Protein AF-0000000082730411 (afdb_homodimer)

Solvent-accessible surface area (backbone atoms only — not comparable to full-atom values): 26583 Å² total; per-residue (Å²): 136,54,72,64,59,53,44,51,54,48,58,67,38,53,43,60,70,42,50,52,23,36,54,37,30,53,50,8,44,47,33,22,41,54,29,39,48,52,23,54,54,41,49,53,51,51,40,49,72,65,30,35,82,52,62,76,52,44,41,65,51,52,50,52,51,53,51,49,46,54,50,36,55,51,49,49,55,50,51,56,53,49,40,50,52,54,38,50,51,34,41,50,52,44,46,46,66,68,44,70,82,63,53,69,66,58,39,53,53,49,39,53,52,35,50,51,49,42,52,52,45,48,54,52,34,55,54,38,50,50,51,27,30,58,35,36,48,62,34,48,55,41,46,30,50,51,50,50,46,49,43,61,71,32,75,63,26,72,76,35,64,52,68,72,48,51,50,53,46,34,55,70,64,64,30,57,81,79,40,72,70,31,41,29,38,27,70,59,35,50,54,52,64,69,36,67,64,50,56,50,28,42,52,24,32,46,46,14,30,50,11,32,48,38,27,38,51,16,39,50,45,45,40,24,51,38,34,22,50,40,40,50,39,51,51,51,49,52,50,49,54,49,50,52,53,48,53,52,50,51,50,52,48,50,51,53,51,52,50,51,52,52,57,55,56,65,75,98,136,54,73,64,60,53,43,51,54,48,58,67,38,52,43,59,70,41,50,52,24,35,52,37,30,53,50,9,45,48,33,22,42,53,29,39,48,53,23,56,54,43,49,54,51,49,41,49,73,65,30,36,79,52,64,77,50,45,43,64,50,52,50,51,51,54,52,49,45,53,49,37,54,50,50,50,55,49,51,54,54,50,40,51,51,55,40,52,49,35,41,49,51,45,46,46,66,69,42,68,81,60,55,68,65,57,38,54,53,48,40,52,52,36,49,51,48,43,52,52,47,48,54,51,34,55,52,35,50,50,51,28,29,57,36,37,47,62,34,51,56,41,47,30,51,51,50,50,45,51,43,62,72,34,74,63,27,73,76,32,65,52,69,71,50,52,50,53,48,36,56,70,64,64,28,56,82,81,40,71,70,30,42,29,38,27,69,58,35,50,54,51,63,69,36,65,63,50,55,51,29,42,54,24,31,47,46,14,32,52,10,32,48,37,28,37,52,16,40,50,46,45,40,24,50,37,35,20,51,40,41,50,41,50,50,51,47,50,50,48,54,50,51,51,52,49,52,51,50,50,49,50,47,51,52,53,53,52,51,52,53,52,57,56,55,66,76,100

pLDDT: mean 83.75, std 12.59, range [43.25, 98.06]

Nearest PDB structures (foldseek):
  6r1j-assembly1_D-2  TM=5.517E-01  e=1.052E+00  Aeromonas hydrophila J-1
  3zx6-assembly1_A  TM=2.562E-01  e=8.117E-01  Archaeoglobus fulgidus DSM 4304
  3zx6-assembly1_A  TM=2.564E-01  e=1.005E+00  Archaeoglobus fulgidus DSM 4304

InterPro domains:
  IPR001614 Myelin proteolipid protein PLP [PF01275] (5-237)
  IPR001614 Myelin proteolipid protein PLP [PR00214] (6-35)
  IPR001614 Myelin proteolipid protein PLP [PR00214] (60-88)
  IPR001614 Myelin proteolipid protein PLP [PR00214] (90-119)
  IPR001614 Myelin proteolipid protein PLP [PTHR11683] (1-261)
  IPR001614 Myelin proteolipid protein PLP [SM00002] (144-203)
  IPR018237 Myelin proteolipid protein PLP, conserved site [PS00575] (28-37)
  IPR018237 Myelin proteolipid protein PLP, conserved site [PS01004] (193-212)

Radius of gyration: 32.43 Å; Cα contacts (8 Å, |Δi|>4): 581; chains: 2; bounding box: 58×120×78 Å

Foldseek 3Di:
DDPVVVVVVVVQLALPLLVVLLVLQLQLLCLQLVLVLLLLVLVVVLCCPQFFVDCVQQVVVVVVSVVVNVVSVVVNVVSNVLSVVLSVLSSVLSVVLVVLPDDLVVLVVNLVVLVVNLVVLVVVLVVLVVVLVVLVLVLVVLVVLLVLLVCCVDCVVVVPPQQPRKDQCCVVVSGPPPGPPSMATRVSSNVSNPDPSSVSSNVSSVSSSVSSVSNSVSSVSSSVSSVVSSVSSVVSSVVVVVVVVVVVVVVVVVVVVVVVVVVVVVVD/DDPVVVVVVVVQLALVLLVVLLVLQLQLLCLQLVLVLLLLVLVVVLCCPQFFVDCVQQVVVVVVSVVVNVVSVVSNVVSNVVSVVLSVLSSVLSVVLVVLPDDLVVLVVNLVVLVVNLVVLVVVLVVLVVVLVVLVLVLVVLVVLLVLLVCCVDCVVVVPPQQPRKDQCCVVVSGPPVGPPSMATRVSSNVSNPDPSSVSSNVSSVSSSVSSVSNSVSSVSSSVSSVVSSVSSVVSSVVVVVVVVVVVVVVVVVVVVVVVVVVVVVVD

Secondary structure (DSSP, 8-state):
--HHHHHHHHHTTS-HHHHHHHHHHHHHHHHHHHHHHHHHHHHHHHIIIII---GGGGHHHHHHHHHHHHHHHHHHHHHHHHHHHHHHHHHHHHHHHHSTT--HHHHHHHHHHHHHHHHHHHHHHHHHHHHHHHHHHHHHHHHHHHHHHHHHHSTHHHHS-GGG-EEEGGGGTSS-TT-SS-EEEHHHHHHHHT-HHHHHHHHHHHHHHHHHHHHHHHHHHHHHHHHHHHHHHHHHHHHHHHHHHHHHHHHHHHHHHHHHHHHHHH--/--HHHHHHHHHTTS-HHHHHHHHHHHHHHHHHHHHHHHHHHHHHHHIIIII---GGGGHHHHHHHHHHHHHHHHHHHHHHHHHHHHHHHHHHHHHHHHSTT--HHHHHHHHHHHHHHHHHHHHHHHHHHHHHHHHHHHHHHHHHHHHHHHHHHSTHHHHS-GGG-EEEGGGGTSS-TT-SS-EEEHHHHHHHHT-HHHHHHHHHHHHHHHHHHHHHHHHHHHHHHHHHHHHHHHHHHHHHHHHHHHHHHHHHHHHHHHHHHHHHHHT-

Sequence (536 aa):
MGCFECCIKCLGGVPYASLVATILCFSGVALFCGCGHVALTGTVTILETHFSKVTSDHAMLTDVIQLMQYVIYGIASFFFLYGIILLAEGFYTTSAVKELHSEFKTTICGRCISGMFVFLTYILGVAWLGVFGFSAVPVFLFYNMWSTCAAMKSPMANLTNIDSICVDVRQYGIIPWNATPGKACGSTLGDICNTSEFYLSYHLYIVACAGAGATVIALIHFLMILSANWAYLKDASQMHAYQDIKMKEERELQDITSRSKECLNSYTMGCFECCIKCLGGVPYASLVATILCFSGVALFCGCGHVALTGTVTILETHFSKVTSDHAMLTDVIQLMQYVIYGIASFFFLYGIILLAEGFYTTSAVKELHSEFKTTICGRCISGMFVFLTYILGVAWLGVFGFSAVPVFLFYNMWSTCAAMKSPMANLTNIDSICVDVRQYGIIPWNATPGKACGSTLGDICNTSEFYLSYHLYIVACAGAGATVIALIHFLMILSANWAYLKDASQMHAYQDIKMKEERELQDITSRSKECLNSYT

Structure (mmCIF, N/CA/C/O backbone):
data_AF-0000000082730411-model_v1
#
loop_
_entity.id
_entity.type
_entity.pdbx_description
1 polymer 'Neuronal membrane glycoprotein M6-b isoform X2'
#
loop_
_atom_site.group_PDB
_atom_site.id
_atom_site.type_symbol
_atom_site.label_atom_id
_atom_site.label_alt_id
_atom_site.label_comp_id
_atom_site.label_asym_id
_atom_site.label_entity_id
_atom_site.label_seq_id
_atom_site.pdbx_PDB_ins_code
_atom_site.Cartn_x
_atom_site.Cartn_y
_atom_site.Cartn_z
_atom_site.occupancy
_atom_site.B_iso_or_equiv
_atom_site.auth_seq_id
_atom_site.auth_comp_id
_atom_site.auth_asym_id
_atom_site.auth_atom_id
_atom_site.pdbx_PDB_model_num
ATOM 1 N N . MET A 1 1 ? 29.438 -34.938 -23.188 1 46 1 MET A N 1
ATOM 2 C CA . MET A 1 1 ? 28.406 -34 -22.766 1 46 1 MET A CA 1
ATOM 3 C C . MET A 1 1 ? 28.984 -32.906 -21.906 1 46 1 MET A C 1
ATOM 5 O O . MET A 1 1 ? 29.438 -33.156 -20.781 1 46 1 MET A O 1
ATOM 9 N N . GLY A 1 2 ? 29.609 -31.844 -22.453 1 49.06 2 GLY A N 1
ATOM 10 C CA . GLY A 1 2 ? 30.625 -30.969 -21.891 1 49.06 2 GLY A CA 1
ATOM 11 C C . GLY A 1 2 ? 30.078 -30 -20.875 1 49.06 2 GLY A C 1
ATOM 12 O O . GLY A 1 2 ? 28.891 -30 -20.578 1 49.06 2 GLY A O 1
ATOM 13 N N . CYS A 1 3 ? 31.047 -29.328 -20.203 1 56.72 3 CYS A N 1
ATOM 14 C CA . CYS A 1 3 ? 30.906 -28.312 -19.172 1 56.72 3 CYS A CA 1
ATOM 15 C C . CYS A 1 3 ? 29.875 -27.266 -19.562 1 56.72 3 CYS A C 1
ATOM 17 O O . CYS A 1 3 ? 29.094 -26.812 -18.734 1 56.72 3 CYS A O 1
ATOM 19 N N . PHE A 1 4 ? 29.875 -26.953 -20.781 1 61 4 PHE A N 1
ATOM 20 C CA . PHE A 1 4 ? 28.953 -25.922 -21.266 1 61 4 PHE A CA 1
ATOM 21 C C . PHE A 1 4 ? 27.516 -26.391 -21.188 1 61 4 PHE A C 1
ATOM 23 O O . PHE A 1 4 ? 26.625 -25.641 -20.766 1 61 4 PHE A O 1
ATOM 30 N N . GLU A 1 5 ? 27.266 -27.594 -21.641 1 57.88 5 GLU A N 1
ATOM 31 C CA . GLU A 1 5 ? 25.906 -28.125 -21.578 1 57.88 5 GLU A CA 1
ATOM 32 C C . GLU A 1 5 ? 25.406 -28.219 -20.141 1 57.88 5 GLU A C 1
ATOM 34 O O . GLU A 1 5 ? 24.234 -27.953 -19.859 1 57.88 5 GLU A O 1
ATOM 39 N N . CYS A 1 6 ? 26.328 -28.641 -19.234 1 56.16 6 CYS A N 1
ATOM 40 C CA . CYS A 1 6 ? 26 -28.688 -17.828 1 56.16 6 CYS A CA 1
ATOM 41 C C . CYS A 1 6 ? 25.672 -27.297 -17.297 1 56.16 6 CYS A C 1
ATOM 43 O O . CYS A 1 6 ? 24.75 -27.141 -16.484 1 56.16 6 CYS A O 1
ATOM 45 N N . CYS A 1 7 ? 26.406 -26.375 -17.828 1 54.69 7 CYS A N 1
ATOM 46 C CA . CYS A 1 7 ? 26.188 -25.016 -17.375 1 54.69 7 CYS A CA 1
ATOM 47 C C . CYS A 1 7 ? 24.828 -24.5 -17.828 1 54.69 7 CYS A C 1
ATOM 49 O O . CYS A 1 7 ? 24.125 -23.812 -17.078 1 54.69 7 CYS A O 1
ATOM 51 N N . ILE A 1 8 ? 24.562 -24.719 -19.016 1 55.41 8 ILE A N 1
ATOM 52 C CA . ILE A 1 8 ? 23.281 -24.281 -19.547 1 55.41 8 ILE A CA 1
ATOM 53 C C . ILE A 1 8 ? 22.141 -24.953 -18.797 1 55.41 8 ILE A C 1
ATOM 55 O O . ILE A 1 8 ? 21.109 -24.344 -18.516 1 55.41 8 ILE A O 1
ATOM 59 N N . LYS A 1 9 ? 22.391 -26.25 -18.562 1 58.09 9 LYS A N 1
ATOM 60 C CA . LYS A 1 9 ? 21.391 -26.969 -17.766 1 58.09 9 LYS A CA 1
ATOM 61 C C . LYS A 1 9 ? 21.266 -26.375 -16.375 1 58.09 9 LYS A C 1
ATOM 63 O O . LYS A 1 9 ? 20.156 -26.266 -15.844 1 58.09 9 LYS A O 1
ATOM 68 N N . CYS A 1 10 ? 22.453 -26 -15.883 1 55.72 10 CYS A N 1
ATOM 69 C CA . CYS A 1 10 ? 22.453 -25.391 -14.555 1 55.72 10 CYS A CA 1
ATOM 70 C C . CYS A 1 10 ? 21.766 -24.031 -14.578 1 55.72 10 CYS A C 1
ATOM 72 O O . CYS A 1 10 ? 21.047 -23.672 -13.641 1 55.72 10 CYS A O 1
ATOM 74 N N . LEU A 1 11 ? 22.125 -23.25 -15.609 1 58.31 11 LEU A N 1
ATOM 75 C CA . LEU A 1 11 ? 21.5 -21.938 -15.719 1 58.31 11 LEU A CA 1
ATOM 76 C C . LEU A 1 11 ? 20 -22.062 -15.922 1 58.31 11 LEU A C 1
ATOM 78 O O . LEU A 1 11 ? 19.234 -21.172 -15.531 1 58.31 11 LEU A O 1
ATOM 82 N N . GLY A 1 12 ? 19.672 -23.094 -16.594 1 60.09 12 GLY A N 1
ATOM 83 C CA . GLY A 1 12 ? 18.25 -23.391 -16.781 1 60.09 12 GLY A CA 1
ATOM 84 C C . GLY A 1 12 ? 17.547 -23.75 -15.484 1 60.09 12 GLY A C 1
ATOM 85 O O . GLY A 1 12 ? 16.312 -23.656 -15.398 1 60.09 12 GLY A O 1
ATOM 86 N N . GLY A 1 13 ? 18.391 -24.094 -14.484 1 64.06 13 GLY A N 1
ATOM 87 C CA . GLY A 1 13 ? 17.828 -24.484 -13.203 1 64.06 13 GLY A CA 1
ATOM 88 C C . GLY A 1 13 ? 17.766 -23.328 -12.219 1 64.06 13 GLY A C 1
ATOM 89 O O . GLY A 1 13 ? 17.312 -23.5 -11.078 1 64.06 13 GLY A O 1
ATOM 90 N N . VAL A 1 14 ? 18.25 -22.188 -12.727 1 70.5 14 VAL A N 1
ATOM 91 C CA . VAL A 1 14 ? 18.281 -21.031 -11.82 1 70.5 14 VAL A CA 1
ATOM 92 C C . VAL A 1 14 ? 16.906 -20.375 -11.766 1 70.5 14 VAL A C 1
ATOM 94 O O . VAL A 1 14 ? 16.281 -20.125 -12.805 1 70.5 14 VAL A O 1
ATOM 97 N N . PRO A 1 15 ? 16.328 -20.219 -10.508 1 83.62 15 PRO A N 1
ATOM 98 C CA . PRO A 1 15 ? 15.062 -19.5 -10.344 1 83.62 15 PRO A CA 1
ATOM 99 C C . PRO A 1 15 ? 15.203 -18 -10.508 1 83.62 15 PRO A C 1
ATOM 101 O O . PRO A 1 15 ? 15.211 -17.266 -9.516 1 83.62 15 PRO A O 1
ATOM 104 N N . TYR A 1 16 ? 15.266 -17.5 -11.734 1 82.62 16 TYR A N 1
ATOM 105 C CA . TYR A 1 16 ? 15.484 -16.094 -12.047 1 82.62 16 TYR A CA 1
ATOM 106 C C . TYR A 1 16 ? 14.398 -15.211 -11.438 1 82.62 16 TYR A C 1
ATOM 108 O O . TYR A 1 16 ? 14.68 -14.102 -10.977 1 82.62 16 TYR A O 1
ATOM 116 N N . ALA A 1 17 ? 13.227 -15.711 -11.461 1 85.5 17 ALA A N 1
ATOM 117 C CA . ALA A 1 17 ? 12.133 -14.922 -10.891 1 85.5 17 ALA A CA 1
ATOM 118 C C . ALA A 1 17 ? 12.344 -14.695 -9.398 1 85.5 17 ALA A C 1
ATOM 120 O O . ALA A 1 17 ? 12.141 -13.594 -8.898 1 85.5 17 ALA A O 1
ATOM 121 N N . SER A 1 18 ? 12.828 -15.711 -8.695 1 90.19 18 SER A N 1
ATOM 122 C CA . SER A 1 18 ? 13.07 -15.602 -7.262 1 90.19 18 SER A CA 1
ATOM 123 C C . SER A 1 18 ? 14.281 -14.719 -6.973 1 90.19 18 SER A C 1
ATOM 125 O O . SER A 1 18 ? 14.328 -14.023 -5.957 1 90.19 18 SER A O 1
ATOM 127 N N . LEU A 1 19 ? 15.273 -14.773 -7.879 1 91.12 19 LEU A N 1
ATOM 128 C CA . LEU A 1 19 ? 16.453 -13.938 -7.715 1 91.12 19 LEU A CA 1
ATOM 129 C C . LEU A 1 19 ? 16.094 -12.461 -7.836 1 91.12 19 LEU A C 1
ATOM 131 O O . LEU A 1 19 ? 16.516 -11.641 -7.016 1 91.12 19 LEU A O 1
ATOM 135 N N . VAL A 1 20 ? 15.281 -12.148 -8.789 1 91.75 20 VAL A N 1
ATOM 136 C CA . VAL A 1 20 ? 14.852 -10.766 -8.984 1 91.75 20 VAL A CA 1
ATOM 137 C C . VAL A 1 20 ? 14.031 -10.312 -7.781 1 91.75 20 VAL A C 1
ATOM 139 O O . VAL A 1 20 ? 14.203 -9.195 -7.285 1 91.75 20 VAL A O 1
ATOM 142 N N . ALA A 1 21 ? 13.172 -11.148 -7.332 1 94.75 21 ALA A N 1
ATOM 143 C CA . ALA A 1 21 ? 12.352 -10.82 -6.164 1 94.75 21 ALA A CA 1
ATOM 144 C C . ALA A 1 21 ? 13.227 -10.586 -4.934 1 94.75 21 ALA A C 1
ATOM 146 O O . ALA A 1 21 ? 12.953 -9.688 -4.133 1 94.75 21 ALA A O 1
ATOM 147 N N . THR A 1 22 ? 14.297 -11.344 -4.797 1 94.94 22 THR A N 1
ATOM 148 C CA . THR A 1 22 ? 15.188 -11.211 -3.65 1 94.94 22 THR A CA 1
ATOM 149 C C . THR A 1 22 ? 15.961 -9.898 -3.713 1 94.94 22 THR A C 1
ATOM 151 O O . THR A 1 22 ? 16.078 -9.195 -2.707 1 94.94 22 THR A O 1
ATOM 154 N N . ILE A 1 23 ? 16.453 -9.609 -4.875 1 95.19 23 ILE A N 1
ATOM 155 C CA . ILE A 1 23 ? 17.188 -8.359 -5.043 1 95.19 23 ILE A CA 1
ATOM 156 C C . ILE A 1 23 ? 16.266 -7.18 -4.758 1 95.19 23 ILE A C 1
ATOM 158 O O . ILE A 1 23 ? 16.656 -6.23 -4.074 1 95.19 23 ILE A O 1
ATOM 162 N N . LEU A 1 24 ? 15.102 -7.23 -5.254 1 96 24 LEU A N 1
ATOM 163 C CA . LEU A 1 24 ? 14.125 -6.172 -5.016 1 96 24 LEU A CA 1
ATOM 164 C C . LEU A 1 24 ? 13.773 -6.074 -3.537 1 96 24 LEU A C 1
ATOM 166 O O . LEU A 1 24 ? 13.641 -4.977 -2.996 1 96 24 LEU A O 1
ATOM 170 N N . CYS A 1 25 ? 13.648 -7.195 -2.898 1 96.56 25 CYS A N 1
ATOM 171 C CA . CYS A 1 25 ? 13.312 -7.223 -1.479 1 96.56 25 CYS A CA 1
ATOM 172 C C . CYS A 1 25 ? 14.453 -6.648 -0.643 1 96.56 25 CYS A C 1
ATOM 174 O O . CYS A 1 25 ? 14.227 -5.824 0.244 1 96.56 25 CYS A O 1
ATOM 176 N N . PHE A 1 26 ? 15.688 -7 -0.933 1 97 26 PHE A N 1
ATOM 177 C CA . PHE A 1 26 ? 16.844 -6.5 -0.199 1 97 26 PHE A CA 1
ATOM 178 C C . PHE A 1 26 ? 17.016 -5.004 -0.422 1 97 26 PHE A C 1
ATOM 180 O O . PHE A 1 26 ? 17.281 -4.258 0.524 1 97 26 PHE A O 1
ATOM 187 N N . SER A 1 27 ? 16.812 -4.598 -1.639 1 97.25 27 SER A N 1
ATOM 188 C CA . SER A 1 27 ? 16.938 -3.178 -1.941 1 97.25 27 SER A CA 1
ATOM 189 C C . SER A 1 27 ? 15.836 -2.369 -1.273 1 97.25 27 SER A C 1
ATOM 191 O O . SER A 1 27 ? 16.094 -1.315 -0.688 1 97.25 27 SER A O 1
ATOM 193 N N . GLY A 1 28 ? 14.648 -2.859 -1.352 1 98.06 28 GLY A N 1
ATOM 194 C CA . GLY A 1 28 ? 13.531 -2.156 -0.742 1 98.06 28 GLY A CA 1
ATOM 195 C C . GLY A 1 28 ? 13.664 -2.018 0.763 1 98.06 28 GLY A C 1
ATOM 196 O O . GLY A 1 28 ? 13.523 -0.918 1.305 1 98.06 28 GLY A O 1
ATOM 197 N N . VAL A 1 29 ? 14 -3.094 1.436 1 97.5 29 VAL A N 1
ATOM 198 C CA . VAL A 1 29 ? 14.133 -3.088 2.889 1 97.5 29 VAL A CA 1
ATOM 199 C C . VAL A 1 29 ? 15.32 -2.227 3.301 1 97.5 29 VAL A C 1
ATOM 201 O O . VAL A 1 29 ? 15.242 -1.472 4.273 1 97.5 29 VAL A O 1
ATOM 204 N N . ALA A 1 30 ? 16.391 -2.271 2.535 1 97.31 30 ALA A N 1
ATOM 205 C CA . ALA A 1 30 ? 17.578 -1.47 2.83 1 97.31 30 ALA A CA 1
ATOM 206 C C . ALA A 1 30 ? 17.281 0.021 2.707 1 97.31 30 ALA A C 1
ATOM 208 O O . ALA A 1 30 ? 17.703 0.817 3.551 1 97.31 30 ALA A O 1
ATOM 209 N N . LEU A 1 31 ? 16.562 0.398 1.677 1 97.44 31 LEU A N 1
ATOM 210 C CA . LEU A 1 31 ? 16.203 1.798 1.478 1 97.44 31 LEU A CA 1
ATOM 211 C C . LEU A 1 31 ? 15.25 2.275 2.566 1 97.44 31 LEU A C 1
ATOM 213 O O . LEU A 1 31 ? 15.414 3.375 3.104 1 97.44 31 LEU A O 1
ATOM 217 N N . PHE A 1 32 ? 14.258 1.471 2.92 1 98.06 32 PHE A N 1
ATOM 218 C CA . PHE A 1 32 ? 13.297 1.846 3.947 1 98.06 32 PHE A CA 1
ATOM 219 C C . PHE A 1 32 ? 13.969 1.969 5.309 1 98.06 32 PHE A C 1
ATOM 221 O O . PHE A 1 32 ? 13.805 2.975 6 1 98.06 32 PHE A O 1
ATOM 228 N N . CYS A 1 33 ? 14.719 0.973 5.672 1 96.25 33 CYS A N 1
ATOM 229 C CA . CYS A 1 33 ? 15.344 0.948 6.988 1 96.25 33 CYS A CA 1
ATOM 230 C C . CYS A 1 33 ? 16.5 1.94 7.066 1 96.25 33 CYS A C 1
ATOM 232 O O . CYS A 1 33 ? 16.641 2.66 8.055 1 96.25 33 CYS A O 1
ATOM 234 N N . GLY A 1 34 ? 17.344 1.974 6.055 1 96.19 34 GLY A N 1
ATOM 235 C CA . GLY A 1 34 ? 18.484 2.881 6.059 1 96.19 34 GLY A CA 1
ATOM 236 C C . GLY A 1 34 ? 18.078 4.344 6.023 1 96.19 34 GLY A C 1
ATOM 237 O O . GLY A 1 34 ? 18.469 5.121 6.898 1 96.19 34 GLY A O 1
ATOM 238 N N . CYS A 1 35 ? 17.25 4.73 5.031 1 96.5 35 CYS A N 1
ATOM 239 C CA . CYS A 1 35 ? 16.828 6.121 4.891 1 96.5 35 CYS A CA 1
ATOM 240 C C . CYS A 1 35 ? 15.844 6.504 5.988 1 96.5 35 CYS A C 1
ATOM 242 O O . CYS A 1 35 ? 15.852 7.641 6.465 1 96.5 35 CYS A O 1
ATOM 244 N N . GLY A 1 36 ? 15.031 5.516 6.395 1 95.56 36 GLY A N 1
ATOM 245 C CA . GLY A 1 36 ? 14.102 5.785 7.48 1 95.56 36 GLY A CA 1
ATOM 246 C C . GLY A 1 36 ? 14.789 6.109 8.789 1 95.56 36 GLY A C 1
ATOM 247 O O . GLY A 1 36 ? 14.375 7.016 9.516 1 95.56 36 GLY A O 1
ATOM 248 N N . HIS A 1 37 ? 15.898 5.398 9.031 1 95.31 37 HIS A N 1
ATOM 249 C CA . HIS A 1 37 ? 16.641 5.609 10.266 1 95.31 37 HIS A CA 1
ATOM 250 C C . HIS A 1 37 ? 17.25 7.004 10.312 1 95.31 37 HIS A C 1
ATOM 252 O O . HIS A 1 37 ? 17.109 7.719 11.305 1 95.31 37 HIS A O 1
ATOM 258 N N . VAL A 1 38 ? 17.828 7.461 9.266 1 95.38 38 VAL A N 1
ATOM 259 C CA . VAL A 1 38 ? 18.5 8.758 9.203 1 95.38 38 VAL A CA 1
ATOM 260 C C . VAL A 1 38 ? 17.453 9.875 9.203 1 95.38 38 VAL A C 1
ATOM 262 O O . VAL A 1 38 ? 17.641 10.906 9.852 1 95.38 38 VAL A O 1
ATOM 265 N N . ALA A 1 39 ? 16.359 9.672 8.5 1 96.06 39 ALA A N 1
ATOM 266 C CA . ALA A 1 39 ? 15.305 10.68 8.422 1 96.06 39 ALA A CA 1
ATOM 267 C C . ALA A 1 39 ? 14.672 10.922 9.789 1 96.06 39 ALA A C 1
ATOM 269 O O . ALA A 1 39 ? 14.383 12.062 10.148 1 96.06 39 ALA A O 1
ATOM 270 N N . LEU A 1 40 ? 14.477 9.828 10.594 1 94 40 LEU A N 1
ATOM 271 C CA . LEU A 1 40 ? 13.898 9.961 11.922 1 94 40 LEU A CA 1
ATOM 272 C C . LEU A 1 40 ? 14.82 10.75 12.844 1 94 40 LEU A C 1
ATOM 274 O O . LEU A 1 40 ? 14.367 11.625 13.586 1 94 40 LEU A O 1
ATOM 278 N N . THR A 1 41 ? 16.094 10.531 12.719 1 91.81 41 THR A N 1
ATOM 279 C CA . THR A 1 41 ? 17.078 11.266 13.516 1 91.81 41 THR A CA 1
ATOM 280 C C . THR A 1 41 ? 17.125 12.734 13.102 1 91.81 41 THR A C 1
ATOM 282 O O . THR A 1 41 ? 17.234 13.625 13.945 1 91.81 41 THR A O 1
ATOM 285 N N . GLY A 1 42 ? 17.078 12.93 11.82 1 92.19 42 GLY A N 1
ATOM 286 C CA . GLY A 1 42 ? 17.047 14.297 11.328 1 92.19 42 GLY A CA 1
ATOM 287 C C . GLY A 1 42 ? 15.82 15.07 11.789 1 92.19 42 GLY A C 1
ATOM 288 O O . GLY A 1 42 ? 15.906 16.266 12.086 1 92.19 42 GLY A O 1
ATOM 289 N N . THR A 1 43 ? 14.695 14.469 11.906 1 91.38 43 THR A N 1
ATOM 290 C CA . THR A 1 43 ? 13.461 15.102 12.344 1 91.38 43 THR A CA 1
ATOM 291 C C . THR A 1 43 ? 13.57 15.555 13.797 1 91.38 43 THR A C 1
ATOM 293 O O . THR A 1 43 ? 13.141 16.656 14.141 1 91.38 43 THR A O 1
ATOM 296 N N . VAL A 1 44 ? 14.148 14.703 14.633 1 89.81 44 VAL A N 1
ATOM 297 C CA . VAL A 1 44 ? 14.312 15.055 16.047 1 89.81 44 VAL A CA 1
ATOM 298 C C . VAL A 1 44 ? 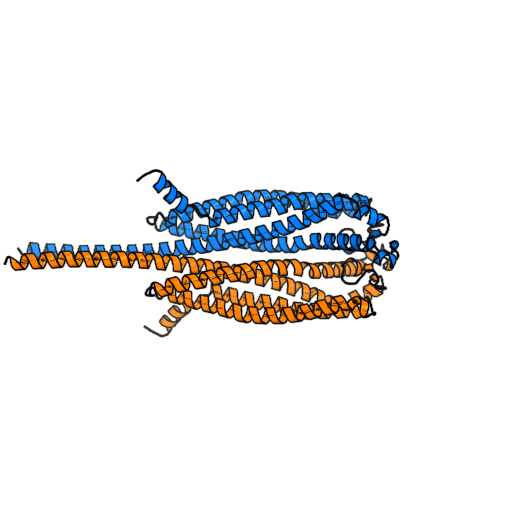15.25 16.25 16.172 1 89.81 44 VAL A C 1
ATOM 300 O O . VAL A 1 44 ? 15.008 17.156 16.969 1 89.81 44 VAL A O 1
ATOM 303 N N . THR A 1 45 ? 16.25 16.312 15.328 1 89.5 45 THR A N 1
ATOM 304 C CA . THR A 1 45 ? 17.203 17.406 15.367 1 89.5 45 THR A CA 1
ATOM 305 C C . THR A 1 45 ? 16.531 18.719 14.953 1 89.5 45 THR A C 1
ATOM 307 O O . THR A 1 45 ? 16.766 19.766 15.586 1 89.5 45 THR A O 1
ATOM 310 N N . ILE A 1 46 ? 15.719 18.656 13.969 1 88.94 46 ILE A N 1
ATOM 311 C CA . ILE A 1 46 ? 15.016 19.844 13.492 1 88.94 46 ILE A CA 1
ATOM 312 C C . ILE A 1 46 ? 14.039 20.328 14.562 1 88.94 46 ILE A C 1
ATOM 314 O O . ILE A 1 46 ? 13.93 21.531 14.812 1 88.94 46 ILE A O 1
ATOM 318 N N . LEU A 1 47 ? 13.414 19.422 15.211 1 87.88 47 LEU A N 1
ATOM 319 C CA . LEU A 1 47 ? 12.43 19.75 16.234 1 87.88 47 LEU A CA 1
ATOM 320 C C . LEU A 1 47 ? 13.102 20.375 17.453 1 87.88 47 LEU A C 1
ATOM 322 O O . LEU A 1 47 ? 12.633 21.391 17.984 1 87.88 47 LEU A O 1
ATOM 326 N N . GLU A 1 48 ? 14.211 19.859 17.875 1 86.19 48 GLU A N 1
ATOM 327 C CA . GLU A 1 48 ? 14.914 20.328 19.078 1 86.19 48 GLU A CA 1
ATOM 328 C C . GLU A 1 48 ? 15.625 21.656 18.828 1 86.19 48 GLU A C 1
ATOM 330 O O . GLU A 1 48 ? 15.797 22.453 19.75 1 86.19 48 GLU A O 1
ATOM 335 N N . THR A 1 49 ? 15.906 21.953 17.594 1 85.56 49 THR A N 1
ATOM 336 C CA . THR A 1 49 ? 16.688 23.141 17.281 1 85.56 49 THR A CA 1
ATOM 337 C C . THR A 1 49 ? 15.758 24.328 16.984 1 85.56 49 THR A C 1
ATOM 339 O O . THR A 1 49 ? 16.062 25.453 17.375 1 85.56 49 THR A O 1
ATOM 342 N N . HIS A 1 50 ? 14.578 23.984 16.359 1 85.19 50 HIS A N 1
ATOM 343 C CA . HIS A 1 50 ? 13.859 25.125 15.812 1 85.19 50 HIS A CA 1
ATOM 344 C C . HIS A 1 50 ? 12.469 25.25 16.406 1 85.19 50 HIS A C 1
ATOM 346 O O . HIS A 1 50 ? 11.836 26.297 16.344 1 85.19 50 HIS A O 1
ATOM 352 N N . PHE A 1 51 ? 11.906 24.328 17.031 1 84.06 51 PHE A N 1
ATOM 353 C CA . PHE A 1 51 ? 10.508 24.406 17.453 1 84.06 51 PHE A CA 1
ATOM 354 C C . PHE A 1 51 ? 10.398 24.422 18.984 1 84.06 51 PHE A C 1
ATOM 356 O O . PHE A 1 51 ? 9.594 25.172 19.531 1 84.06 51 PHE A O 1
ATOM 363 N N . SER A 1 52 ? 10.977 23.578 19.672 1 78.94 52 SER A N 1
ATOM 364 C CA . SER A 1 52 ? 10.945 23.594 21.125 1 78.94 52 SER A CA 1
ATOM 365 C C . SER A 1 52 ? 12.297 23.172 21.719 1 78.94 52 SER A C 1
ATOM 367 O O . SER A 1 52 ? 12.789 22.094 21.406 1 78.94 52 SER A O 1
ATOM 369 N N . LYS A 1 53 ? 12.789 24.109 22.578 1 79.12 53 LYS A N 1
ATOM 370 C CA . LYS A 1 53 ? 14.055 23.797 23.234 1 79.12 53 LYS A CA 1
ATOM 371 C C . LYS A 1 53 ? 13.828 23.125 24.578 1 79.12 53 LYS A C 1
ATOM 373 O O . LYS A 1 53 ? 14.789 22.766 25.281 1 79.12 53 LYS A O 1
ATOM 378 N N . VAL A 1 54 ? 12.539 22.906 24.891 1 81 54 VAL A N 1
ATOM 379 C CA . VAL A 1 54 ? 12.227 22.234 26.156 1 81 54 VAL A CA 1
ATOM 380 C C . VAL A 1 54 ? 12.188 20.719 25.938 1 81 54 VAL A C 1
ATOM 382 O O . VAL A 1 54 ? 11.359 20.219 25.156 1 81 54 VAL A O 1
ATOM 385 N N . THR A 1 55 ? 12.992 20.047 26.547 1 79.38 55 THR A N 1
ATOM 386 C CA . THR A 1 55 ? 13.188 18.625 26.344 1 79.38 55 THR A CA 1
ATOM 387 C C . THR A 1 55 ? 11.914 17.844 26.688 1 79.38 55 THR A C 1
ATOM 389 O O . THR A 1 55 ? 11.648 16.797 26.109 1 79.38 55 THR A O 1
ATOM 392 N N . SER A 1 56 ? 11.156 18.297 27.594 1 79.75 56 SER A N 1
ATOM 393 C CA . SER A 1 56 ? 9.953 17.578 28.016 1 79.75 56 SER A CA 1
ATOM 394 C C . SER A 1 56 ? 8.898 17.578 26.906 1 79.75 56 SER A C 1
ATOM 396 O O . SER A 1 56 ? 8.07 16.656 26.844 1 79.75 56 SER A O 1
ATOM 398 N N . ASP A 1 57 ? 8.945 18.578 26.047 1 79.81 57 ASP A N 1
ATOM 399 C CA . ASP A 1 57 ? 7.957 18.688 24.984 1 79.81 57 ASP A CA 1
ATOM 400 C C . ASP A 1 57 ? 8.172 17.625 23.906 1 79.81 57 ASP A C 1
ATOM 402 O O . ASP A 1 57 ? 7.219 17.172 23.281 1 79.81 57 ASP A O 1
ATOM 406 N N . HIS A 1 58 ? 9.422 17.219 23.781 1 79.62 58 HIS A N 1
ATOM 407 C CA . HIS A 1 58 ? 9.711 16.266 22.719 1 79.62 58 HIS A CA 1
ATOM 408 C C . HIS A 1 58 ? 10.125 14.914 23.266 1 79.62 58 HIS A C 1
ATOM 410 O O . HIS A 1 58 ? 10.664 14.078 22.547 1 79.62 58 HIS A O 1
ATOM 416 N N . ALA A 1 59 ? 9.945 14.727 24.531 1 80.25 59 ALA A N 1
ATOM 417 C CA . ALA A 1 59 ? 10.383 13.492 25.172 1 80.25 59 ALA A CA 1
ATOM 418 C C . ALA A 1 59 ? 9.641 12.281 24.609 1 80.25 59 ALA A C 1
ATOM 420 O O . ALA A 1 59 ? 10.258 11.266 24.281 1 80.25 59 ALA A O 1
ATOM 421 N N . MET A 1 60 ? 8.328 12.422 24.438 1 80.75 60 MET A N 1
ATOM 422 C CA . MET A 1 60 ? 7.539 11.312 23.922 1 80.75 60 MET A CA 1
ATOM 423 C C . MET A 1 60 ? 7.941 10.984 22.484 1 80.75 60 MET A C 1
ATOM 425 O O . MET A 1 60 ? 8.086 9.82 22.125 1 80.75 60 MET A O 1
ATOM 429 N N . LEU A 1 61 ? 8.102 11.945 21.734 1 83.62 61 LEU A N 1
ATOM 430 C CA . LEU A 1 61 ? 8.484 11.734 20.344 1 83.62 61 LEU A CA 1
ATOM 431 C C . LEU A 1 61 ? 9.867 11.094 20.25 1 83.62 61 LEU A C 1
ATOM 433 O O . LEU A 1 61 ? 10.078 10.188 19.438 1 83.62 61 LEU A O 1
ATOM 437 N N . THR A 1 62 ? 10.805 11.547 21.094 1 85.62 62 THR A N 1
ATOM 438 C CA . THR A 1 62 ? 12.156 10.992 21.094 1 85.62 62 THR A CA 1
ATOM 439 C C . THR A 1 62 ? 12.148 9.523 21.5 1 85.62 62 THR A C 1
ATOM 441 O O . THR A 1 62 ? 12.844 8.703 20.906 1 85.62 62 THR A O 1
ATOM 444 N N . ASP A 1 63 ? 11.328 9.195 22.391 1 89.12 63 ASP A N 1
ATOM 445 C CA . ASP A 1 63 ? 11.203 7.805 22.812 1 89.12 63 ASP A CA 1
ATOM 446 C C . ASP A 1 63 ? 10.609 6.941 21.688 1 89.12 63 ASP A C 1
ATOM 448 O O . ASP A 1 63 ? 11.062 5.82 21.453 1 89.12 63 ASP A O 1
ATOM 452 N N . VAL A 1 64 ? 9.617 7.48 21.109 1 87.69 64 VAL A N 1
ATOM 453 C CA . VAL A 1 64 ? 8.961 6.75 20.031 1 87.69 64 VAL A CA 1
ATOM 454 C C . VAL A 1 64 ? 9.938 6.539 18.891 1 87.69 64 VAL A C 1
ATOM 456 O O . VAL A 1 64 ? 9.984 5.461 18.281 1 87.69 64 VAL A O 1
ATOM 459 N N . ILE A 1 65 ? 10.711 7.484 18.609 1 89.62 65 ILE A N 1
ATOM 460 C CA . ILE A 1 65 ? 11.672 7.398 17.5 1 89.62 65 ILE A CA 1
ATOM 461 C C . ILE A 1 65 ? 12.766 6.387 17.844 1 89.62 65 ILE A C 1
ATOM 463 O O . ILE A 1 65 ? 13.188 5.609 16.984 1 89.62 65 ILE A O 1
ATOM 467 N N . GLN A 1 66 ? 13.242 6.391 19.109 1 90.06 66 GLN A N 1
ATOM 468 C CA . GLN A 1 66 ? 14.227 5.402 19.531 1 90.06 66 GLN A CA 1
ATOM 469 C C . GLN A 1 66 ? 13.68 3.984 19.391 1 90.06 66 GLN A C 1
ATOM 471 O O . GLN A 1 66 ? 14.391 3.084 18.938 1 90.06 66 GLN A O 1
ATOM 476 N N . LEU A 1 67 ? 12.492 3.803 19.797 1 91.12 67 LEU A N 1
ATOM 477 C CA . LEU A 1 67 ? 11.852 2.5 19.641 1 91.12 67 LEU A CA 1
ATOM 478 C C . LEU A 1 67 ? 11.758 2.115 18.172 1 91.12 67 LEU A C 1
ATOM 480 O O . LEU A 1 67 ? 12.023 0.97 17.797 1 91.12 67 LEU A O 1
ATOM 484 N N . MET A 1 68 ? 11.352 3.08 17.359 1 92.19 68 MET A N 1
ATOM 485 C CA . MET A 1 68 ? 11.234 2.82 15.93 1 92.19 68 MET A CA 1
ATOM 486 C C . MET A 1 68 ? 12.586 2.439 15.336 1 92.19 68 MET A C 1
ATOM 488 O O . MET A 1 68 ? 12.664 1.597 14.438 1 92.19 68 MET A O 1
ATOM 492 N N . GLN A 1 69 ? 13.648 2.969 15.82 1 91.69 69 GLN A N 1
ATOM 493 C CA . GLN A 1 69 ? 14.984 2.641 15.336 1 91.69 69 GLN A CA 1
ATOM 494 C C . GLN A 1 69 ? 15.359 1.203 15.688 1 91.69 69 GLN A C 1
ATOM 496 O O . GLN A 1 69 ? 15.945 0.491 14.867 1 91.69 69 GLN A O 1
ATOM 501 N N . TYR A 1 70 ? 15.023 0.792 16.828 1 91.88 70 TYR A N 1
ATOM 502 C CA . TYR A 1 70 ? 15.266 -0.597 17.203 1 91.88 70 TYR A CA 1
ATOM 503 C C . TYR A 1 70 ? 14.445 -1.545 16.344 1 91.88 70 TYR A C 1
ATOM 505 O O . TYR A 1 70 ? 14.938 -2.6 15.93 1 91.88 70 TYR A O 1
ATOM 513 N N . VAL A 1 71 ? 13.227 -1.172 16.109 1 92.5 71 VAL A N 1
ATOM 514 C CA . VAL A 1 71 ? 12.352 -1.983 15.266 1 92.5 71 VAL A CA 1
ATOM 515 C C . VAL A 1 71 ? 12.945 -2.076 13.859 1 92.5 71 VAL A C 1
ATOM 517 O O . VAL A 1 71 ? 12.914 -3.141 13.234 1 92.5 71 VAL A O 1
ATOM 520 N N . ILE A 1 72 ? 13.484 -0.987 13.414 1 92.19 72 ILE A N 1
ATOM 521 C CA . ILE A 1 72 ? 14.094 -0.938 12.086 1 92.19 72 ILE A CA 1
ATOM 522 C C . ILE A 1 72 ? 15.258 -1.921 12.016 1 92.19 72 ILE A C 1
ATOM 524 O O . ILE A 1 72 ? 15.406 -2.652 11.039 1 92.19 72 ILE A O 1
ATOM 528 N N . TYR A 1 73 ? 16.094 -2 13.031 1 91.94 73 TYR A N 1
ATOM 529 C CA . TYR A 1 73 ? 17.188 -2.953 13.07 1 91.94 73 TYR A CA 1
ATOM 530 C C . TYR A 1 73 ? 16.672 -4.387 13.031 1 91.94 73 TYR A C 1
ATOM 532 O O . TYR A 1 73 ? 17.25 -5.242 12.344 1 91.94 73 TYR A O 1
ATOM 540 N N . GLY A 1 74 ? 15.656 -4.656 13.734 1 93.62 74 GLY A N 1
ATOM 541 C CA . GLY A 1 74 ? 15.055 -5.98 13.734 1 93.62 74 GLY A CA 1
ATOM 542 C C . GLY A 1 74 ? 14.469 -6.375 12.391 1 93.62 74 GLY A C 1
ATOM 543 O O . GLY A 1 74 ? 14.695 -7.492 11.922 1 93.62 74 GLY A O 1
ATOM 544 N N . ILE A 1 75 ? 13.789 -5.469 11.82 1 94.88 75 ILE A N 1
ATOM 545 C CA . ILE A 1 75 ? 13.164 -5.719 10.531 1 94.88 75 ILE A CA 1
ATOM 546 C C . ILE A 1 75 ? 14.234 -5.984 9.477 1 94.88 75 ILE A C 1
ATOM 548 O O . ILE A 1 75 ? 14.109 -6.91 8.672 1 94.88 75 ILE A O 1
ATOM 552 N N . ALA A 1 76 ? 15.297 -5.156 9.5 1 94.5 76 ALA A N 1
ATOM 553 C CA . ALA A 1 76 ? 16.375 -5.316 8.531 1 94.5 76 ALA A CA 1
ATOM 554 C C . ALA A 1 76 ? 17.016 -6.703 8.641 1 94.5 76 ALA A C 1
ATOM 556 O O . ALA A 1 76 ? 17.203 -7.387 7.629 1 94.5 76 ALA A O 1
ATOM 557 N N . SER A 1 77 ? 17.266 -7.125 9.82 1 94.75 77 SER A N 1
ATOM 558 C CA . SER A 1 77 ? 17.891 -8.43 10.039 1 94.75 77 SER A CA 1
ATOM 559 C C . SER A 1 77 ? 16.938 -9.562 9.664 1 94.75 77 SER A C 1
ATOM 561 O O . SER A 1 77 ? 17.344 -10.539 9.023 1 94.75 77 SER A O 1
ATOM 563 N N . PHE A 1 78 ? 15.711 -9.484 10.008 1 96.06 78 PHE A N 1
ATOM 564 C CA . PHE A 1 78 ? 14.703 -10.508 9.719 1 96.06 78 PHE A CA 1
ATOM 565 C C . PHE A 1 78 ? 14.531 -10.672 8.211 1 96.06 78 PHE A C 1
ATOM 567 O O . PHE A 1 78 ? 14.523 -11.797 7.703 1 96.06 78 PHE A O 1
ATOM 574 N N . PHE A 1 79 ? 14.422 -9.625 7.508 1 95.94 79 PHE A N 1
ATOM 575 C CA . PHE A 1 79 ? 14.133 -9.703 6.082 1 95.94 79 PHE A CA 1
ATOM 576 C C . PHE A 1 79 ? 15.375 -10.133 5.305 1 95.94 79 PHE A C 1
ATOM 578 O O . PHE A 1 79 ? 15.266 -10.719 4.227 1 95.94 79 PHE A O 1
ATOM 585 N N . PHE A 1 80 ? 16.578 -9.836 5.871 1 93.62 80 PHE A N 1
ATOM 586 C CA . PHE A 1 80 ? 17.781 -10.352 5.246 1 93.62 80 PHE A CA 1
ATOM 587 C C . PHE A 1 80 ? 17.781 -11.883 5.262 1 93.62 80 PHE A C 1
ATOM 589 O O . PHE A 1 80 ? 18 -12.516 4.227 1 93.62 80 PHE A O 1
ATOM 596 N N . LEU A 1 81 ? 17.453 -12.438 6.395 1 94.94 81 LEU A N 1
ATOM 597 C CA . LEU A 1 81 ? 17.406 -13.883 6.531 1 94.94 81 LEU A CA 1
ATOM 598 C C . LEU A 1 81 ? 16.234 -14.469 5.758 1 94.94 81 LEU A C 1
ATOM 600 O O . LEU A 1 81 ? 16.391 -15.477 5.059 1 94.94 81 LEU A O 1
ATOM 604 N N . TYR A 1 82 ? 15.125 -13.859 5.82 1 95.5 82 TYR A N 1
ATOM 605 C CA . TYR A 1 82 ? 13.914 -14.352 5.164 1 95.5 82 TYR A CA 1
ATOM 606 C C . TYR A 1 82 ? 14.086 -14.367 3.648 1 95.5 82 TYR A C 1
ATOM 608 O O . TYR A 1 82 ? 13.664 -15.312 2.979 1 95.5 82 TYR A O 1
ATOM 616 N N . GLY A 1 83 ? 14.734 -13.297 3.143 1 93.38 83 GLY A N 1
ATOM 617 C CA . GLY A 1 83 ? 15.008 -13.266 1.714 1 93.38 83 GLY A CA 1
ATOM 618 C C . GLY A 1 83 ? 15.883 -14.414 1.253 1 93.38 83 GLY A C 1
ATOM 619 O O . GLY A 1 83 ? 15.648 -15 0.195 1 93.38 83 GLY A O 1
ATOM 620 N N . ILE A 1 84 ? 16.812 -14.789 2 1 93 84 ILE A N 1
ATOM 621 C CA . ILE A 1 84 ? 17.719 -15.883 1.669 1 93 84 ILE A CA 1
ATOM 622 C C . ILE A 1 84 ? 16.953 -17.203 1.709 1 93 84 ILE A C 1
ATOM 624 O O . ILE A 1 84 ? 17.141 -18.062 0.836 1 93 84 ILE A O 1
ATOM 628 N N . ILE A 1 85 ? 16.125 -17.344 2.676 1 91.81 85 ILE A N 1
ATOM 629 C CA . ILE A 1 85 ? 15.352 -18.578 2.818 1 91.81 85 ILE A CA 1
ATOM 630 C C . ILE A 1 85 ? 14.414 -18.734 1.626 1 91.81 85 ILE A C 1
ATOM 632 O O . ILE A 1 85 ? 14.289 -19.828 1.068 1 91.81 85 ILE A O 1
ATOM 636 N N . LEU A 1 86 ? 13.773 -17.688 1.189 1 91.69 86 LEU A N 1
ATOM 637 C CA . LEU A 1 86 ? 12.859 -17.75 0.055 1 91.69 86 LEU A CA 1
ATOM 638 C C . LEU A 1 86 ? 13.609 -18.062 -1.234 1 91.69 86 LEU A C 1
ATOM 640 O O . LEU A 1 86 ? 13.102 -18.766 -2.102 1 91.69 86 LEU A O 1
ATOM 644 N N . LEU A 1 87 ? 14.805 -17.484 -1.312 1 90.06 87 LEU A N 1
ATOM 645 C CA . LEU A 1 87 ? 15.625 -17.781 -2.48 1 90.06 87 LEU A CA 1
ATOM 646 C C . LEU A 1 87 ? 16.047 -19.25 -2.494 1 90.06 87 LEU A C 1
ATOM 648 O O . LEU A 1 87 ? 16.016 -19.906 -3.545 1 90.06 87 LEU A O 1
ATOM 652 N N . ALA A 1 88 ? 16.375 -19.812 -1.341 1 87 88 ALA A N 1
ATOM 653 C CA . ALA A 1 88 ? 16.75 -21.219 -1.22 1 87 88 ALA A CA 1
ATOM 654 C C . ALA A 1 88 ? 15.578 -22.125 -1.594 1 87 88 ALA A C 1
ATOM 656 O O . ALA A 1 88 ? 15.773 -23.172 -2.236 1 87 88 ALA A O 1
ATOM 657 N N . GLU A 1 89 ? 14.422 -21.766 -1.166 1 83.25 89 GLU A N 1
ATOM 658 C CA . GLU A 1 89 ? 13.234 -22.531 -1.532 1 83.25 89 GLU A CA 1
ATOM 659 C C . GLU A 1 89 ? 13.016 -22.516 -3.043 1 83.25 89 GLU A C 1
ATOM 661 O O . GLU A 1 89 ? 12.594 -23.516 -3.619 1 83.25 89 GLU A O 1
ATOM 666 N N . GLY A 1 90 ? 13.25 -21.359 -3.652 1 81.94 90 GLY A N 1
ATOM 667 C CA . GLY A 1 90 ? 13.156 -21.297 -5.102 1 81.94 90 GLY A CA 1
ATOM 668 C C . GLY A 1 90 ? 14.125 -22.234 -5.805 1 81.94 90 GLY A C 1
ATOM 669 O O . GLY A 1 90 ? 13.758 -22.891 -6.781 1 81.94 90 GLY A O 1
ATOM 670 N N . PHE A 1 91 ? 15.32 -22.359 -5.348 1 80.88 91 PHE A N 1
ATOM 671 C CA . PHE A 1 91 ? 16.312 -23.266 -5.914 1 80.88 91 PHE A CA 1
ATOM 672 C C . PHE A 1 91 ? 15.898 -24.719 -5.711 1 80.88 91 PHE A C 1
ATOM 674 O O . PHE A 1 91 ? 16.078 -25.547 -6.605 1 80.88 91 PHE A O 1
ATOM 681 N N . TYR A 1 92 ? 15.352 -24.969 -4.57 1 76.19 92 TYR A N 1
ATOM 682 C CA . TYR A 1 92 ? 14.945 -26.344 -4.246 1 76.19 92 TYR A CA 1
ATOM 683 C C . TYR A 1 92 ? 13.812 -26.797 -5.156 1 76.19 92 TYR A C 1
ATOM 685 O O . TYR A 1 92 ? 13.859 -27.906 -5.695 1 76.19 92 TYR A O 1
ATOM 693 N N . THR A 1 93 ? 12.805 -26 -5.352 1 75.69 93 THR A N 1
ATOM 694 C CA . THR A 1 93 ? 11.648 -26.406 -6.145 1 75.69 93 THR A CA 1
ATOM 695 C C . THR A 1 93 ? 12.016 -26.5 -7.625 1 75.69 93 THR A C 1
ATOM 697 O O . THR A 1 93 ? 11.539 -27.391 -8.328 1 75.69 93 THR A O 1
ATOM 700 N N . THR A 1 94 ? 12.82 -25.578 -8.125 1 73.62 94 THR A N 1
ATOM 701 C CA . THR A 1 94 ? 13.227 -25.641 -9.531 1 73.62 94 THR A CA 1
ATOM 702 C C . THR A 1 94 ? 14.031 -26.906 -9.812 1 73.62 94 THR A C 1
ATOM 704 O O . THR A 1 94 ? 13.891 -27.516 -10.867 1 73.62 94 THR A O 1
ATOM 707 N N . SER A 1 95 ? 14.852 -27.328 -8.844 1 68.94 95 SER A N 1
ATOM 708 C CA . SER A 1 95 ? 15.641 -28.547 -9 1 68.94 95 SER A CA 1
ATOM 709 C C . SER A 1 95 ? 14.766 -29.781 -8.875 1 68.94 95 SER A C 1
ATOM 711 O O . SER A 1 95 ? 14.977 -30.766 -9.586 1 68.94 95 SER A O 1
ATOM 713 N N . ALA A 1 96 ? 13.828 -29.766 -8.008 1 64.56 96 ALA A N 1
ATOM 714 C CA . ALA A 1 96 ? 12.945 -30.906 -7.781 1 64.56 96 ALA A CA 1
ATOM 715 C C . ALA A 1 96 ? 12.047 -31.156 -8.984 1 64.56 96 ALA A C 1
ATOM 717 O O . ALA A 1 96 ? 11.742 -32.312 -9.32 1 64.56 96 ALA A O 1
ATOM 718 N N . VAL A 1 97 ? 11.547 -30.031 -9.555 1 62 97 VAL A N 1
ATOM 719 C CA . VAL A 1 97 ? 10.703 -30.172 -10.734 1 62 97 VAL A CA 1
ATOM 720 C C . VAL A 1 97 ? 11.5 -30.797 -11.875 1 62 97 VAL A C 1
ATOM 722 O O . VAL A 1 97 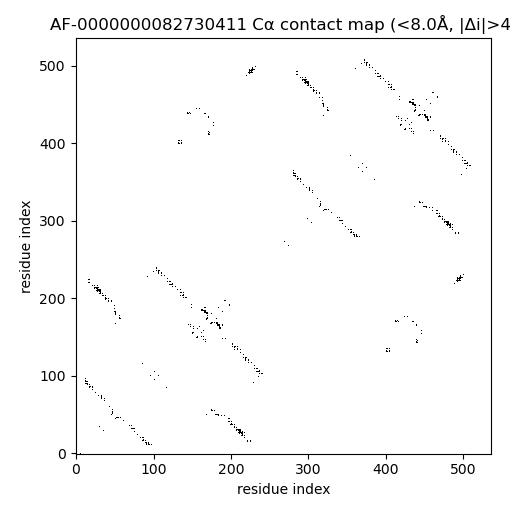? 10.953 -31.547 -12.688 1 62 97 VAL A O 1
ATOM 725 N N . LYS A 1 98 ? 12.75 -30.547 -11.875 1 59.09 98 LYS A N 1
ATOM 726 C CA . LYS A 1 98 ? 13.578 -31.109 -12.945 1 59.09 98 LYS A CA 1
ATOM 727 C C . LYS A 1 98 ? 13.93 -32.562 -12.68 1 59.09 98 LYS A C 1
ATOM 729 O O . LYS A 1 98 ? 14.062 -33.344 -13.609 1 59.09 98 LYS A O 1
ATOM 734 N N . GLU A 1 99 ? 14.078 -32.719 -11.336 1 55.53 99 GLU A N 1
ATOM 735 C CA . GLU A 1 99 ? 14.445 -34.094 -11.039 1 55.53 99 GLU A CA 1
ATOM 736 C C . GLU A 1 99 ? 13.211 -34.969 -10.82 1 55.53 99 GLU A C 1
ATOM 738 O O . GLU A 1 99 ? 12.617 -34.938 -9.742 1 55.53 99 GLU A O 1
ATOM 743 N N . LEU A 1 100 ? 12.211 -34.969 -11.781 1 50.22 100 LEU A N 1
ATOM 744 C CA . LEU A 1 100 ? 10.961 -35.719 -11.93 1 50.22 100 LEU A CA 1
ATOM 745 C C . LEU A 1 100 ? 10.93 -36.906 -10.992 1 50.22 100 LEU A C 1
ATOM 747 O O . LEU A 1 100 ? 9.867 -37.469 -10.734 1 50.22 100 LEU A O 1
ATOM 751 N N . HIS A 1 101 ? 12.055 -37.5 -10.773 1 43.25 101 HIS A N 1
ATOM 752 C CA . HIS A 1 101 ? 12.016 -38.812 -10.109 1 43.25 101 HIS A CA 1
ATOM 753 C C . HIS A 1 101 ? 11.875 -38.656 -8.594 1 43.25 101 HIS A C 1
ATOM 755 O O . HIS A 1 101 ? 12.195 -39.562 -7.84 1 43.25 101 HIS A O 1
ATOM 761 N N . SER A 1 102 ? 11.43 -37.469 -8.172 1 53.69 102 SER A N 1
ATOM 762 C CA . SER A 1 102 ? 11.438 -37.406 -6.719 1 53.69 102 SER A CA 1
ATOM 763 C C . SER A 1 102 ? 10.211 -38.062 -6.117 1 53.69 102 SER A C 1
ATOM 765 O O . SER A 1 102 ? 9.148 -38.125 -6.742 1 53.69 102 SER A O 1
ATOM 767 N N . GLU A 1 103 ? 10.484 -38.906 -5.008 1 59 103 GLU A N 1
ATOM 768 C CA . GLU A 1 103 ? 9.562 -39.688 -4.207 1 59 103 GLU A CA 1
ATOM 769 C C . GLU A 1 103 ? 8.383 -38.844 -3.727 1 59 103 GLU A C 1
ATOM 771 O O . GLU A 1 103 ? 8.516 -37.656 -3.531 1 59 103 GLU A O 1
ATOM 776 N N . PHE A 1 104 ? 7.227 -39.438 -3.912 1 59.94 104 PHE A N 1
ATOM 777 C CA . PHE A 1 104 ? 5.945 -38.906 -3.471 1 59.94 104 PHE A CA 1
ATOM 778 C C . PHE A 1 104 ? 6.094 -38.156 -2.154 1 59.94 104 PHE A C 1
ATOM 780 O O . PHE A 1 104 ? 5.531 -37.062 -1.985 1 59.94 104 PHE A O 1
ATOM 787 N N . LYS A 1 105 ? 6.93 -38.688 -1.277 1 61.5 105 LYS A N 1
ATOM 788 C CA . LYS A 1 105 ? 7.062 -38.094 0.051 1 61.5 105 LYS A CA 1
ATOM 789 C C . LYS A 1 105 ? 7.762 -36.75 -0.02 1 61.5 105 LYS A C 1
ATOM 791 O O . LYS A 1 105 ? 7.387 -35.812 0.692 1 61.5 105 LYS A O 1
ATOM 796 N N . THR A 1 106 ? 8.609 -36.562 -0.911 1 64.31 106 THR A N 1
ATOM 797 C CA . THR A 1 106 ? 9.344 -35.312 -1.038 1 64.31 106 THR A CA 1
ATOM 798 C C . THR A 1 106 ? 8.477 -34.219 -1.683 1 64.31 106 THR A C 1
ATOM 800 O O . THR A 1 106 ? 8.555 -33.062 -1.317 1 64.31 106 THR A O 1
ATOM 803 N N . THR A 1 107 ? 7.551 -34.781 -2.377 1 70.31 107 THR A N 1
ATOM 804 C CA . THR A 1 107 ? 6.691 -33.812 -3.061 1 70.31 107 THR A CA 1
ATOM 805 C C . THR A 1 107 ? 5.629 -33.281 -2.109 1 70.31 107 THR A C 1
ATOM 807 O O . THR A 1 107 ? 5.309 -32.094 -2.143 1 70.31 107 THR A O 1
ATOM 810 N N . ILE A 1 108 ? 5.188 -34.219 -1.178 1 73.44 108 ILE A N 1
ATOM 811 C CA . ILE A 1 108 ? 4.16 -33.781 -0.237 1 73.44 108 ILE A CA 1
ATOM 812 C C . ILE A 1 108 ? 4.77 -32.812 0.784 1 73.44 108 ILE A C 1
ATOM 814 O O . ILE A 1 108 ? 4.145 -31.812 1.161 1 73.44 108 ILE A O 1
ATOM 818 N N . CYS A 1 109 ? 5.98 -33.219 1.202 1 74.56 109 CYS A N 1
ATOM 819 C CA . CYS A 1 109 ? 6.664 -32.344 2.137 1 74.56 109 CYS A CA 1
ATOM 820 C C . CYS A 1 109 ? 6.988 -30.984 1.483 1 74.56 109 CYS A C 1
ATOM 822 O O . CYS A 1 109 ? 6.859 -29.938 2.115 1 74.56 109 CYS A O 1
ATOM 824 N N . GLY A 1 110 ? 7.379 -30.984 0.282 1 74.56 110 GLY A N 1
ATOM 825 C CA . GLY A 1 110 ? 7.648 -29.766 -0.457 1 74.56 110 GLY A CA 1
ATOM 826 C C . GLY A 1 110 ? 6.422 -28.891 -0.621 1 74.56 110 GLY A C 1
ATOM 827 O O . GLY A 1 110 ? 6.512 -27.656 -0.498 1 74.56 110 GLY A O 1
ATOM 828 N N . ARG A 1 111 ? 5.305 -29.5 -0.743 1 80.5 111 ARG A N 1
ATOM 829 C CA . ARG A 1 111 ? 4.051 -28.781 -0.879 1 80.5 111 ARG A CA 1
ATOM 830 C C . ARG A 1 111 ? 3.686 -28.062 0.423 1 80.5 111 ARG A C 1
ATOM 832 O O . ARG A 1 111 ? 3.232 -26.922 0.407 1 80.5 111 ARG A O 1
ATOM 839 N N . CYS A 1 112 ? 3.877 -28.797 1.44 1 81.44 112 CYS A N 1
ATOM 840 C CA . CYS A 1 112 ? 3.557 -28.219 2.742 1 81.44 112 CYS A CA 1
ATOM 841 C C . CYS A 1 112 ? 4.48 -27.062 3.059 1 81.44 112 CYS A C 1
ATOM 843 O O . CYS A 1 112 ? 4.035 -26.031 3.598 1 81.44 112 CYS A O 1
ATOM 845 N N . ILE A 1 113 ? 5.719 -27.141 2.725 1 81 113 ILE A N 1
ATOM 846 C CA . ILE A 1 113 ? 6.688 -26.078 2.961 1 81 113 ILE A CA 1
ATOM 847 C C . ILE A 1 113 ? 6.352 -24.875 2.088 1 81 113 ILE A C 1
ATOM 849 O O . ILE A 1 113 ? 6.371 -23.734 2.559 1 81 113 ILE A O 1
ATOM 853 N N . SER A 1 114 ? 6.016 -25.094 0.896 1 83.06 114 SER A N 1
ATOM 854 C CA . SER A 1 114 ? 5.656 -23.984 0.004 1 83.06 114 SER A CA 1
ATOM 855 C C . SER A 1 114 ? 4.379 -23.297 0.468 1 83.06 114 SER A C 1
ATOM 857 O O . SER A 1 114 ? 4.277 -22.062 0.412 1 83.06 114 SER A O 1
ATOM 859 N N . GLY A 1 115 ? 3.473 -24.125 0.985 1 86.5 115 GLY A N 1
ATOM 860 C CA . GLY A 1 115 ? 2.25 -23.547 1.525 1 86.5 115 GLY A CA 1
ATOM 861 C C . GLY A 1 115 ? 2.492 -22.656 2.732 1 86.5 115 GLY A C 1
ATOM 862 O O . GLY A 1 115 ? 1.874 -21.609 2.863 1 86.5 115 GLY A O 1
ATOM 863 N N . MET A 1 116 ? 3.35 -23.078 3.557 1 90.69 116 MET A N 1
ATOM 864 C CA . MET A 1 116 ? 3.686 -22.297 4.742 1 90.69 116 MET A CA 1
ATOM 865 C C . MET A 1 116 ? 4.363 -20.984 4.352 1 90.69 116 MET A C 1
ATOM 867 O O . MET A 1 116 ? 4.082 -19.938 4.938 1 90.69 116 MET A O 1
ATOM 871 N N . PHE A 1 117 ? 5.16 -21.047 3.348 1 91.75 117 PHE A N 1
ATOM 872 C CA . PHE A 1 117 ? 5.855 -19.844 2.916 1 91.75 117 PHE A CA 1
ATOM 873 C C . PHE A 1 117 ? 4.891 -18.875 2.234 1 91.75 117 PHE A C 1
ATOM 875 O O . PHE A 1 117 ? 5.043 -17.656 2.344 1 91.75 117 PHE A O 1
ATOM 882 N N . VAL A 1 118 ? 3.932 -19.453 1.507 1 91.94 118 VAL A N 1
ATOM 883 C CA . VAL A 1 118 ? 2.912 -18.594 0.915 1 91.94 118 VAL A CA 1
ATOM 884 C C . VAL A 1 118 ? 2.154 -17.859 2.016 1 91.94 118 VAL A C 1
ATOM 886 O O . VAL A 1 118 ? 1.944 -16.641 1.932 1 91.94 118 VAL A O 1
ATOM 889 N N . PHE A 1 119 ? 1.847 -18.609 3.059 1 93 119 PHE A N 1
ATOM 890 C CA . PHE A 1 119 ? 1.097 -18.047 4.172 1 93 119 PHE A CA 1
ATOM 891 C C . PHE A 1 119 ? 1.918 -16.984 4.887 1 93 119 PHE A C 1
ATOM 893 O O . PHE A 1 119 ? 1.433 -15.875 5.133 1 93 119 PHE A O 1
ATOM 900 N N . LEU A 1 120 ? 3.113 -17.234 5.199 1 94.56 120 LEU A N 1
ATOM 901 C CA . LEU A 1 120 ? 3.984 -16.312 5.91 1 94.56 120 LEU A CA 1
ATOM 902 C C . LEU A 1 120 ? 4.254 -15.07 5.062 1 94.56 120 LEU A C 1
ATOM 904 O O . LEU A 1 120 ? 4.188 -13.945 5.566 1 94.56 120 LEU A O 1
ATOM 908 N N . THR A 1 121 ? 4.527 -15.242 3.824 1 96 121 THR A N 1
ATOM 909 C CA . THR A 1 121 ? 4.805 -14.125 2.932 1 96 121 THR A CA 1
ATOM 910 C C . THR A 1 121 ? 3.564 -13.25 2.758 1 96 121 THR A C 1
ATOM 912 O O . THR A 1 121 ? 3.672 -12.031 2.643 1 96 121 THR A O 1
ATOM 915 N N . TYR A 1 122 ? 2.41 -13.898 2.775 1 95.69 122 TYR A N 1
ATOM 916 C CA . TYR A 1 122 ? 1.155 -13.164 2.668 1 95.69 122 TYR A CA 1
ATOM 917 C C . TYR A 1 122 ? 0.958 -12.242 3.867 1 95.69 122 TYR A C 1
ATOM 919 O O . TYR A 1 122 ? 0.637 -11.062 3.707 1 95.69 122 TYR A O 1
ATOM 927 N N . ILE A 1 123 ? 1.179 -12.773 5.023 1 96.12 123 ILE A N 1
ATOM 928 C CA . ILE A 1 123 ? 1.031 -12 6.25 1 96.12 123 ILE A CA 1
ATOM 929 C C . ILE A 1 123 ? 2.035 -10.852 6.258 1 96.12 123 ILE A C 1
ATOM 931 O O . ILE A 1 123 ? 1.687 -9.711 6.598 1 96.12 123 ILE A O 1
ATOM 935 N N . LEU A 1 124 ? 3.221 -11.117 5.91 1 96.56 124 LEU A N 1
ATOM 936 C CA . LEU A 1 124 ? 4.246 -10.086 5.84 1 96.56 124 LEU A CA 1
ATOM 937 C C . LEU A 1 124 ? 3.889 -9.039 4.789 1 96.56 124 LEU A C 1
ATOM 939 O O . LEU A 1 124 ? 4.148 -7.848 4.984 1 96.56 124 LEU A O 1
ATOM 943 N N . GLY A 1 125 ? 3.289 -9.547 3.674 1 95.94 125 GLY A N 1
ATOM 944 C CA . GLY A 1 125 ? 2.852 -8.617 2.643 1 95.94 125 GLY A CA 1
ATOM 945 C C . GLY A 1 125 ? 1.8 -7.637 3.125 1 95.94 125 GLY A C 1
ATOM 946 O O . GLY A 1 125 ? 1.888 -6.438 2.852 1 95.94 125 GLY A O 1
ATOM 947 N N . VAL A 1 126 ? 0.864 -8.094 3.902 1 95.75 126 VAL A N 1
ATOM 948 C CA . VAL A 1 126 ? -0.195 -7.25 4.438 1 95.75 126 VAL A CA 1
ATOM 949 C C . VAL A 1 126 ? 0.389 -6.277 5.461 1 95.75 126 VAL A C 1
ATOM 951 O O . VAL A 1 126 ? 0.033 -5.094 5.477 1 95.75 126 VAL A O 1
ATOM 954 N N . ALA A 1 127 ? 1.283 -6.723 6.273 1 95.94 127 ALA A N 1
ATOM 955 C CA . ALA A 1 127 ? 1.947 -5.863 7.25 1 95.94 127 ALA A CA 1
ATOM 956 C C . ALA A 1 127 ? 2.727 -4.75 6.559 1 95.94 127 ALA A C 1
ATOM 958 O O . ALA A 1 127 ? 2.674 -3.592 6.98 1 95.94 127 ALA A O 1
ATOM 959 N N . TRP A 1 128 ? 3.404 -5.09 5.496 1 97.19 128 TRP A N 1
ATOM 960 C CA . TRP A 1 128 ? 4.199 -4.098 4.781 1 97.19 128 TRP A CA 1
ATOM 961 C C . TRP A 1 128 ? 3.303 -3.121 4.027 1 97.19 128 TRP A C 1
ATOM 963 O O . TRP A 1 128 ? 3.691 -1.978 3.781 1 97.19 128 TRP A O 1
ATOM 973 N N . LEU A 1 129 ? 2.08 -3.588 3.672 1 96.75 129 LEU A N 1
ATOM 974 C CA . LEU A 1 129 ? 1.107 -2.658 3.109 1 96.75 129 LEU A CA 1
ATOM 975 C C . LEU A 1 129 ? 0.759 -1.562 4.113 1 96.75 129 LEU A C 1
ATOM 977 O O . LEU A 1 129 ? 0.669 -0.388 3.75 1 96.75 129 LEU A O 1
ATOM 981 N N . GLY A 1 130 ? 0.62 -1.962 5.355 1 95.62 130 GLY A N 1
ATOM 982 C CA . GLY A 1 130 ? 0.407 -0.989 6.414 1 95.62 130 GLY A CA 1
ATOM 983 C C . GLY A 1 130 ? 1.577 -0.041 6.598 1 95.62 130 GLY A C 1
ATOM 984 O O . GLY A 1 130 ? 1.389 1.172 6.711 1 95.62 130 GLY A O 1
ATOM 985 N N . VAL A 1 131 ? 2.744 -0.574 6.59 1 95.56 131 VAL A N 1
ATOM 986 C CA . VAL A 1 131 ? 3.955 0.23 6.734 1 95.56 131 VAL A CA 1
ATOM 987 C C . VAL A 1 131 ? 4.043 1.238 5.594 1 95.56 131 VAL A C 1
ATOM 989 O O . VAL A 1 131 ? 4.395 2.4 5.809 1 95.56 131 VAL A O 1
ATOM 992 N N . PHE A 1 132 ? 3.732 0.812 4.395 1 97.19 132 PHE A N 1
ATOM 993 C CA . PHE A 1 132 ? 3.748 1.687 3.229 1 97.19 132 PHE A CA 1
ATOM 994 C C . PHE A 1 132 ? 2.748 2.826 3.393 1 97.19 132 PHE A C 1
ATOM 996 O O . PHE A 1 132 ? 3.078 3.986 3.145 1 97.19 132 PHE A O 1
ATOM 1003 N N . GLY A 1 133 ? 1.576 2.504 3.85 1 95 133 GLY A N 1
ATOM 1004 C CA . GLY A 1 133 ? 0.578 3.531 4.102 1 95 133 GLY A CA 1
ATOM 1005 C C . GLY A 1 133 ? 1.01 4.543 5.145 1 95 133 GLY A C 1
ATOM 1006 O O . GLY A 1 133 ? 0.844 5.75 4.953 1 95 133 GLY A O 1
ATOM 1007 N N . PHE A 1 134 ? 1.615 4.098 6.172 1 93.88 134 PHE A N 1
ATOM 1008 C CA . PHE A 1 134 ? 2.043 4.965 7.262 1 93.88 134 PHE A CA 1
ATOM 1009 C C . PHE A 1 134 ? 3.242 5.809 6.844 1 93.88 134 PHE A C 1
ATOM 1011 O O . PHE A 1 134 ? 3.42 6.926 7.328 1 93.88 134 PHE A O 1
ATOM 1018 N N . SER A 1 135 ? 4.035 5.27 5.902 1 95.44 135 SER A N 1
ATOM 1019 C CA . SER A 1 135 ? 5.23 5.988 5.469 1 95.44 135 SER A CA 1
ATOM 1020 C C . SER A 1 135 ? 4.871 7.188 4.598 1 95.44 135 SER A C 1
ATOM 1022 O O . SER A 1 135 ? 5.699 8.07 4.383 1 95.44 135 SER A O 1
ATOM 1024 N N . ALA A 1 136 ? 3.641 7.254 4.141 1 95.81 136 ALA A N 1
ATOM 1025 C CA . ALA A 1 136 ? 3.201 8.375 3.312 1 95.81 136 ALA A CA 1
ATOM 1026 C C . ALA A 1 136 ? 2.953 9.617 4.16 1 95.81 136 ALA A C 1
ATOM 1028 O O . ALA A 1 136 ? 2.996 10.742 3.648 1 95.81 136 ALA A O 1
ATOM 1029 N N . VAL A 1 137 ? 2.789 9.445 5.445 1 93.81 137 VAL A N 1
ATOM 1030 C CA . VAL A 1 137 ? 2.406 10.531 6.336 1 93.81 137 VAL A CA 1
ATOM 1031 C C . VAL A 1 137 ? 3.582 11.492 6.52 1 93.81 137 VAL A C 1
ATOM 1033 O O . VAL A 1 137 ? 3.455 12.695 6.281 1 93.81 137 VAL A O 1
ATOM 1036 N N . PRO A 1 138 ? 4.77 10.984 6.855 1 94.38 138 PRO A N 1
ATOM 1037 C CA . PRO A 1 138 ? 5.883 11.922 6.984 1 94.38 138 PRO A CA 1
ATOM 1038 C C . PRO A 1 138 ? 6.266 12.57 5.656 1 94.38 138 PRO A C 1
ATOM 1040 O O . PRO A 1 138 ? 6.715 13.719 5.633 1 94.38 138 PRO A O 1
ATOM 1043 N N . VAL A 1 139 ? 6.102 11.883 4.535 1 96.12 139 VAL A N 1
ATOM 1044 C CA . VAL A 1 139 ? 6.375 12.461 3.227 1 96.12 139 VAL A CA 1
ATOM 1045 C C . VAL A 1 139 ? 5.438 13.648 2.982 1 96.12 139 VAL A C 1
ATOM 1047 O O . VAL A 1 139 ? 5.871 14.703 2.514 1 96.12 139 VAL A O 1
ATOM 1050 N N . PHE A 1 140 ? 4.234 13.477 3.363 1 95.19 140 PHE A N 1
ATOM 1051 C CA . PHE A 1 140 ? 3.252 14.539 3.172 1 95.19 140 PHE A CA 1
ATOM 1052 C C . PHE A 1 140 ? 3.564 15.734 4.062 1 95.19 140 PHE A C 1
ATOM 1054 O O . PHE A 1 140 ? 3.439 16.875 3.633 1 95.19 140 PHE A O 1
ATOM 1061 N N . LEU A 1 141 ? 3.955 15.508 5.305 1 93.56 141 LEU A N 1
ATOM 1062 C CA . LEU A 1 141 ? 4.281 16.578 6.242 1 93.56 141 LEU A CA 1
ATOM 1063 C C . LEU A 1 141 ? 5.441 17.422 5.723 1 93.56 141 LEU A C 1
ATOM 1065 O O . LEU A 1 141 ? 5.371 18.641 5.73 1 93.56 141 LEU A O 1
ATOM 1069 N N . PHE A 1 142 ? 6.422 16.719 5.203 1 94.69 142 PHE A N 1
ATOM 1070 C CA . PHE A 1 142 ? 7.598 17.438 4.727 1 94.69 142 PHE A CA 1
ATOM 1071 C C . PHE A 1 142 ? 7.32 18.094 3.371 1 94.69 142 PHE A C 1
ATOM 1073 O O . PHE A 1 142 ? 7.883 19.141 3.053 1 94.69 142 PHE A O 1
ATOM 1080 N N . TYR A 1 143 ? 6.465 17.469 2.631 1 93.88 143 TYR A N 1
ATOM 1081 C CA . TYR A 1 143 ? 6.047 18.094 1.383 1 93.88 143 TYR A CA 1
ATOM 1082 C C . TYR A 1 143 ? 5.359 19.438 1.647 1 93.88 143 TYR A C 1
ATOM 1084 O O . TYR A 1 143 ? 5.602 20.422 0.941 1 93.88 143 TYR A O 1
ATOM 1092 N N . ASN A 1 144 ? 4.484 19.469 2.674 1 92.19 144 ASN A N 1
ATOM 1093 C CA . ASN A 1 144 ? 3.783 20.688 3.031 1 92.19 144 ASN A CA 1
ATOM 1094 C C . ASN A 1 144 ? 4.754 21.781 3.49 1 92.19 144 ASN A C 1
ATOM 1096 O O . ASN A 1 144 ? 4.578 22.953 3.166 1 92.19 144 ASN A O 1
ATOM 1100 N N . MET A 1 145 ? 5.691 21.359 4.285 1 91.31 145 MET A N 1
ATOM 1101 C CA . MET A 1 145 ? 6.695 22.312 4.727 1 91.31 145 MET A CA 1
ATOM 1102 C C . MET A 1 145 ? 7.496 22.859 3.543 1 91.31 145 MET A C 1
ATOM 1104 O O . MET A 1 145 ? 7.773 24.047 3.469 1 91.31 145 MET A O 1
ATOM 1108 N N . TRP A 1 146 ? 7.852 21.891 2.682 1 91.69 146 TRP A N 1
ATOM 1109 C CA . TRP A 1 146 ? 8.562 22.312 1.477 1 91.69 146 TRP A CA 1
ATOM 1110 C C . TRP A 1 146 ? 7.719 23.266 0.641 1 91.69 146 TRP A C 1
ATOM 1112 O O . TRP A 1 146 ? 8.227 24.234 0.094 1 91.69 146 TRP A O 1
ATOM 1122 N N . SER A 1 147 ? 6.445 23.031 0.515 1 90.06 147 SER A N 1
ATOM 1123 C CA . SER A 1 147 ? 5.527 23.875 -0.24 1 90.06 147 SER A CA 1
ATOM 1124 C C . SER A 1 147 ? 5.387 25.25 0.408 1 90.06 147 SER A C 1
ATOM 1126 O O . SER A 1 147 ? 5.285 26.266 -0.288 1 90.06 147 SER A O 1
ATOM 1128 N N . THR A 1 148 ? 5.336 25.281 1.728 1 90.19 148 THR A N 1
ATOM 1129 C CA . THR A 1 148 ? 5.273 26.547 2.459 1 90.19 148 THR A CA 1
ATOM 1130 C C . THR A 1 148 ? 6.547 27.359 2.244 1 90.19 148 THR A C 1
ATOM 1132 O O . THR A 1 148 ? 6.488 28.578 2.072 1 90.19 148 THR A O 1
ATOM 1135 N N . CYS A 1 149 ? 7.641 26.641 2.26 1 89.06 149 CYS A N 1
ATOM 1136 C CA . CYS A 1 149 ? 8.914 27.312 2 1 89.06 149 CYS A CA 1
ATOM 1137 C C . CYS A 1 149 ? 8.938 27.906 0.599 1 89.06 149 CYS A C 1
ATOM 1139 O O . CYS A 1 149 ? 9.445 29.016 0.398 1 89.06 149 CYS A O 1
ATOM 1141 N N . ALA A 1 150 ? 8.398 27.188 -0.329 1 87.56 150 ALA A N 1
ATOM 1142 C CA . ALA A 1 150 ? 8.32 27.672 -1.705 1 87.56 150 ALA A CA 1
ATOM 1143 C C . ALA A 1 150 ? 7.387 28.875 -1.814 1 87.56 150 ALA A C 1
ATOM 1145 O O . ALA A 1 150 ? 7.633 29.797 -2.598 1 87.56 150 ALA A O 1
ATOM 1146 N N . ALA A 1 151 ? 6.324 28.875 -1.035 1 84.25 151 ALA A N 1
ATOM 1147 C CA . ALA A 1 151 ? 5.375 29.984 -1.029 1 84.25 151 ALA A CA 1
ATOM 1148 C C . ALA A 1 151 ? 6.004 31.234 -0.433 1 84.25 151 ALA A C 1
ATOM 1150 O O . ALA A 1 151 ? 5.695 32.344 -0.858 1 84.25 151 ALA A O 1
ATOM 1151 N N . MET A 1 152 ? 6.852 31.094 0.522 1 86 152 MET A N 1
ATOM 1152 C CA . MET A 1 152 ? 7.531 32.219 1.152 1 86 152 MET A CA 1
ATOM 1153 C C . MET A 1 152 ? 8.508 32.875 0.182 1 86 152 MET A C 1
ATOM 1155 O O . MET A 1 152 ? 8.75 34.094 0.265 1 86 152 MET A O 1
ATOM 1159 N N . LYS A 1 153 ? 9.039 32.062 -0.688 1 83.44 153 LYS A N 1
ATOM 1160 C CA . LYS A 1 153 ? 10.016 32.562 -1.649 1 83.44 153 LYS A CA 1
ATOM 1161 C C . LYS A 1 153 ? 9.32 33.125 -2.896 1 83.44 153 LYS A C 1
ATOM 1163 O O . LYS A 1 153 ? 9.93 33.844 -3.684 1 83.44 153 LYS A O 1
ATOM 1168 N N . SER A 1 154 ? 8.062 32.75 -3.059 1 78.88 154 SER A N 1
ATOM 1169 C CA . SER A 1 154 ? 7.332 33.188 -4.238 1 78.88 154 SER A CA 1
ATOM 1170 C C . SER A 1 154 ? 6.812 34.625 -4.07 1 78.88 154 SER A C 1
ATOM 1172 O O . SER A 1 154 ? 6.695 35.125 -2.945 1 78.88 154 SER A O 1
ATOM 1174 N N . PRO A 1 155 ? 6.652 35.281 -5.168 1 70 155 PRO A N 1
ATOM 1175 C CA . PRO A 1 155 ? 6.141 36.656 -5.113 1 70 155 PRO A CA 1
ATOM 1176 C C . PRO A 1 155 ? 4.797 36.75 -4.395 1 70 155 PRO A C 1
ATOM 1178 O O . PRO A 1 155 ? 4.395 37.844 -3.979 1 70 155 PRO A O 1
ATOM 1181 N N . MET A 1 156 ? 4.121 35.75 -4.227 1 61.44 156 MET A N 1
ATOM 1182 C CA . MET A 1 156 ? 2.873 35.75 -3.469 1 61.44 156 MET A CA 1
ATOM 1183 C C . MET A 1 156 ? 3.115 36.156 -2.021 1 61.44 156 MET A C 1
ATOM 1185 O O . MET A 1 156 ? 2.234 36.75 -1.384 1 61.44 156 MET A O 1
ATOM 1189 N N . ALA A 1 157 ? 4.34 35.812 -1.562 1 59.38 157 ALA A N 1
ATOM 1190 C CA . ALA A 1 157 ? 4.77 36.219 -0.227 1 59.38 157 ALA A CA 1
ATOM 1191 C C . ALA A 1 157 ? 4.742 37.719 -0.082 1 59.38 157 ALA A C 1
ATOM 1193 O O . ALA A 1 157 ? 4.559 38.25 1.02 1 59.38 157 ALA A O 1
ATOM 1194 N N . ASN A 1 158 ? 4.844 38.25 -1.277 1 59.53 158 ASN A N 1
ATOM 1195 C CA . ASN A 1 158 ? 4.82 39.688 -1.24 1 59.53 158 ASN A CA 1
ATOM 1196 C C . ASN A 1 158 ? 3.42 40.219 -0.938 1 59.53 158 ASN A C 1
ATOM 1198 O O . ASN A 1 158 ? 3.271 41.312 -0.382 1 59.53 158 ASN A O 1
ATOM 1202 N N . LEU A 1 159 ? 2.498 39.406 -1.261 1 64.5 159 LEU A N 1
ATOM 1203 C CA . LEU A 1 159 ? 1.129 39.844 -1.049 1 64.5 159 LEU A CA 1
ATOM 1204 C C . LEU A 1 159 ? 0.657 39.531 0.363 1 64.5 159 LEU A C 1
ATOM 1206 O O . LEU A 1 159 ? -0.266 40.156 0.878 1 64.5 159 LEU A O 1
ATOM 1210 N N . THR A 1 160 ? 1.343 38.562 0.911 1 67.38 160 THR A N 1
ATOM 1211 C CA . THR A 1 160 ? 0.98 38.125 2.254 1 67.38 160 THR A CA 1
ATOM 1212 C C . THR A 1 160 ? 2.09 38.469 3.248 1 67.38 160 THR A C 1
ATOM 1214 O O . THR A 1 160 ? 3.266 38.5 2.885 1 67.38 160 THR A O 1
ATOM 1217 N N . ASN A 1 161 ? 1.682 39 4.395 1 77.31 161 ASN A N 1
ATOM 1218 C CA . ASN A 1 161 ? 2.666 39.25 5.445 1 77.31 161 ASN A CA 1
ATOM 1219 C C . ASN A 1 161 ? 3.441 37.9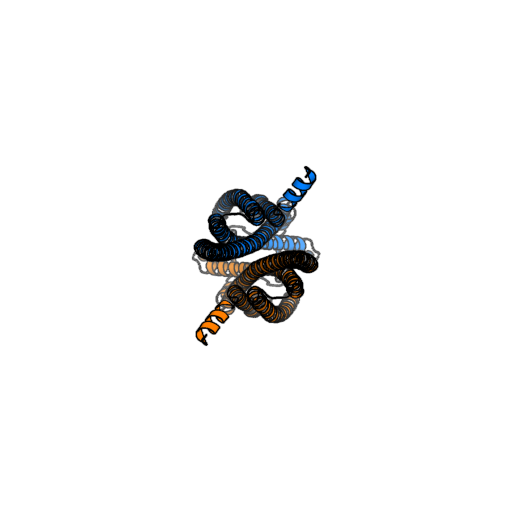69 5.777 1 77.31 161 ASN A C 1
ATOM 1221 O O . ASN A 1 161 ? 2.852 36.969 6.168 1 77.31 161 ASN A O 1
ATOM 1225 N N . ILE A 1 162 ? 4.672 37.938 5.465 1 78.62 162 ILE A N 1
ATOM 1226 C CA . ILE A 1 162 ? 5.578 36.812 5.645 1 78.62 162 ILE A CA 1
ATOM 1227 C C . ILE A 1 162 ? 5.43 36.25 7.059 1 78.62 162 ILE A C 1
ATOM 1229 O O . ILE A 1 162 ? 5.559 35.031 7.27 1 78.62 162 ILE A O 1
ATOM 1233 N N . ASP A 1 163 ? 5.043 37.125 7.988 1 81.94 163 ASP A N 1
ATOM 1234 C CA . ASP A 1 163 ? 4.914 36.688 9.375 1 81.94 163 ASP A CA 1
ATOM 1235 C C . ASP A 1 163 ? 3.627 35.906 9.586 1 81.94 163 ASP A C 1
ATOM 1237 O O . ASP A 1 163 ? 3.473 35.219 10.602 1 81.94 163 ASP A O 1
ATOM 1241 N N . SER A 1 164 ? 2.801 35.938 8.562 1 82.25 164 SER A N 1
ATOM 1242 C CA . SER A 1 164 ? 1.539 35.188 8.68 1 82.25 164 SER A CA 1
ATOM 1243 C C . SER A 1 164 ? 1.687 33.75 8.211 1 82.25 164 SER A C 1
ATOM 1245 O O . SER A 1 164 ? 0.819 32.906 8.477 1 82.25 164 SER A O 1
ATOM 1247 N N . ILE A 1 165 ? 2.775 33.562 7.551 1 86 165 ILE A N 1
ATOM 1248 C CA . ILE A 1 165 ? 3.049 32.188 7.109 1 86 165 ILE A CA 1
ATOM 1249 C C . ILE A 1 165 ? 3.77 31.438 8.211 1 86 165 ILE A C 1
ATOM 1251 O O . ILE A 1 165 ? 4.906 31.766 8.562 1 86 165 ILE A O 1
ATOM 1255 N N . CYS A 1 166 ? 3.078 30.5 8.867 1 87.81 166 CYS A N 1
ATOM 1256 C CA . CYS A 1 166 ? 3.621 29.75 10 1 87.81 166 CYS A CA 1
ATOM 1257 C C . CYS A 1 166 ? 3.406 28.25 9.828 1 87.81 166 CYS A C 1
ATOM 1259 O O . CYS A 1 166 ? 2.426 27.828 9.219 1 87.81 166 CYS A O 1
ATOM 1261 N N . VAL A 1 167 ? 4.328 27.562 10.266 1 89.19 167 VAL A N 1
ATOM 1262 C CA . VAL A 1 167 ? 4.18 26.109 10.367 1 89.19 167 VAL A CA 1
ATOM 1263 C C . VAL A 1 167 ? 4.086 25.703 11.836 1 89.19 167 VAL A C 1
ATOM 1265 O O . VAL A 1 167 ? 5.039 25.875 12.594 1 89.19 167 VAL A O 1
ATOM 1268 N N . ASP A 1 168 ? 2.895 25.281 12.188 1 89.88 168 ASP A N 1
ATOM 1269 C CA . ASP A 1 168 ? 2.666 24.797 13.547 1 89.88 168 ASP A CA 1
ATOM 1270 C C . ASP A 1 168 ? 2.766 23.281 13.625 1 89.88 168 ASP A C 1
ATOM 1272 O O . ASP A 1 168 ? 1.873 22.578 13.148 1 89.88 168 ASP A O 1
ATOM 1276 N N . VAL A 1 169 ? 3.793 22.766 14.234 1 88.69 169 VAL A N 1
ATOM 1277 C CA . VAL A 1 169 ? 4.02 21.328 14.281 1 88.69 169 VAL A CA 1
ATOM 1278 C C . VAL A 1 169 ? 3.072 20.688 15.297 1 88.69 169 VAL A C 1
ATOM 1280 O O . VAL A 1 169 ? 2.875 19.469 15.289 1 88.69 169 VAL A O 1
ATOM 1283 N N . ARG A 1 170 ? 2.512 21.516 16.281 1 85.69 170 ARG A N 1
ATOM 1284 C CA . ARG A 1 170 ? 1.533 21.031 17.25 1 85.69 170 ARG A CA 1
ATOM 1285 C C . ARG A 1 170 ? 0.283 20.5 16.547 1 85.69 170 ARG A C 1
ATOM 1287 O O . ARG A 1 170 ? -0.355 19.562 17.016 1 85.69 170 ARG A O 1
ATOM 1294 N N . GLN A 1 171 ? 0.009 21.141 15.398 1 86.38 171 GLN A N 1
ATOM 1295 C CA . GLN A 1 171 ? -1.166 20.766 14.633 1 86.38 171 GLN A CA 1
ATOM 1296 C C . GLN A 1 171 ? -1.001 19.359 14.039 1 86.38 171 GLN A C 1
ATOM 1298 O O . GLN A 1 171 ? -1.987 18.656 13.797 1 86.38 171 GLN A O 1
ATOM 1303 N N . TYR A 1 172 ? 0.253 18.922 13.836 1 85.12 172 TYR A N 1
ATOM 1304 C CA . TYR A 1 172 ? 0.519 17.609 13.281 1 85.12 172 TYR A CA 1
ATOM 1305 C C . TYR A 1 172 ? 0.546 16.547 14.391 1 85.12 172 TYR A C 1
ATOM 1307 O O . TYR A 1 172 ? 0.708 15.359 14.109 1 85.12 172 TYR A O 1
ATOM 1315 N N . GLY A 1 173 ? 0.439 16.953 15.609 1 80.38 173 GLY A N 1
ATOM 1316 C CA . GLY A 1 173 ? 0.451 16.031 16.734 1 80.38 173 GLY A CA 1
ATOM 1317 C C . GLY A 1 173 ? 1.845 15.562 17.109 1 80.38 173 GLY A C 1
ATOM 1318 O O . GLY A 1 173 ? 2.002 14.555 17.812 1 80.38 173 GLY A O 1
ATOM 1319 N N . ILE A 1 174 ? 2.832 16.234 16.656 1 79.81 174 ILE A N 1
ATOM 1320 C CA . ILE A 1 174 ? 4.223 15.867 16.906 1 79.81 174 ILE A CA 1
ATOM 1321 C C . ILE A 1 174 ? 4.621 16.297 18.328 1 79.81 174 ILE A C 1
ATOM 1323 O O . ILE A 1 174 ? 5.297 15.555 19.031 1 79.81 174 ILE A O 1
ATOM 1327 N N . ILE A 1 175 ? 4.164 17.5 18.719 1 80.38 175 ILE A N 1
ATOM 1328 C CA . ILE A 1 175 ? 4.371 18.016 20.062 1 80.38 175 ILE A CA 1
ATOM 1329 C C . ILE A 1 175 ? 3.031 18.453 20.656 1 80.38 175 ILE A C 1
ATOM 1331 O O . ILE A 1 175 ? 2.096 18.781 19.922 1 80.38 175 ILE A O 1
ATOM 1335 N N . PRO A 1 176 ? 2.979 18.328 21.938 1 81.88 176 PRO A N 1
ATOM 1336 C CA . PRO A 1 176 ? 1.712 18.703 22.562 1 81.88 176 PRO A CA 1
ATOM 1337 C C . PRO A 1 176 ? 1.382 20.188 22.391 1 81.88 176 PRO A C 1
ATOM 1339 O O . PRO A 1 176 ? 2.273 21 22.109 1 81.88 176 PRO A O 1
ATOM 1342 N N . TRP A 1 177 ? 0.172 20.562 22.531 1 85.12 177 TRP A N 1
ATOM 1343 C CA . TRP A 1 177 ? -0.314 21.922 22.297 1 85.12 177 TRP A CA 1
ATOM 1344 C C . TRP A 1 177 ? 0.186 22.859 23.391 1 85.12 177 TRP A C 1
ATOM 1346 O O . TRP A 1 177 ? 0.136 24.078 23.219 1 85.12 177 TRP A O 1
ATOM 1356 N N . ASN A 1 178 ? 0.705 22.328 24.484 1 79.88 178 ASN A N 1
ATOM 1357 C CA . ASN A 1 178 ? 1.225 23.172 25.562 1 79.88 178 ASN A CA 1
ATOM 1358 C C . ASN A 1 178 ? 2.67 23.594 25.297 1 79.88 178 ASN A C 1
ATOM 1360 O O . ASN A 1 178 ? 3.232 24.391 26.047 1 79.88 178 ASN A O 1
ATOM 1364 N N . ALA A 1 179 ? 3.246 23.125 24.188 1 81.06 179 ALA A N 1
ATOM 1365 C CA . ALA A 1 179 ? 4.633 23.453 23.844 1 81.06 179 ALA A CA 1
ATOM 1366 C C . ALA A 1 179 ? 4.754 24.875 23.312 1 81.06 179 ALA A C 1
ATOM 1368 O O . ALA A 1 179 ? 3.943 25.297 22.484 1 81.06 179 ALA A O 1
ATOM 1369 N N . THR A 1 180 ? 5.629 25.703 23.828 1 79.56 180 THR A N 1
ATOM 1370 C CA . THR A 1 180 ? 5.902 27.078 23.391 1 79.56 180 THR A CA 1
ATOM 1371 C C . THR A 1 180 ? 7.332 27.203 22.875 1 79.56 180 THR A C 1
ATOM 1373 O O . THR A 1 180 ? 8.281 26.766 23.531 1 79.56 180 THR A O 1
ATOM 1376 N N . PRO A 1 181 ? 7.508 27.688 21.594 1 79.44 181 PRO A N 1
ATOM 1377 C CA . PRO A 1 181 ? 6.48 28.266 20.719 1 79.44 181 PRO A CA 1
ATOM 1378 C C . PRO A 1 181 ? 5.742 27.219 19.906 1 79.44 181 PRO A C 1
ATOM 1380 O O . PRO A 1 181 ? 4.555 27.375 19.609 1 79.44 181 PRO A O 1
ATOM 1383 N N . GLY A 1 182 ? 6.383 26.078 19.625 1 84.75 182 GLY A N 1
ATOM 1384 C CA . GLY A 1 182 ? 5.785 24.953 18.922 1 84.75 182 GLY A CA 1
ATOM 1385 C C . GLY A 1 182 ? 5.504 25.266 17.453 1 84.75 182 GLY A C 1
ATOM 1386 O O . GLY A 1 182 ? 5.012 24.406 16.719 1 84.75 182 GLY A O 1
ATOM 1387 N N . LYS A 1 183 ? 5.582 26.562 17.078 1 88.88 183 LYS A N 1
ATOM 1388 C CA . LYS A 1 183 ? 5.363 26.969 15.688 1 88.88 183 LYS A CA 1
ATOM 1389 C C . LYS A 1 183 ? 6.508 27.844 15.188 1 88.88 183 LYS A C 1
ATOM 1391 O O . LYS A 1 183 ? 7.203 28.484 15.984 1 88.88 183 LYS A O 1
ATOM 1396 N N . ALA A 1 184 ? 6.832 27.734 13.992 1 88.88 184 ALA A N 1
ATOM 1397 C CA . ALA A 1 184 ? 7.832 28.562 13.336 1 88.88 184 ALA A CA 1
ATOM 1398 C C . ALA A 1 184 ? 7.191 29.438 12.258 1 88.88 184 ALA A C 1
ATOM 1400 O O . ALA A 1 184 ? 6.52 28.938 11.359 1 88.88 184 ALA A O 1
ATOM 1401 N N . CYS A 1 185 ? 7.418 30.812 12.445 1 88.31 185 CYS A N 1
ATOM 1402 C CA . CYS A 1 185 ? 6.793 31.75 11.516 1 88.31 185 CYS A CA 1
ATOM 1403 C C . CYS A 1 185 ? 7.828 32.688 10.914 1 88.31 185 CYS A C 1
ATOM 1405 O O . CYS A 1 185 ? 8.875 32.938 11.508 1 88.31 185 CYS A O 1
ATOM 1407 N N . GLY A 1 186 ? 7.551 33.188 9.758 1 87.19 186 GLY A N 1
ATOM 1408 C CA . GLY A 1 186 ? 8.297 34.281 9.133 1 87.19 186 GLY A CA 1
ATOM 1409 C C . GLY A 1 186 ? 9.773 33.969 8.977 1 87.19 186 GLY A C 1
ATOM 1410 O O . GLY A 1 186 ? 10.141 33 8.289 1 87.19 186 GLY A O 1
ATOM 1411 N N . SER A 1 187 ? 10.602 34.688 9.789 1 85 187 SER A N 1
ATOM 1412 C CA . SER A 1 187 ? 12.047 34.594 9.648 1 85 187 SER A CA 1
ATOM 1413 C C . SER A 1 187 ? 12.562 33.25 10.195 1 85 187 SER A C 1
ATOM 1415 O O . SER A 1 187 ? 13.477 32.656 9.633 1 85 187 SER A O 1
ATOM 1417 N N . THR A 1 188 ? 11.945 32.812 11.266 1 87 188 THR A N 1
ATOM 1418 C CA . THR A 1 188 ? 12.344 31.516 11.844 1 87 188 THR A CA 1
ATOM 1419 C C . THR A 1 188 ? 12.078 30.375 10.875 1 87 188 THR A C 1
ATOM 1421 O O . THR A 1 188 ? 12.906 29.484 10.727 1 87 188 THR A O 1
ATOM 1424 N N . LEU A 1 189 ? 10.898 30.453 10.227 1 90.25 189 LEU A N 1
ATOM 1425 C CA . LEU A 1 189 ? 10.57 29.453 9.227 1 90.25 189 LEU A CA 1
ATOM 1426 C C . LEU A 1 189 ? 11.516 29.547 8.031 1 90.25 189 LEU A C 1
ATOM 1428 O O . LEU A 1 189 ? 11.914 28.516 7.473 1 90.25 189 LEU A O 1
ATOM 1432 N N . GLY A 1 190 ? 11.82 30.766 7.676 1 88.25 190 GLY A N 1
ATOM 1433 C CA . GLY A 1 190 ? 12.789 30.953 6.605 1 88.25 190 GLY A CA 1
ATOM 1434 C C . GLY A 1 190 ? 14.141 30.328 6.898 1 88.25 190 GLY A C 1
ATOM 1435 O O . GLY A 1 190 ? 14.789 29.781 6.004 1 88.25 190 GLY A O 1
ATOM 1436 N N . ASP A 1 191 ? 14.602 30.344 8.141 1 90.38 191 ASP A N 1
ATOM 1437 C CA . ASP A 1 191 ? 15.867 29.734 8.539 1 90.38 191 ASP A CA 1
ATOM 1438 C C . ASP A 1 191 ? 15.805 28.203 8.391 1 90.38 191 ASP A C 1
ATOM 1440 O O . ASP A 1 191 ? 16.766 27.594 7.938 1 90.3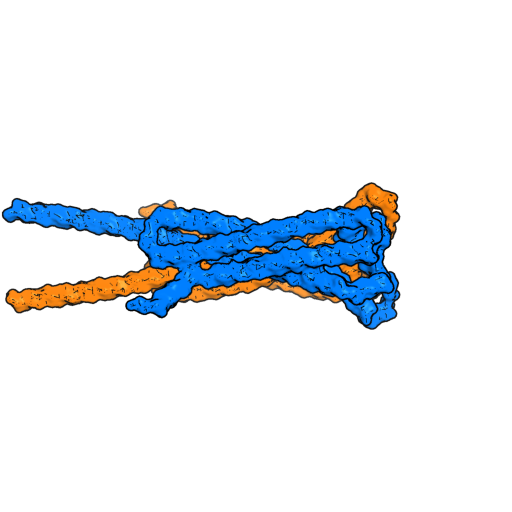8 191 ASP A O 1
ATOM 1444 N N . ILE A 1 192 ? 14.695 27.656 8.789 1 90.5 192 ILE A N 1
ATOM 1445 C CA . ILE A 1 192 ? 14.516 26.219 8.68 1 90.5 192 ILE A CA 1
ATOM 1446 C C . ILE A 1 192 ? 14.539 25.797 7.207 1 90.5 192 ILE A C 1
ATOM 1448 O O . ILE A 1 192 ? 15.141 24.781 6.852 1 90.5 192 ILE A O 1
ATOM 1452 N N . CYS A 1 193 ? 13.875 26.625 6.332 1 90.31 193 CYS A N 1
ATOM 1453 C CA . CYS A 1 193 ? 13.766 26.359 4.902 1 90.31 193 CYS A CA 1
ATOM 1454 C C . CYS A 1 193 ? 15.133 26.406 4.23 1 90.31 193 CYS A C 1
ATOM 1456 O O . CYS A 1 193 ? 15.328 25.812 3.166 1 90.31 193 CYS A O 1
ATOM 1458 N N . ASN A 1 194 ? 16.094 27.047 4.852 1 90.88 194 ASN A N 1
ATOM 1459 C CA . ASN A 1 194 ? 17.406 27.219 4.234 1 90.88 194 ASN A CA 1
ATOM 1460 C C . ASN A 1 194 ? 18.406 26.203 4.777 1 90.88 194 ASN A C 1
ATOM 1462 O O . ASN A 1 194 ? 19.547 26.156 4.324 1 90.88 194 ASN A O 1
ATOM 1466 N N . THR A 1 195 ? 18 25.375 5.676 1 90.75 195 THR A N 1
ATOM 1467 C CA . THR A 1 195 ? 18.906 24.375 6.219 1 90.75 195 THR A CA 1
ATOM 1468 C C . THR A 1 195 ? 18.984 23.156 5.293 1 90.75 195 THR A C 1
ATOM 1470 O O . THR A 1 195 ? 18 22.766 4.688 1 90.75 195 THR A O 1
ATOM 1473 N N . SER A 1 196 ? 20.172 22.594 5.195 1 91 196 SER A N 1
ATOM 1474 C CA . SER A 1 196 ? 20.375 21.391 4.406 1 91 196 SER A CA 1
ATOM 1475 C C . SER A 1 196 ? 19.734 20.172 5.082 1 91 196 SER A C 1
ATOM 1477 O O . SER A 1 196 ? 19.344 19.234 4.41 1 91 196 SER A O 1
ATOM 1479 N N . GLU A 1 197 ? 19.672 20.234 6.371 1 91.12 197 GLU A N 1
ATOM 1480 C CA . GLU A 1 197 ? 19.109 19.141 7.137 1 91.12 197 GLU A CA 1
ATOM 1481 C C . GLU A 1 197 ? 17.641 18.906 6.766 1 91.12 197 GLU A C 1
ATOM 1483 O O . GLU A 1 197 ? 17.188 17.766 6.688 1 91.12 197 GLU A O 1
ATOM 1488 N N . PHE A 1 198 ? 16.938 20 6.52 1 92.88 198 PHE A N 1
ATOM 1489 C CA . PHE A 1 198 ? 15.523 19.891 6.16 1 92.88 198 PHE A CA 1
ATOM 1490 C C . PHE A 1 198 ? 15.352 19.219 4.809 1 92.88 198 PHE A C 1
ATOM 1492 O O . PHE A 1 198 ? 14.594 18.25 4.688 1 92.88 198 PHE A O 1
ATOM 1499 N N . TYR A 1 199 ? 16.078 19.641 3.834 1 93.75 199 TYR A N 1
ATOM 1500 C CA . TYR A 1 199 ? 15.938 19.094 2.49 1 93.75 199 TYR A CA 1
ATOM 1501 C C . TYR A 1 199 ? 16.406 17.641 2.449 1 93.75 199 TYR A C 1
ATOM 1503 O O . TYR A 1 199 ? 15.797 16.812 1.781 1 93.75 199 TYR A O 1
ATOM 1511 N N . LEU A 1 200 ? 17.469 17.406 3.193 1 95.12 200 LEU A N 1
ATOM 1512 C CA . LEU A 1 200 ? 17.953 16.031 3.256 1 95.12 200 LEU A CA 1
ATOM 1513 C C . LEU A 1 200 ? 16.922 15.117 3.887 1 95.12 200 LEU A C 1
ATOM 1515 O O . LEU A 1 200 ? 16.641 14.031 3.367 1 95.12 200 LEU A O 1
ATOM 1519 N N . SER A 1 201 ? 16.344 15.5 4.973 1 95.56 201 SER A N 1
ATOM 1520 C CA . SER A 1 201 ? 15.336 14.68 5.637 1 95.56 201 SER A CA 1
ATOM 1521 C C . SER A 1 201 ? 14.117 14.469 4.746 1 95.56 201 SER A C 1
ATOM 1523 O O . SER A 1 201 ? 13.562 13.367 4.695 1 95.56 201 SER A O 1
ATOM 1525 N N . TYR A 1 202 ? 13.719 15.516 4 1 96 202 TYR A N 1
ATOM 1526 C CA . TYR A 1 202 ? 12.586 15.414 3.086 1 96 202 TYR A CA 1
ATOM 1527 C C . TYR A 1 202 ? 12.836 14.352 2.02 1 96 202 TYR A C 1
ATOM 1529 O O . TYR A 1 202 ? 12.008 13.469 1.802 1 96 202 TYR A O 1
ATOM 1537 N N . HIS A 1 203 ? 14.008 14.383 1.38 1 97.25 203 HIS A N 1
ATOM 1538 C CA . HIS A 1 203 ? 14.344 13.422 0.341 1 97.25 203 HIS A CA 1
ATOM 1539 C C . HIS A 1 203 ? 14.492 12.016 0.921 1 97.25 203 HIS A C 1
ATOM 1541 O O . HIS A 1 203 ? 14.148 11.031 0.269 1 97.25 203 HIS A O 1
ATOM 1547 N N . LEU A 1 204 ? 15.047 11.953 2.135 1 97.81 204 LEU A N 1
ATOM 1548 C CA . LEU A 1 204 ? 15.211 10.648 2.773 1 97.81 204 LEU A CA 1
ATOM 1549 C C . LEU A 1 204 ? 13.859 10.008 3.059 1 97.81 204 LEU A C 1
ATOM 1551 O O . LEU A 1 204 ? 13.695 8.789 2.92 1 97.81 204 LEU A O 1
ATOM 1555 N N . TYR A 1 205 ? 12.852 10.797 3.424 1 97.75 205 TYR A N 1
ATOM 1556 C CA . TYR A 1 205 ? 11.523 10.242 3.656 1 97.75 205 TYR A CA 1
ATOM 1557 C C . TYR A 1 205 ? 10.898 9.758 2.354 1 97.75 205 TYR A C 1
ATOM 1559 O O . TYR A 1 205 ? 10.188 8.75 2.336 1 97.75 205 TYR A O 1
ATOM 1567 N N . ILE A 1 206 ? 11.133 10.453 1.264 1 97.75 206 ILE A N 1
ATOM 1568 C CA . ILE A 1 206 ? 10.617 10.031 -0.037 1 97.75 206 ILE A CA 1
ATOM 1569 C C . ILE A 1 206 ? 11.227 8.688 -0.421 1 97.75 206 ILE A C 1
ATOM 1571 O O . ILE A 1 206 ? 10.516 7.777 -0.845 1 97.75 206 ILE A O 1
ATOM 1575 N N . VAL A 1 207 ? 12.531 8.586 -0.238 1 97.94 207 VAL A N 1
ATOM 1576 C CA . VAL A 1 207 ? 13.234 7.355 -0.591 1 97.94 207 VAL A CA 1
ATOM 1577 C C . VAL A 1 207 ? 12.789 6.223 0.331 1 97.94 207 VAL A C 1
ATOM 1579 O O . VAL A 1 207 ? 12.633 5.082 -0.107 1 97.94 207 VAL A O 1
ATOM 1582 N N . ALA A 1 208 ? 12.594 6.531 1.591 1 97.75 208 ALA A N 1
ATOM 1583 C CA . ALA A 1 208 ? 12.117 5.516 2.525 1 97.75 208 ALA A CA 1
ATOM 1584 C C . ALA A 1 208 ? 10.727 5.02 2.129 1 97.75 208 ALA A C 1
ATOM 1586 O O . ALA A 1 208 ? 10.453 3.818 2.191 1 97.75 208 ALA A O 1
ATOM 1587 N N . CYS A 1 209 ? 9.82 5.902 1.733 1 97.69 209 CYS A N 1
ATOM 1588 C CA . CYS A 1 209 ? 8.484 5.527 1.288 1 97.69 209 CYS A CA 1
ATOM 1589 C C . CYS A 1 209 ? 8.547 4.676 0.025 1 97.69 209 CYS A C 1
ATOM 1591 O O . CYS A 1 209 ? 7.848 3.668 -0.086 1 97.69 209 CYS A O 1
ATOM 1593 N N . ALA A 1 210 ? 9.414 5.109 -0.913 1 97.56 210 ALA A N 1
ATOM 1594 C CA . ALA A 1 210 ? 9.617 4.328 -2.131 1 97.56 210 ALA A CA 1
ATOM 1595 C C . ALA A 1 210 ? 10.164 2.941 -1.806 1 97.56 210 ALA A C 1
ATOM 1597 O O . ALA A 1 210 ? 9.797 1.956 -2.453 1 97.56 210 ALA A O 1
ATOM 1598 N N . GLY A 1 211 ? 11.07 2.91 -0.835 1 97.94 211 GLY A N 1
ATOM 1599 C CA . GLY A 1 211 ? 11.594 1.625 -0.404 1 97.94 211 GLY A CA 1
ATOM 1600 C C . GLY A 1 211 ? 10.531 0.704 0.165 1 97.94 211 GLY A C 1
ATOM 1601 O O . GLY A 1 211 ? 10.539 -0.499 -0.103 1 97.94 211 GLY A O 1
ATOM 1602 N N . ALA A 1 212 ? 9.664 1.226 0.992 1 97.62 212 ALA A N 1
ATOM 1603 C CA . ALA A 1 212 ? 8.555 0.43 1.52 1 97.62 212 ALA A CA 1
ATOM 1604 C C . ALA A 1 212 ? 7.684 -0.112 0.392 1 97.62 212 ALA A C 1
ATOM 1606 O O . ALA A 1 212 ? 7.285 -1.278 0.413 1 97.62 212 ALA A O 1
ATOM 1607 N N . GLY A 1 213 ? 7.387 0.744 -0.608 1 97.19 213 GLY A N 1
ATOM 1608 C CA . GLY A 1 213 ? 6.633 0.294 -1.767 1 97.19 213 GLY A CA 1
ATOM 1609 C C . GLY A 1 213 ? 7.332 -0.801 -2.549 1 97.19 213 GLY A C 1
ATOM 1610 O O . GLY A 1 213 ? 6.703 -1.771 -2.971 1 97.19 213 GLY A O 1
ATOM 1611 N N . ALA A 1 214 ? 8.609 -0.644 -2.736 1 97.38 214 ALA A N 1
ATOM 1612 C CA . ALA A 1 214 ? 9.398 -1.651 -3.443 1 97.38 214 ALA A CA 1
ATOM 1613 C C . ALA A 1 214 ? 9.375 -2.984 -2.699 1 97.38 214 ALA A C 1
ATOM 1615 O O . ALA A 1 214 ? 9.367 -4.047 -3.32 1 97.38 214 ALA A O 1
ATOM 1616 N N . THR A 1 215 ? 9.43 -2.934 -1.39 1 97.69 215 THR A N 1
ATOM 1617 C CA . THR A 1 215 ? 9.367 -4.152 -0.591 1 97.69 215 THR A CA 1
ATOM 1618 C C . THR A 1 215 ? 8.031 -4.867 -0.789 1 97.69 215 THR A C 1
ATOM 1620 O O . THR A 1 215 ? 7.992 -6.09 -0.938 1 97.69 215 THR A O 1
ATOM 1623 N N . VAL A 1 216 ? 6.914 -4.113 -0.828 1 97.12 216 VAL A N 1
ATOM 1624 C CA . VAL A 1 216 ? 5.605 -4.707 -1.068 1 97.12 216 VAL A CA 1
ATOM 1625 C C . VAL A 1 216 ? 5.586 -5.387 -2.436 1 97.12 216 VAL A C 1
ATOM 1627 O O . VAL A 1 216 ? 5.125 -6.523 -2.564 1 97.12 216 VAL A O 1
ATOM 1630 N N . ILE A 1 217 ? 6.152 -4.766 -3.379 1 97.19 217 ILE A N 1
ATOM 1631 C CA . ILE A 1 217 ? 6.199 -5.312 -4.73 1 97.19 217 ILE A CA 1
ATOM 1632 C C . ILE A 1 217 ? 7.023 -6.598 -4.738 1 97.19 217 ILE A C 1
ATOM 1634 O O . ILE A 1 217 ? 6.652 -7.574 -5.395 1 97.19 217 ILE A O 1
ATOM 1638 N N . ALA A 1 218 ? 8.133 -6.555 -4.031 1 97.19 218 ALA A N 1
ATOM 1639 C CA . ALA A 1 218 ? 8.969 -7.75 -3.939 1 97.19 218 ALA A CA 1
ATOM 1640 C C . ALA A 1 218 ? 8.188 -8.914 -3.326 1 97.19 218 ALA A C 1
ATOM 1642 O O . ALA A 1 218 ? 8.281 -10.047 -3.797 1 97.19 218 ALA A O 1
ATOM 1643 N N . LEU A 1 219 ? 7.43 -8.648 -2.311 1 96.62 219 LEU A N 1
ATOM 1644 C CA . LEU A 1 219 ? 6.66 -9.695 -1.645 1 96.62 219 LEU A CA 1
ATOM 1645 C C . LEU A 1 219 ? 5.555 -10.219 -2.557 1 96.62 219 LEU A C 1
ATOM 1647 O O . LEU A 1 219 ? 5.223 -11.406 -2.52 1 96.62 219 LEU A O 1
ATOM 1651 N N . ILE A 1 220 ? 5.004 -9.352 -3.387 1 95.62 220 ILE A N 1
ATOM 1652 C CA . ILE A 1 220 ? 4.02 -9.781 -4.379 1 95.62 220 ILE A CA 1
ATOM 1653 C C . ILE A 1 220 ? 4.672 -10.742 -5.367 1 95.62 220 ILE A C 1
ATOM 1655 O O . ILE A 1 220 ? 4.094 -11.781 -5.703 1 95.62 220 ILE A O 1
ATOM 1659 N N . HIS A 1 221 ? 5.898 -10.391 -5.746 1 94.62 221 HIS A N 1
ATOM 1660 C CA . HIS A 1 221 ? 6.629 -11.273 -6.645 1 94.62 221 HIS A CA 1
ATOM 1661 C C . HIS A 1 221 ? 6.855 -12.641 -6.008 1 94.62 221 HIS A C 1
ATOM 1663 O O . HIS A 1 221 ? 6.645 -13.672 -6.648 1 94.62 221 HIS A O 1
ATOM 1669 N N . PHE A 1 222 ? 7.203 -12.625 -4.82 1 94.5 222 PHE A N 1
ATOM 1670 C CA . PHE A 1 222 ? 7.426 -13.891 -4.129 1 94.5 222 PHE A CA 1
ATOM 1671 C C . PHE A 1 222 ? 6.133 -14.695 -4.039 1 94.5 222 PHE A C 1
ATOM 1673 O O . PHE A 1 222 ? 6.145 -15.914 -4.207 1 94.5 222 PHE A O 1
ATOM 1680 N N . LEU A 1 223 ? 5.082 -14.031 -3.75 1 93.75 223 LEU A N 1
ATOM 1681 C CA . LEU A 1 223 ? 3.805 -14.727 -3.639 1 93.75 223 LEU A CA 1
ATOM 1682 C C . LEU A 1 223 ? 3.414 -15.359 -4.969 1 93.75 223 LEU A C 1
ATOM 1684 O O . LEU A 1 223 ? 2.898 -16.484 -5 1 93.75 223 LEU A O 1
ATOM 1688 N N . MET A 1 224 ? 3.641 -14.617 -6.02 1 92.5 224 MET A N 1
ATOM 1689 C CA . MET A 1 224 ? 3.352 -15.156 -7.348 1 92.5 224 MET A CA 1
ATOM 1690 C C . MET A 1 224 ? 4.188 -16.391 -7.625 1 92.5 224 MET A C 1
ATOM 1692 O O . MET A 1 224 ? 3.666 -17.406 -8.109 1 92.5 224 MET A O 1
ATOM 1696 N N . ILE A 1 225 ? 5.445 -16.344 -7.285 1 89.06 225 ILE A N 1
ATOM 1697 C CA . ILE A 1 225 ? 6.383 -17.438 -7.551 1 89.06 225 ILE A CA 1
ATOM 1698 C C . ILE A 1 225 ? 6.027 -18.641 -6.684 1 89.06 225 ILE A C 1
ATOM 1700 O O . ILE A 1 225 ? 6 -19.781 -7.168 1 89.06 225 ILE A O 1
ATOM 1704 N N . LEU A 1 226 ? 5.801 -18.375 -5.402 1 88.62 226 LEU A N 1
ATOM 1705 C CA . LEU A 1 226 ? 5.477 -19.453 -4.473 1 88.62 226 LEU A CA 1
ATOM 1706 C C . LEU A 1 226 ? 4.176 -20.141 -4.867 1 88.62 226 LEU A C 1
ATOM 1708 O O . LEU A 1 226 ? 4.039 -21.359 -4.719 1 88.62 226 LEU A O 1
ATOM 1712 N N . SER A 1 227 ? 3.24 -19.391 -5.371 1 88 227 SER A N 1
ATOM 1713 C CA . SER A 1 227 ? 1.982 -19.969 -5.832 1 88 227 SER A CA 1
ATOM 1714 C C . SER A 1 227 ? 2.193 -20.828 -7.066 1 88 227 SER A C 1
ATOM 1716 O O . SER A 1 227 ? 1.591 -21.906 -7.191 1 88 227 SER A O 1
ATOM 1718 N N . ALA A 1 228 ? 2.969 -20.344 -7.977 1 85.75 228 ALA A N 1
ATOM 1719 C CA . ALA A 1 228 ? 3.301 -21.141 -9.148 1 85.75 228 ALA A CA 1
ATOM 1720 C C . ALA A 1 228 ? 4.023 -22.422 -8.758 1 85.75 228 ALA A C 1
ATOM 1722 O O . ALA A 1 228 ? 3.752 -23.5 -9.305 1 85.75 228 ALA A O 1
ATOM 1723 N N . ASN A 1 229 ? 4.98 -22.328 -7.832 1 83.06 229 ASN A N 1
ATOM 1724 C CA . ASN A 1 229 ? 5.707 -23.5 -7.352 1 83.06 229 ASN A CA 1
ATOM 1725 C C . ASN A 1 229 ? 4.777 -24.5 -6.684 1 83.06 229 ASN A C 1
ATOM 1727 O O . ASN A 1 229 ? 4.93 -25.719 -6.859 1 83.06 229 ASN A O 1
ATOM 1731 N N . TRP A 1 230 ? 3.895 -23.969 -5.93 1 83.19 230 TRP A N 1
ATOM 1732 C CA . TRP A 1 230 ? 2.92 -24.844 -5.277 1 83.19 230 TRP A CA 1
ATOM 1733 C C . TRP A 1 230 ? 2.08 -25.594 -6.305 1 83.19 230 TRP A C 1
ATOM 1735 O O . TRP A 1 230 ? 1.768 -26.766 -6.121 1 83.19 230 TRP A O 1
ATOM 1745 N N . ALA A 1 231 ? 1.694 -24.984 -7.383 1 79.44 231 ALA A N 1
ATOM 1746 C CA . ALA A 1 231 ? 0.895 -25.609 -8.438 1 79.44 231 ALA A CA 1
ATOM 1747 C C . ALA A 1 231 ? 1.695 -26.672 -9.188 1 79.44 231 ALA A C 1
ATOM 1749 O O . ALA A 1 231 ? 1.168 -27.734 -9.516 1 79.44 231 ALA A O 1
ATOM 1750 N N . TYR A 1 232 ? 2.912 -26.391 -9.422 1 77.38 232 TYR A N 1
ATOM 1751 C CA . TYR A 1 232 ? 3.77 -27.359 -10.086 1 77.38 232 TYR A CA 1
ATOM 1752 C C . TYR A 1 232 ? 3.916 -28.625 -9.25 1 77.38 232 TYR A C 1
ATOM 1754 O O . TYR A 1 232 ? 3.859 -29.734 -9.781 1 77.38 232 TYR A O 1
ATOM 1762 N N . LEU A 1 233 ? 4.137 -28.422 -7.992 1 75.19 233 LEU A N 1
ATOM 1763 C CA . LEU A 1 233 ? 4.336 -29.562 -7.105 1 75.19 233 LEU A CA 1
ATOM 1764 C C . LEU A 1 233 ? 3.051 -30.375 -6.961 1 75.19 233 LEU A C 1
ATOM 1766 O O . LEU A 1 233 ? 3.096 -31.594 -6.809 1 75.19 233 LEU A O 1
ATOM 1770 N N . LYS A 1 234 ? 1.945 -29.703 -6.996 1 75.38 234 LYS A N 1
ATOM 1771 C CA . LYS A 1 234 ? 0.662 -30.391 -6.938 1 75.38 234 LYS A CA 1
ATOM 1772 C C . LYS A 1 234 ? 0.443 -31.25 -8.18 1 75.38 234 LYS A C 1
ATOM 1774 O O . LYS A 1 234 ? 0.009 -32.406 -8.078 1 75.38 234 LYS A O 1
ATOM 1779 N N . ASP A 1 235 ? 0.757 -30.766 -9.312 1 73.44 235 ASP A N 1
ATOM 1780 C CA . ASP A 1 235 ? 0.601 -31.5 -10.562 1 73.44 235 ASP A CA 1
ATOM 1781 C C . ASP A 1 235 ? 1.57 -32.688 -10.633 1 73.44 235 ASP A C 1
ATOM 1783 O O . ASP A 1 235 ? 1.206 -33.781 -11.094 1 73.44 235 ASP A O 1
ATOM 1787 N N . ALA A 1 236 ? 2.717 -32.438 -10.164 1 69.44 236 ALA A N 1
ATOM 1788 C CA . ALA A 1 236 ? 3.711 -33.5 -10.164 1 69.44 236 ALA A CA 1
ATOM 1789 C C . ALA A 1 236 ? 3.285 -34.656 -9.242 1 69.44 236 ALA A C 1
ATOM 1791 O O . ALA A 1 236 ? 3.479 -35.812 -9.57 1 69.44 236 ALA A O 1
ATOM 1792 N N . SER A 1 237 ? 2.74 -34.25 -8.125 1 69.62 237 SER A N 1
ATOM 1793 C CA . SER A 1 237 ? 2.264 -35.25 -7.191 1 69.62 237 SER A CA 1
ATOM 1794 C C . SER A 1 237 ? 1.116 -36.062 -7.785 1 69.62 237 SER A C 1
ATOM 1796 O O . SER A 1 237 ? 1.029 -37.281 -7.582 1 69.62 237 SER A O 1
ATOM 1798 N N . GLN A 1 238 ? 0.26 -35.469 -8.562 1 69 238 GLN A N 1
ATOM 1799 C CA . GLN A 1 238 ? -0.861 -36.125 -9.203 1 69 238 GLN A CA 1
ATOM 1800 C C . GLN A 1 238 ? -0.381 -37.062 -10.328 1 69 238 GLN A C 1
ATOM 1802 O O . GLN A 1 238 ? -0.908 -38.156 -10.508 1 69 238 GLN A O 1
ATOM 1807 N N . MET A 1 239 ? 0.587 -36.562 -11.016 1 68.56 239 MET A N 1
ATOM 1808 C CA . MET A 1 239 ? 1.146 -37.375 -12.102 1 68.56 239 MET A CA 1
ATOM 1809 C C . MET A 1 239 ? 1.824 -38.625 -11.555 1 68.56 239 MET A C 1
ATOM 1811 O O . MET A 1 239 ? 1.712 -39.719 -12.141 1 68.56 239 MET A O 1
ATOM 1815 N N . HIS A 1 240 ? 2.482 -38.469 -10.461 1 65.5 240 HIS A N 1
ATOM 1816 C CA . HIS A 1 240 ? 3.125 -39.625 -9.828 1 65.5 240 HIS A CA 1
ATOM 1817 C C . HIS A 1 240 ? 2.09 -40.625 -9.344 1 65.5 240 HIS A C 1
ATOM 1819 O O . HIS A 1 240 ? 2.287 -41.844 -9.484 1 65.5 240 HIS A O 1
ATOM 1825 N N . ALA A 1 241 ? 1.067 -40.094 -8.773 1 66.38 241 ALA A N 1
ATOM 1826 C CA . ALA A 1 241 ? -0.001 -40.969 -8.312 1 66.38 241 ALA A CA 1
ATOM 1827 C C . ALA A 1 241 ? -0.615 -41.75 -9.477 1 66.38 241 ALA A C 1
ATOM 1829 O O . ALA A 1 241 ? -0.915 -42.938 -9.352 1 66.38 241 ALA A O 1
ATOM 1830 N N . TYR A 1 242 ? -0.714 -41.094 -10.617 1 64.62 242 TYR A N 1
ATOM 1831 C CA . TYR A 1 242 ? -1.263 -41.75 -11.812 1 64.62 242 TYR A CA 1
ATOM 1832 C C . TYR A 1 242 ? -0.293 -42.781 -12.367 1 64.62 242 TYR A C 1
ATOM 1834 O O . TYR A 1 242 ? -0.704 -43.844 -12.773 1 64.62 242 TYR A O 1
ATOM 1842 N N . GLN A 1 243 ? 0.986 -42.438 -12.406 1 66 243 GLN A N 1
ATOM 1843 C CA . GLN A 1 243 ? 2 -43.375 -12.898 1 66 243 GLN A CA 1
ATOM 1844 C C . GLN A 1 243 ? 2.092 -44.625 -12.016 1 66 243 GLN A C 1
ATOM 1846 O O . GLN A 1 243 ? 2.283 -45.719 -12.516 1 66 243 GLN A O 1
ATOM 1851 N N . ASP A 1 244 ? 1.89 -44.375 -10.719 1 68.81 244 ASP A N 1
ATOM 1852 C CA . ASP A 1 244 ? 1.901 -45.5 -9.789 1 68.81 244 ASP A CA 1
ATOM 1853 C C . ASP A 1 244 ? 0.718 -46.438 -10.039 1 68.81 244 ASP A C 1
ATOM 1855 O O . ASP A 1 244 ? 0.864 -47.656 -9.992 1 68.81 244 ASP A O 1
ATOM 1859 N N . ILE A 1 245 ? -0.406 -45.875 -10.336 1 66.62 245 ILE A N 1
ATOM 1860 C CA . ILE A 1 245 ? -1.602 -46.656 -10.609 1 66.62 245 ILE A CA 1
ATOM 1861 C C . ILE A 1 245 ? -1.431 -47.406 -11.93 1 66.62 245 ILE A C 1
ATOM 1863 O O . ILE A 1 245 ? -1.786 -48.594 -12.031 1 66.62 245 ILE A O 1
ATOM 1867 N N . LYS A 1 246 ? -0.784 -46.812 -12.914 1 67.44 246 LYS A N 1
ATOM 1868 C CA . LYS A 1 246 ? -0.552 -47.406 -14.219 1 67.44 246 LYS A CA 1
ATOM 1869 C C . LYS A 1 246 ? 0.461 -48.562 -14.109 1 67.44 246 LYS A C 1
ATOM 1871 O O . LYS A 1 246 ? 0.283 -49.625 -14.719 1 67.44 246 LYS A O 1
ATOM 1876 N N . MET A 1 247 ? 1.506 -48.25 -13.398 1 71.56 247 MET A N 1
ATOM 1877 C CA . MET A 1 247 ? 2.518 -49.281 -13.211 1 71.56 247 MET A CA 1
ATOM 1878 C C . MET A 1 247 ? 1.934 -50.5 -12.477 1 71.56 247 MET A C 1
ATOM 1880 O O . MET A 1 247 ? 2.279 -51.656 -12.781 1 71.56 247 MET A O 1
ATOM 1884 N N . LYS A 1 248 ? 1.037 -50.312 -11.547 1 74.06 248 LYS A N 1
ATOM 1885 C CA . LYS A 1 248 ? 0.363 -51.406 -10.836 1 74.06 248 LYS A CA 1
ATOM 1886 C C . LYS A 1 248 ? -0.529 -52.188 -11.781 1 74.06 248 LYS A C 1
ATOM 1888 O O . LYS A 1 248 ? -0.565 -53.438 -11.719 1 74.06 248 LYS A O 1
ATOM 1893 N N . GLU A 1 249 ? -1.165 -51.375 -12.641 1 69.12 249 GLU A N 1
ATOM 1894 C CA . GLU A 1 249 ? -2.035 -52.062 -13.609 1 69.12 249 GLU A CA 1
ATOM 1895 C C . GLU A 1 249 ? -1.226 -52.875 -14.602 1 69.12 249 GLU A C 1
ATOM 1897 O O . GLU A 1 249 ? -1.623 -53.969 -14.969 1 69.12 249 GLU A O 1
ATOM 1902 N N . GLU A 1 250 ? -0.11 -52.375 -15.047 1 74.19 250 GLU A N 1
ATOM 1903 C CA . GLU A 1 250 ? 0.773 -53.094 -15.961 1 74.19 250 GLU A CA 1
ATOM 1904 C C . GLU A 1 250 ? 1.366 -54.312 -15.297 1 74.19 250 GLU A C 1
ATOM 1906 O O . GLU A 1 250 ? 1.511 -55.375 -15.938 1 74.19 250 GLU A O 1
ATOM 1911 N N . ARG A 1 251 ? 1.702 -54.281 -14.094 1 78.44 251 ARG A N 1
ATOM 1912 C CA . ARG A 1 251 ? 2.221 -55.438 -13.352 1 78.44 251 ARG A CA 1
ATOM 1913 C C . ARG A 1 251 ? 1.156 -56.5 -13.195 1 78.44 251 ARG A C 1
ATOM 1915 O O . ARG A 1 251 ? 1.452 -57.688 -13.312 1 78.44 251 ARG A O 1
ATOM 1922 N N . GLU A 1 252 ? -0.022 -56 -12.938 1 76.69 252 GLU A N 1
ATOM 1923 C CA . GLU A 1 252 ? -1.13 -56.938 -12.82 1 76.69 252 GLU A CA 1
ATOM 1924 C C . GLU A 1 252 ? -1.403 -57.625 -14.156 1 76.69 252 GLU A C 1
ATOM 1926 O O . GLU A 1 252 ? -1.681 -58.844 -14.188 1 76.69 252 GLU A O 1
ATOM 1931 N N . LEU A 1 253 ? -1.266 -56.906 -15.164 1 76.31 253 LEU A N 1
ATOM 1932 C CA . LEU A 1 253 ? -1.463 -57.469 -16.5 1 76.31 253 LEU A CA 1
ATOM 1933 C C . LEU A 1 253 ? -0.347 -58.438 -16.844 1 76.31 253 LEU A C 1
ATOM 1935 O O . LEU A 1 253 ? -0.604 -59.5 -17.422 1 76.31 253 LEU A O 1
ATOM 1939 N N . GLN A 1 254 ? 0.841 -58.094 -16.562 1 79.56 254 GLN A N 1
ATOM 1940 C CA . GLN A 1 254 ? 1.974 -58.969 -16.797 1 79.56 254 GLN A CA 1
ATOM 1941 C C . GLN A 1 254 ? 1.839 -60.25 -15.969 1 79.56 254 GLN A C 1
ATOM 1943 O O . GLN A 1 254 ? 2.189 -61.344 -16.438 1 79.56 254 GLN A O 1
ATOM 1948 N N . ASP A 1 255 ? 1.305 -60.156 -14.797 1 81.38 255 ASP A N 1
ATOM 1949 C CA . ASP A 1 255 ? 1.071 -61.312 -13.945 1 81.38 255 ASP A CA 1
ATOM 1950 C C . ASP A 1 255 ? 0.005 -62.25 -14.539 1 81.38 255 ASP A C 1
ATOM 1952 O O . ASP A 1 255 ? 0.146 -63.469 -14.516 1 81.38 255 ASP A O 1
ATOM 1956 N N . ILE A 1 256 ? -1 -61.719 -15.141 1 73.38 256 ILE A N 1
ATOM 1957 C CA . ILE A 1 256 ? -2.068 -62.5 -15.766 1 73.38 256 ILE A CA 1
ATOM 1958 C C . ILE A 1 256 ? -1.537 -63.188 -17.016 1 73.38 256 ILE A C 1
ATOM 1960 O O . ILE A 1 256 ? -1.832 -64.375 -17.25 1 73.38 256 ILE A O 1
ATOM 1964 N N . THR A 1 257 ? -0.696 -62.406 -17.75 1 75.56 257 THR A N 1
ATOM 1965 C CA . THR A 1 257 ? -0.127 -62.969 -18.969 1 75.56 257 THR A CA 1
ATOM 1966 C C . THR A 1 257 ? 0.864 -64.062 -18.656 1 75.56 257 THR A C 1
ATOM 1968 O O . THR A 1 257 ? 0.902 -65.125 -19.328 1 75.56 257 THR A O 1
ATOM 1971 N N . SER A 1 258 ? 1.625 -63.844 -17.625 1 80.25 258 SER A N 1
ATOM 1972 C CA . SER A 1 258 ? 2.582 -64.875 -17.219 1 80.25 258 SER A CA 1
ATOM 1973 C C . SER A 1 258 ? 1.872 -66.125 -16.703 1 80.25 258 SER A C 1
ATOM 1975 O O . SER A 1 258 ? 2.303 -67.25 -16.984 1 80.25 258 SER A O 1
ATOM 1977 N N . ARG A 1 259 ? 0.797 -66 -16.141 1 80.75 259 ARG A N 1
ATOM 1978 C CA . ARG A 1 259 ? 0.014 -67.188 -15.648 1 80.75 259 ARG A CA 1
ATOM 1979 C C . ARG A 1 259 ? -0.637 -67.938 -16.797 1 80.75 259 ARG A C 1
ATOM 1981 O O . ARG A 1 259 ? -0.744 -69.125 -16.766 1 80.75 259 ARG A O 1
ATOM 1988 N N . SER A 1 260 ? -0.985 -67.188 -17.719 1 71.44 260 SER A N 1
ATOM 1989 C CA . SER A 1 260 ? -1.598 -67.812 -18.891 1 71.44 260 SER A CA 1
ATOM 1990 C C . SER A 1 260 ? -0.575 -68.625 -19.688 1 71.44 260 SER A C 1
ATOM 1992 O O . SER A 1 260 ? -0.868 -69.688 -20.156 1 71.44 260 SER A O 1
ATOM 1994 N N . LYS A 1 261 ? 0.64 -68.188 -19.812 1 80.56 261 LYS A N 1
ATOM 1995 C CA . LYS A 1 261 ? 1.713 -68.875 -20.516 1 80.56 261 LYS A CA 1
ATOM 1996 C C . LYS A 1 261 ? 2.119 -70.125 -19.766 1 80.56 261 LYS A C 1
ATOM 1998 O O . LYS A 1 261 ? 2.381 -71.188 -20.375 1 80.56 261 LYS A O 1
ATOM 2003 N N . GLU A 1 262 ? 2.096 -70 -18.5 1 78.31 262 GLU A N 1
ATOM 2004 C CA . GLU A 1 262 ? 2.436 -71.188 -17.703 1 78.31 262 GLU A CA 1
ATOM 2005 C C . GLU A 1 262 ? 1.367 -72.25 -17.812 1 78.31 262 GLU A C 1
ATOM 2007 O O . GLU A 1 262 ? 1.685 -73.438 -17.859 1 78.31 262 GLU A O 1
ATOM 2012 N N . CYS A 1 263 ? 0.173 -71.938 -17.922 1 73.62 263 CYS A N 1
ATOM 2013 C CA . CYS A 1 263 ? -0.919 -72.875 -18.094 1 73.62 263 CYS A CA 1
ATOM 2014 C C . CYS A 1 263 ? -0.861 -73.562 -19.469 1 73.62 263 CYS A C 1
ATOM 2016 O O . CYS A 1 263 ? -1.136 -74.75 -19.594 1 73.62 263 CYS A O 1
ATOM 2018 N N . LEU A 1 264 ? -0.392 -72.875 -20.438 1 70.69 264 LEU A N 1
ATOM 2019 C CA . LEU A 1 264 ? -0.259 -73.438 -21.781 1 70.69 264 LEU A CA 1
ATOM 2020 C C . LEU A 1 264 ? 0.921 -74.375 -21.875 1 70.69 264 LEU A C 1
ATOM 2022 O O . LEU A 1 264 ? 0.829 -75.438 -22.531 1 70.69 264 LEU A O 1
ATOM 2026 N N . ASN A 1 265 ? 1.953 -74.125 -21.203 1 75.12 265 ASN A N 1
ATOM 2027 C CA . ASN A 1 265 ? 3.121 -75 -21.203 1 75.12 265 ASN A CA 1
ATOM 2028 C C . ASN A 1 265 ? 2.871 -76.25 -20.391 1 75.12 265 ASN A C 1
ATOM 2030 O O . ASN A 1 265 ? 3.555 -77.312 -20.594 1 75.12 265 ASN A O 1
ATOM 2034 N N . SER A 1 266 ? 1.939 -76.188 -19.578 1 72 266 SER A N 1
ATOM 2035 C CA . SER A 1 266 ? 1.624 -77.375 -18.797 1 72 266 SER A CA 1
ATOM 2036 C C . SER A 1 266 ? 0.775 -78.375 -19.609 1 72 266 SER A C 1
ATOM 2038 O O . SER A 1 266 ? 0.668 -79.562 -19.25 1 72 266 SER A O 1
ATOM 2040 N N . TYR A 1 267 ? 0.193 -78 -20.547 1 68.69 267 TYR A N 1
ATOM 2041 C CA . TYR A 1 267 ? -0.613 -78.875 -21.391 1 68.69 267 TYR A CA 1
ATOM 2042 C C . TYR A 1 267 ? 0.206 -79.438 -22.562 1 68.69 267 TYR A C 1
ATOM 2044 O O . TYR A 1 267 ? -0.271 -80.312 -23.328 1 68.69 267 TYR A O 1
ATOM 2052 N N . THR A 1 268 ? 1.396 -79 -22.734 1 56.62 268 THR A N 1
ATOM 2053 C CA . THR A 1 268 ? 2.283 -79.688 -23.656 1 56.62 268 THR A CA 1
ATOM 2054 C C . THR A 1 268 ? 3.256 -80.625 -22.906 1 56.62 268 THR A C 1
ATOM 2056 O O . THR A 1 268 ? 3.812 -80.188 -21.875 1 56.62 268 THR A O 1
ATOM 2059 N N . MET B 1 1 ? -24.938 -42.344 -13.203 1 46.06 1 MET B N 1
ATOM 2060 C CA . MET B 1 1 ? -24.031 -41.312 -12.719 1 46.06 1 MET B CA 1
ATOM 2061 C C . MET B 1 1 ? -24.812 -40.031 -12.406 1 46.06 1 MET B C 1
ATOM 2063 O O . MET B 1 1 ? -25.328 -39.375 -13.312 1 46.06 1 MET B O 1
ATOM 2067 N N . GLY B 1 2 ? -25.438 -39.844 -11.25 1 48.47 2 GLY B N 1
ATOM 2068 C CA . GLY B 1 2 ? -26.547 -38.969 -10.93 1 48.47 2 GLY B CA 1
ATOM 2069 C C . GLY B 1 2 ? -26.141 -37.5 -10.828 1 48.47 2 GLY B C 1
ATOM 2070 O O . GLY B 1 2 ? -24.969 -37.156 -10.977 1 48.47 2 GLY B O 1
ATOM 2071 N N . CYS B 1 3 ? -27.188 -36.688 -10.773 1 56.28 3 CYS B N 1
ATOM 2072 C CA . CYS B 1 3 ? -27.188 -35.219 -10.672 1 56.28 3 CYS B CA 1
ATOM 2073 C C . CYS B 1 3 ? -26.234 -34.75 -9.57 1 56.28 3 CYS B C 1
ATOM 2075 O O . CYS B 1 3 ? -25.516 -33.75 -9.734 1 56.28 3 CYS B O 1
ATOM 2077 N N . PHE B 1 4 ? -26.188 -35.5 -8.547 1 60.59 4 PHE B N 1
ATOM 2078 C CA . PHE B 1 4 ? -25.359 -35.125 -7.414 1 60.59 4 PHE B CA 1
ATOM 2079 C C . PHE B 1 4 ? -23.875 -35.25 -7.773 1 60.59 4 PHE B C 1
ATOM 2081 O O . PHE B 1 4 ? -23.078 -34.375 -7.422 1 60.59 4 PHE B O 1
ATOM 2088 N N . GLU B 1 5 ? -23.5 -36.312 -8.406 1 57.56 5 GLU B N 1
ATOM 2089 C CA . GLU B 1 5 ? -22.094 -36.5 -8.805 1 57.56 5 GLU B CA 1
ATOM 2090 C C . GLU B 1 5 ? -21.656 -35.406 -9.781 1 57.56 5 GLU B C 1
ATOM 2092 O O . GLU B 1 5 ? -20.531 -34.906 -9.711 1 57.56 5 GLU B O 1
ATOM 2097 N N . CYS B 1 6 ? -22.578 -35.062 -10.703 1 55.94 6 CYS B N 1
ATOM 2098 C CA . CYS B 1 6 ? -22.312 -33.969 -11.633 1 55.94 6 CYS B CA 1
ATOM 2099 C C . CYS B 1 6 ? -22.125 -32.656 -10.891 1 55.94 6 CYS B C 1
ATOM 2101 O O . CYS B 1 6 ? -21.25 -31.859 -11.25 1 55.94 6 CYS B O 1
ATOM 2103 N N . CYS B 1 7 ? -22.922 -32.562 -9.859 1 54.22 7 CYS B N 1
ATOM 2104 C CA . CYS B 1 7 ? -22.828 -31.312 -9.094 1 54.22 7 CYS B CA 1
ATOM 2105 C C . CYS B 1 7 ? -21.5 -31.219 -8.367 1 54.22 7 CYS B C 1
ATOM 2107 O O . CYS B 1 7 ? -20.891 -30.141 -8.305 1 54.22 7 CYS B O 1
ATOM 2109 N N . ILE B 1 8 ? -21.172 -32.25 -7.785 1 54.88 8 ILE B N 1
ATOM 2110 C CA . ILE B 1 8 ? -19.906 -32.25 -7.051 1 54.88 8 ILE B CA 1
ATOM 2111 C C . ILE B 1 8 ? -18.75 -32.031 -8.016 1 54.88 8 ILE B C 1
ATOM 2113 O O . ILE B 1 8 ? -17.797 -31.328 -7.676 1 54.88 8 ILE B O 1
ATOM 2117 N N . LYS B 1 9 ? -18.906 -32.688 -9.18 1 57.84 9 LYS B N 1
ATOM 2118 C CA . LYS B 1 9 ? -17.891 -32.469 -10.203 1 57.84 9 LYS B CA 1
ATOM 2119 C C . LYS B 1 9 ? -17.875 -30.984 -10.625 1 57.84 9 LYS B C 1
ATOM 2121 O O . LYS B 1 9 ? -16.797 -30.422 -10.844 1 57.84 9 LYS B O 1
ATOM 2126 N N . CYS B 1 10 ? -19.109 -30.469 -10.695 1 55.75 10 CYS B N 1
ATOM 2127 C CA . CYS B 1 10 ? -19.219 -29.062 -11.086 1 55.75 10 CYS B CA 1
ATOM 2128 C C . CYS B 1 10 ? -18.656 -28.156 -10 1 55.75 10 CYS B C 1
ATOM 2130 O O . CYS B 1 10 ? -18.016 -27.156 -10.297 1 55.75 10 CYS B O 1
ATOM 2132 N N . LEU B 1 11 ? -19.031 -28.484 -8.75 1 58 11 LEU B N 1
ATOM 2133 C CA . LEU B 1 11 ? -18.516 -27.672 -7.648 1 58 11 LEU B CA 1
ATOM 2134 C C . LEU B 1 11 ? -17 -27.781 -7.562 1 58 11 LEU B C 1
ATOM 2136 O O . LEU B 1 11 ? -16.344 -26.844 -7.109 1 58 11 LEU B O 1
ATOM 2140 N N . GLY B 1 12 ? -16.562 -28.906 -7.906 1 60 12 GLY B N 1
ATOM 2141 C CA . GLY B 1 12 ? -15.125 -29.125 -7.961 1 60 12 GLY B CA 1
ATOM 2142 C C . GLY B 1 12 ? -14.445 -28.312 -9.039 1 60 12 GLY B C 1
ATOM 2143 O O . GLY B 1 12 ? -13.234 -28.078 -8.984 1 60 12 GLY B O 1
ATOM 2144 N N . GLY B 1 13 ? -15.305 -27.844 -9.977 1 64 13 GLY B N 1
ATOM 2145 C CA . GLY B 1 13 ? -14.781 -27.062 -11.086 1 64 13 GLY B CA 1
ATOM 2146 C C . GLY B 1 13 ? -14.828 -25.562 -10.844 1 64 13 GLY B C 1
ATOM 2147 O O . GLY B 1 13 ? -14.406 -24.781 -11.688 1 64 13 GLY B O 1
ATOM 2148 N N . VAL B 1 14 ? -15.391 -25.281 -9.656 1 70.38 14 VAL B N 1
ATOM 2149 C CA . VAL B 1 14 ? -15.547 -23.844 -9.375 1 70.38 14 VAL B CA 1
ATOM 2150 C C . VAL B 1 14 ? -14.227 -23.281 -8.859 1 70.38 14 VAL B C 1
ATOM 2152 O O . VAL B 1 14 ? -13.602 -23.844 -7.973 1 70.38 14 VAL B O 1
ATOM 2155 N N . PRO B 1 15 ? -13.734 -22.172 -9.523 1 83.56 15 PRO B N 1
ATOM 2156 C CA . PRO B 1 15 ? -12.531 -21.484 -9.047 1 83.56 15 PRO B CA 1
ATOM 2157 C C . PRO B 1 15 ? -12.781 -20.656 -7.785 1 83.56 15 PRO B C 1
ATOM 2159 O O . PRO B 1 15 ? -12.891 -19.438 -7.859 1 83.56 15 PRO B O 1
ATOM 2162 N N . TYR B 1 16 ? -12.844 -21.281 -6.621 1 82.5 16 TYR B N 1
ATOM 2163 C CA . TYR B 1 16 ? -13.164 -20.641 -5.348 1 82.5 16 TYR B CA 1
ATOM 2164 C C . TYR B 1 16 ? -12.18 -19.531 -5.031 1 82.5 16 TYR B C 1
ATOM 2166 O O . TYR B 1 16 ? -12.562 -18.484 -4.492 1 82.5 16 TYR B O 1
ATOM 2174 N N . ALA B 1 17 ? -10.969 -19.766 -5.359 1 85.31 17 ALA B N 1
ATOM 2175 C CA . ALA B 1 17 ? -9.969 -18.734 -5.09 1 85.31 17 ALA B CA 1
ATOM 2176 C C . ALA B 1 17 ? -10.25 -17.469 -5.887 1 85.31 17 ALA B C 1
ATOM 2178 O O . ALA B 1 17 ? -10.156 -16.359 -5.355 1 85.31 17 ALA B O 1
ATOM 2179 N N . SER B 1 18 ? -10.688 -17.625 -7.133 1 90.12 18 SER B N 1
ATOM 2180 C CA . SER B 1 18 ? -10.992 -16.484 -7.977 1 90.12 18 SER B CA 1
ATOM 2181 C C . SER B 1 18 ? -12.281 -15.789 -7.531 1 90.12 18 SER B C 1
ATOM 2183 O O . SER B 1 18 ? -12.422 -14.578 -7.66 1 90.12 18 SER B O 1
ATOM 2185 N N . LEU B 1 19 ? -13.219 -16.609 -7.027 1 90.94 19 LEU B N 1
ATOM 2186 C CA . LEU B 1 19 ? -14.477 -16.047 -6.535 1 90.94 19 LEU B CA 1
ATOM 2187 C C . LEU B 1 19 ? -14.227 -15.164 -5.32 1 90.94 19 LEU B C 1
ATOM 2189 O O . LEU B 1 19 ? -14.758 -14.047 -5.238 1 90.94 19 LEU B O 1
ATOM 2193 N N . VAL B 1 20 ? -13.414 -15.625 -4.434 1 91.56 20 VAL B N 1
ATOM 2194 C CA . VAL B 1 20 ? -13.094 -14.844 -3.242 1 91.56 20 VAL B CA 1
ATOM 2195 C C . VAL B 1 20 ? -12.352 -13.57 -3.639 1 91.56 20 VAL B C 1
ATOM 2197 O O . VAL B 1 20 ? -12.641 -12.492 -3.113 1 91.56 20 VAL B O 1
ATOM 2200 N N . ALA B 1 21 ? -11.445 -13.695 -4.543 1 94.62 21 ALA B N 1
ATOM 2201 C CA . ALA B 1 21 ? -10.703 -12.531 -5.016 1 94.62 21 ALA B CA 1
ATOM 2202 C C . ALA B 1 21 ? -11.641 -11.508 -5.66 1 94.62 21 ALA B C 1
ATOM 2204 O O . ALA B 1 21 ? -11.477 -10.305 -5.477 1 94.62 21 ALA B O 1
ATOM 2205 N N . THR B 1 22 ? -12.656 -11.977 -6.367 1 94.88 22 THR B N 1
ATOM 2206 C CA . THR B 1 22 ? -13.594 -11.094 -7.039 1 94.88 22 THR B CA 1
ATOM 2207 C C . THR B 1 22 ? -14.469 -10.359 -6.023 1 94.88 22 THR B C 1
ATOM 2209 O O . THR B 1 22 ? -14.695 -9.156 -6.141 1 94.88 22 THR B O 1
ATOM 2212 N N . ILE B 1 23 ? -14.938 -11.094 -5.07 1 95.12 23 ILE B N 1
ATOM 2213 C CA . ILE B 1 23 ? -15.758 -10.484 -4.031 1 95.12 23 ILE B CA 1
ATOM 2214 C C . ILE B 1 23 ? -14.945 -9.43 -3.281 1 95.12 23 ILE B C 1
ATOM 2216 O O . ILE B 1 23 ? -15.438 -8.336 -3.012 1 95.12 23 ILE B O 1
ATOM 2220 N N . LEU B 1 24 ? -13.773 -9.758 -2.959 1 95.94 24 LEU B N 1
ATOM 2221 C CA . LEU B 1 24 ? -12.898 -8.812 -2.266 1 95.94 24 LEU B CA 1
ATOM 2222 C C . LEU B 1 24 ? -12.617 -7.594 -3.133 1 95.94 24 LEU B C 1
ATOM 2224 O O . LEU B 1 24 ? -12.594 -6.465 -2.637 1 95.94 24 LEU B O 1
ATOM 2228 N N . CYS B 1 25 ? -12.422 -7.812 -4.398 1 96.56 25 CYS B N 1
ATOM 2229 C CA . CYS B 1 25 ? -12.148 -6.719 -5.32 1 96.56 25 CYS B CA 1
ATOM 2230 C C . CYS B 1 25 ? -13.359 -5.809 -5.461 1 96.56 25 CYS B C 1
ATOM 2232 O O . CYS B 1 25 ? -13.234 -4.586 -5.398 1 96.56 25 CYS B O 1
ATOM 2234 N N . PHE B 1 26 ? -14.539 -6.355 -5.582 1 96.94 26 PHE B N 1
ATOM 2235 C CA . PHE B 1 26 ? -15.766 -5.574 -5.715 1 96.94 26 PHE B CA 1
ATOM 2236 C C . PHE B 1 26 ? -16.062 -4.801 -4.434 1 96.94 26 PHE B C 1
ATOM 2238 O O . PHE B 1 26 ? -16.406 -3.619 -4.484 1 96.94 26 PHE B O 1
ATOM 2245 N N . SER B 1 27 ? -15.836 -5.445 -3.336 1 97.19 27 SER B N 1
ATOM 2246 C CA . SER B 1 27 ? -16.062 -4.777 -2.061 1 97.19 27 SER B CA 1
ATOM 2247 C C . SER B 1 27 ? -15.055 -3.656 -1.835 1 97.19 27 SER B C 1
ATOM 2249 O O . SER B 1 27 ? -15.43 -2.557 -1.419 1 97.19 27 SER B O 1
ATOM 2251 N N . GLY B 1 28 ? -13.836 -3.932 -2.115 1 98.06 28 GLY B N 1
ATOM 2252 C CA . GLY B 1 28 ? -12.805 -2.92 -1.933 1 98.06 28 GLY B CA 1
ATOM 2253 C C . GLY B 1 28 ? -13.008 -1.695 -2.803 1 98.06 28 GLY B C 1
ATOM 2254 O O . GLY B 1 28 ? -12.977 -0.565 -2.311 1 98.06 28 GLY B O 1
ATOM 2255 N N . VAL B 1 29 ? -13.273 -1.897 -4.074 1 97.5 29 VAL B N 1
ATOM 2256 C CA . VAL B 1 29 ? -13.461 -0.795 -5.016 1 97.5 29 VAL B CA 1
ATOM 2257 C C . VAL B 1 29 ? -14.734 -0.029 -4.664 1 97.5 29 VAL B C 1
ATOM 2259 O O . VAL B 1 29 ? -14.758 1.203 -4.711 1 97.5 29 VAL B O 1
ATOM 2262 N N . ALA B 1 30 ? -15.781 -0.729 -4.246 1 97.25 30 ALA B N 1
ATOM 2263 C CA . ALA B 1 30 ? -17.031 -0.088 -3.869 1 97.25 30 ALA B CA 1
ATOM 2264 C C . ALA B 1 30 ? -16.859 0.797 -2.639 1 97.25 30 ALA B C 1
ATOM 2266 O O . ALA B 1 30 ? -17.375 1.916 -2.59 1 97.25 30 ALA B O 1
ATOM 2267 N N . LEU B 1 31 ? -16.125 0.311 -1.66 1 97.44 31 LEU B N 1
ATOM 2268 C CA . LEU B 1 31 ? -15.883 1.085 -0.449 1 97.44 31 LEU B CA 1
ATOM 2269 C C . LEU B 1 31 ? -15.008 2.301 -0.75 1 97.44 31 LEU B C 1
ATOM 2271 O O . LEU B 1 31 ? -15.281 3.4 -0.263 1 97.44 31 LEU B O 1
ATOM 2275 N N . PHE B 1 32 ? -13.969 2.137 -1.556 1 98 32 PHE B N 1
ATOM 2276 C CA . PHE B 1 32 ? -13.078 3.24 -1.895 1 98 32 PHE B CA 1
ATOM 2277 C C . PHE B 1 32 ? -13.812 4.301 -2.701 1 98 32 PHE B C 1
ATOM 2279 O O . PHE B 1 32 ? -13.758 5.488 -2.371 1 98 32 PHE B O 1
ATOM 2286 N N . CYS B 1 33 ? -14.492 3.881 -3.729 1 96.31 33 CYS B N 1
ATOM 2287 C CA . CYS B 1 33 ? -15.164 4.82 -4.617 1 96.31 33 CYS B CA 1
ATOM 2288 C C . CYS B 1 33 ? -16.391 5.418 -3.951 1 96.31 33 CYS B C 1
ATOM 2290 O O . CYS B 1 33 ? -16.641 6.625 -4.043 1 96.31 33 CYS B O 1
ATOM 2292 N N . GLY B 1 34 ? -17.203 4.598 -3.316 1 96.12 34 GLY B N 1
ATOM 2293 C CA . GLY B 1 34 ? -18.406 5.09 -2.668 1 96.12 34 GLY B CA 1
ATOM 2294 C C . GLY B 1 34 ? -18.125 6.031 -1.514 1 96.12 34 GLY B C 1
ATOM 2295 O O . GLY B 1 34 ? -18.609 7.164 -1.496 1 96.12 34 GLY B O 1
ATOM 2296 N N . CYS B 1 35 ? -17.281 5.594 -0.539 1 96.5 35 CYS B N 1
ATOM 2297 C CA . CYS B 1 35 ? -16.969 6.41 0.628 1 96.5 35 CYS B CA 1
ATOM 2298 C C . CYS B 1 35 ? -16.062 7.578 0.25 1 96.5 35 CYS B C 1
ATOM 2300 O O . CYS B 1 35 ? -16.188 8.664 0.813 1 96.5 35 CYS B O 1
ATOM 2302 N N . GLY B 1 36 ? -15.203 7.32 -0.743 1 95.56 36 GLY B N 1
ATOM 2303 C CA . GLY B 1 36 ? -14.344 8.398 -1.203 1 95.56 36 GLY B CA 1
ATOM 2304 C C . GLY B 1 36 ? -15.117 9.555 -1.824 1 95.56 36 GLY B C 1
ATOM 2305 O O . GLY B 1 36 ? -14.797 10.719 -1.583 1 95.56 36 GLY B O 1
ATOM 2306 N N . HIS B 1 37 ? -16.172 9.188 -2.553 1 95.31 37 HIS B N 1
ATOM 2307 C CA . HIS B 1 37 ? -16.969 10.203 -3.215 1 95.31 37 HIS B CA 1
ATOM 2308 C C . HIS B 1 37 ? -17.703 11.078 -2.197 1 95.31 37 HIS B C 1
ATOM 2310 O O . HIS B 1 37 ? -17.656 12.305 -2.291 1 95.31 37 HIS B O 1
ATOM 2316 N N . VAL B 1 38 ? -18.266 10.523 -1.194 1 95.38 38 VAL B N 1
ATOM 2317 C CA . VAL B 1 38 ? -19.031 11.25 -0.188 1 95.38 38 VAL B CA 1
ATOM 2318 C C . VAL B 1 38 ? -18.094 12.055 0.705 1 95.38 38 VAL B C 1
ATOM 2320 O O . VAL B 1 38 ? -18.391 13.195 1.069 1 95.38 38 VAL B O 1
ATOM 2323 N N . ALA B 1 39 ? -16.953 11.477 1.039 1 96.12 39 ALA B N 1
ATOM 2324 C CA . ALA B 1 39 ? -15.992 12.148 1.897 1 96.12 39 ALA B CA 1
ATOM 2325 C C . ALA B 1 39 ? -15.438 13.406 1.224 1 96.12 39 ALA B C 1
ATOM 2327 O O . ALA B 1 39 ? -15.25 14.438 1.876 1 96.12 39 ALA B O 1
ATOM 2328 N N . LEU B 1 40 ? -15.188 13.336 -0.116 1 94 40 LEU B N 1
ATOM 2329 C CA . LEU B 1 40 ? -14.672 14.484 -0.852 1 94 40 LEU B CA 1
ATOM 2330 C C . LEU B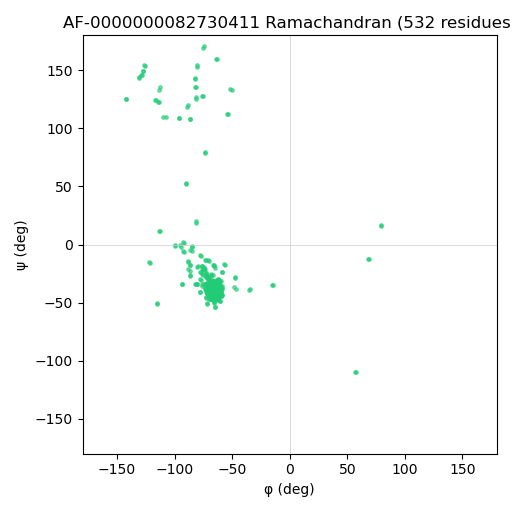 1 40 ? -15.695 15.617 -0.879 1 94 40 LEU B C 1
ATOM 2332 O O . LEU B 1 40 ? -15.344 16.781 -0.673 1 94 40 LEU B O 1
ATOM 2336 N N . THR B 1 41 ? -16.953 15.266 -1.014 1 91.88 41 THR B N 1
ATOM 2337 C CA . THR B 1 41 ? -18.016 16.266 -1.002 1 91.88 41 THR B CA 1
ATOM 2338 C C . THR B 1 41 ? -18.156 16.875 0.385 1 91.88 41 THR B C 1
ATOM 2340 O O . THR B 1 41 ? -18.375 18.094 0.513 1 91.88 41 THR B O 1
ATOM 2343 N N . GLY B 1 42 ? -18.078 16.031 1.362 1 92.25 42 GLY B N 1
ATOM 2344 C CA . GLY B 1 42 ? -18.125 16.531 2.727 1 92.25 42 GLY B CA 1
ATOM 2345 C C . GLY B 1 42 ? -16.984 17.484 3.055 1 92.25 42 GLY B C 1
ATOM 2346 O O . GLY B 1 42 ? -17.188 18.469 3.773 1 92.25 42 GLY B O 1
ATOM 2347 N N . THR B 1 43 ? -15.82 17.281 2.555 1 91.44 43 THR B N 1
ATOM 2348 C CA . THR B 1 43 ? -14.656 18.125 2.805 1 91.44 43 THR B CA 1
ATOM 2349 C C . THR B 1 43 ? -14.859 19.516 2.207 1 91.44 43 THR B C 1
ATOM 2351 O O . THR B 1 43 ? -14.539 20.516 2.84 1 91.44 43 THR B O 1
ATOM 2354 N N . VAL B 1 44 ? -15.398 19.562 1.002 1 89.94 44 VAL B N 1
ATOM 2355 C CA . VAL B 1 44 ? -15.648 20.844 0.357 1 89.94 44 VAL B CA 1
ATOM 2356 C C . VAL B 1 44 ? -16.688 21.641 1.151 1 89.94 44 VAL B C 1
ATOM 2358 O O . VAL B 1 44 ? -16.547 22.844 1.33 1 89.94 44 VAL B O 1
ATOM 2361 N N . THR B 1 45 ? -17.656 20.953 1.702 1 89.56 45 THR B N 1
ATOM 2362 C CA . THR B 1 45 ? -18.703 21.609 2.48 1 89.56 45 THR B CA 1
ATOM 2363 C C . THR B 1 45 ? -18.125 22.188 3.771 1 89.56 45 THR B C 1
ATOM 2365 O O . THR B 1 45 ? -18.453 23.312 4.148 1 89.56 45 THR B O 1
ATOM 2368 N N . ILE B 1 46 ? -17.281 21.469 4.387 1 89 46 ILE B N 1
ATOM 2369 C CA . ILE B 1 46 ? -16.656 21.922 5.621 1 89 46 ILE B CA 1
ATOM 2370 C C . ILE B 1 46 ? -15.766 23.125 5.336 1 89 46 ILE B C 1
ATOM 2372 O O . ILE B 1 46 ? -15.758 24.109 6.098 1 89 46 ILE B O 1
ATOM 2376 N N . LEU B 1 47 ? -15.078 23.094 4.246 1 87.94 47 LEU B N 1
ATOM 2377 C CA . LEU B 1 47 ? -14.164 24.172 3.875 1 87.94 47 LEU B CA 1
ATOM 2378 C C . LEU B 1 47 ? -14.938 25.438 3.535 1 87.94 47 LEU B C 1
ATOM 2380 O O . LEU B 1 47 ? -14.578 26.531 3.994 1 87.94 47 LEU B O 1
ATOM 2384 N N . GLU B 1 48 ? -16.016 25.344 2.836 1 86.31 48 GLU B N 1
ATOM 2385 C CA . GLU B 1 48 ? -16.797 26.5 2.389 1 86.31 48 GLU B CA 1
ATOM 2386 C C . GLU B 1 48 ? -17.609 27.094 3.539 1 86.31 48 GLU B C 1
ATOM 2388 O O . GLU B 1 48 ? -17.875 28.297 3.549 1 86.31 48 GLU B O 1
ATOM 2393 N N . THR B 1 49 ? -17.859 26.328 4.559 1 85.75 49 THR B N 1
ATOM 2394 C CA . THR B 1 49 ? -18.719 26.781 5.648 1 85.75 49 THR B CA 1
ATOM 2395 C C . THR B 1 49 ? -17.891 27.391 6.77 1 85.75 49 THR B C 1
ATOM 2397 O O . THR B 1 49 ? -18.297 28.391 7.379 1 85.75 49 THR B O 1
ATOM 2400 N N . HIS B 1 50 ? -16.656 26.797 6.945 1 85.38 50 HIS B N 1
ATOM 2401 C CA . HIS B 1 50 ? -16.016 27.172 8.203 1 85.38 50 HIS B CA 1
ATOM 2402 C C . HIS B 1 50 ? -14.656 27.812 7.953 1 85.38 50 HIS B C 1
ATOM 2404 O O . HIS B 1 50 ? -14.117 28.5 8.828 1 85.38 50 HIS B O 1
ATOM 2410 N N . PHE B 1 51 ? -14.055 27.75 6.871 1 84.31 51 PHE B N 1
ATOM 2411 C CA . PHE B 1 51 ? -12.688 28.234 6.707 1 84.31 51 PHE B CA 1
ATOM 2412 C C . PHE B 1 51 ? -12.641 29.406 5.746 1 84.31 51 PHE B C 1
ATOM 2414 O O . PHE B 1 51 ? -11.914 30.375 5.98 1 84.31 51 PHE B O 1
ATOM 2421 N N . SER B 1 52 ? -13.164 29.359 4.633 1 79.12 52 SER B N 1
ATOM 2422 C CA . SER B 1 52 ? -13.195 30.484 3.705 1 79.12 52 SER B CA 1
ATOM 2423 C C . SER B 1 52 ? -14.523 30.547 2.953 1 79.12 52 SER B C 1
ATOM 2425 O O . SER B 1 52 ? -14.914 29.578 2.291 1 79.12 52 SER B O 1
ATOM 2427 N N . LYS B 1 53 ? -15.125 31.766 3.1 1 79.31 53 LYS B N 1
ATOM 2428 C CA . LYS B 1 53 ? -16.391 31.953 2.393 1 79.31 53 LYS B CA 1
ATOM 2429 C C . LYS B 1 53 ? -16.156 32.562 1.013 1 79.31 53 LYS B C 1
ATOM 2431 O O . LYS B 1 53 ? -17.109 32.781 0.263 1 79.31 53 LYS B O 1
ATOM 2436 N N . VAL B 1 54 ? -14.875 32.781 0.692 1 80.88 54 VAL B N 1
ATOM 2437 C CA . VAL B 1 54 ? -14.555 33.344 -0.618 1 80.88 54 VAL B CA 1
ATOM 2438 C C . VAL B 1 54 ? -14.391 32.188 -1.631 1 80.88 54 VAL B C 1
ATOM 2440 O O . VAL B 1 54 ? -13.5 31.359 -1.486 1 80.88 54 VAL B O 1
ATOM 2443 N N . THR B 1 55 ? -15.148 32.188 -2.58 1 79.5 55 THR B N 1
ATOM 2444 C CA . THR B 1 55 ? -15.219 31.094 -3.551 1 79.5 55 THR B CA 1
ATOM 2445 C C . THR B 1 55 ? -13.906 30.969 -4.316 1 79.5 55 THR B C 1
ATOM 2447 O O . THR B 1 55 ? -13.531 29.875 -4.738 1 79.5 55 THR B O 1
ATOM 2450 N N . SER B 1 56 ? -13.211 32 -4.527 1 79.75 56 SER B N 1
ATOM 2451 C CA . SER B 1 56 ? -11.977 31.969 -5.297 1 79.75 56 SER B CA 1
ATOM 2452 C C . SER B 1 56 ? -10.883 31.203 -4.555 1 79.75 56 SER B C 1
ATOM 2454 O O . SER B 1 56 ? -9.984 30.641 -5.172 1 79.75 56 SER B O 1
ATOM 2456 N N . ASP B 1 57 ? -10.977 31.188 -3.234 1 79.81 57 ASP B N 1
ATOM 2457 C CA . ASP B 1 57 ? -9.969 30.531 -2.416 1 79.81 57 ASP B CA 1
ATOM 2458 C C . ASP B 1 57 ? -10.062 29.016 -2.555 1 79.81 57 ASP B C 1
ATOM 2460 O O . ASP B 1 57 ? -9.047 28.312 -2.455 1 79.81 57 ASP B O 1
ATOM 2464 N N . HIS B 1 58 ? -11.266 28.562 -2.816 1 79.75 58 HIS B N 1
ATOM 2465 C CA . HIS B 1 58 ? -11.43 27.109 -2.859 1 79.75 58 HIS B CA 1
ATOM 2466 C C . HIS B 1 58 ? -11.758 26.625 -4.273 1 79.75 58 HIS B C 1
ATOM 2468 O O . HIS B 1 58 ? -12.203 25.5 -4.465 1 79.75 58 HIS B O 1
ATOM 2474 N N . ALA B 1 59 ? -11.609 27.484 -5.219 1 80.5 59 ALA B N 1
ATOM 2475 C CA . ALA B 1 59 ? -11.969 27.156 -6.594 1 80.5 59 ALA B CA 1
ATOM 2476 C C . ALA B 1 59 ? -11.109 26 -7.121 1 80.5 59 ALA B C 1
ATOM 2478 O O . ALA B 1 59 ? -11.625 25.062 -7.715 1 80.5 59 ALA B O 1
ATOM 2479 N N . MET B 1 60 ? -9.812 26.078 -6.871 1 81 60 MET B N 1
ATOM 2480 C CA . MET B 1 60 ? -8.914 25.031 -7.348 1 81 60 MET B CA 1
ATOM 2481 C C . MET B 1 60 ? -9.227 23.688 -6.688 1 81 60 MET B C 1
ATOM 2483 O O . MET B 1 60 ? -9.258 22.656 -7.355 1 81 60 MET B O 1
ATOM 2487 N N . LEU B 1 61 ? -9.438 23.719 -5.477 1 83.75 61 LEU B N 1
ATOM 2488 C CA . LEU B 1 61 ? -9.75 22.484 -4.754 1 83.75 61 LEU B CA 1
ATOM 2489 C C . LEU B 1 61 ? -11.07 21.891 -5.234 1 83.75 61 LEU B C 1
ATOM 2491 O O . LEU B 1 61 ? -11.172 20.672 -5.418 1 83.75 61 LEU B O 1
ATOM 2495 N N . THR B 1 62 ? -12.078 22.766 -5.473 1 85.62 62 THR B N 1
ATOM 2496 C CA . THR B 1 62 ? -13.383 22.281 -5.934 1 85.62 62 THR B CA 1
ATOM 2497 C C . THR B 1 62 ? -13.266 21.656 -7.316 1 85.62 62 THR B C 1
ATOM 2499 O O . THR B 1 62 ? -13.875 20.609 -7.582 1 85.62 62 THR B O 1
ATOM 2502 N N . ASP B 1 63 ? -12.453 22.172 -8.117 1 89.12 63 ASP B N 1
ATOM 2503 C CA . ASP B 1 63 ? -12.234 21.609 -9.445 1 89.12 63 ASP B CA 1
ATOM 2504 C C . ASP B 1 63 ? -11.531 20.266 -9.359 1 89.12 63 ASP B C 1
ATOM 2506 O O . ASP B 1 63 ? -11.875 19.328 -10.078 1 89.12 63 ASP B O 1
ATOM 2510 N N . VAL B 1 64 ? -10.562 20.25 -8.531 1 87.62 64 VAL B N 1
ATOM 2511 C CA . VAL B 1 64 ? -9.805 19.016 -8.367 1 87.62 64 VAL B CA 1
ATOM 2512 C C . VAL B 1 64 ? -10.719 17.922 -7.816 1 87.62 64 VAL B C 1
ATOM 2514 O O . VAL B 1 64 ? -10.656 16.766 -8.258 1 87.62 64 VAL B O 1
ATOM 2517 N N . ILE B 1 65 ? -11.555 18.25 -6.949 1 89.56 65 ILE B N 1
ATOM 2518 C CA . ILE B 1 65 ? -12.453 17.281 -6.34 1 89.56 65 ILE B CA 1
ATOM 2519 C C . ILE B 1 65 ? -13.469 16.797 -7.371 1 89.56 65 ILE B C 1
ATOM 2521 O O . ILE B 1 65 ? -13.797 15.609 -7.426 1 89.56 65 ILE B O 1
ATOM 2525 N N . GLN B 1 66 ? -14.008 17.734 -8.203 1 89.94 66 GLN B N 1
ATOM 2526 C CA . GLN B 1 66 ? -14.93 17.344 -9.258 1 89.94 66 GLN B CA 1
ATOM 2527 C C . GLN B 1 66 ? -14.266 16.359 -10.234 1 89.94 66 GLN B C 1
ATOM 2529 O O . GLN B 1 66 ? -14.875 15.383 -10.648 1 89.94 66 GLN B O 1
ATOM 2534 N N . LEU B 1 67 ? -13.07 16.656 -10.586 1 91.06 67 LEU B N 1
ATOM 2535 C CA . LEU B 1 67 ? -12.32 15.75 -11.453 1 91.06 67 LEU B CA 1
ATOM 2536 C C . LEU B 1 67 ? -12.141 14.391 -10.789 1 91.06 67 LEU B C 1
ATOM 2538 O O . LEU B 1 67 ? -12.297 13.352 -11.438 1 91.06 67 LEU B O 1
ATOM 2542 N N . MET B 1 68 ? -11.789 14.422 -9.523 1 92.12 68 MET B N 1
ATOM 2543 C CA . MET B 1 68 ? -11.602 13.172 -8.797 1 92.12 68 MET B CA 1
ATOM 2544 C C . MET B 1 68 ? -12.891 12.367 -8.75 1 92.12 68 MET B C 1
ATOM 2546 O O . MET B 1 68 ? -12.867 11.141 -8.82 1 92.12 68 MET B O 1
ATOM 2550 N N . GLN B 1 69 ? -14.008 13 -8.695 1 91.69 69 GLN B N 1
ATOM 2551 C CA . GLN B 1 69 ? -15.297 12.312 -8.688 1 91.69 69 GLN B CA 1
ATOM 2552 C C . GLN B 1 69 ? -15.57 11.633 -10.023 1 91.69 69 GLN B C 1
ATOM 2554 O O . GLN B 1 69 ? -16.062 10.5 -10.055 1 91.69 69 GLN B O 1
ATOM 2559 N N . TYR B 1 70 ? -15.242 12.258 -11.062 1 91.94 70 TYR B N 1
ATOM 2560 C CA . TYR B 1 70 ? -15.383 11.633 -12.375 1 91.94 70 TYR B CA 1
ATOM 2561 C C . TYR B 1 70 ? -14.461 10.43 -12.508 1 91.94 70 TYR B C 1
ATOM 2563 O O . TYR B 1 70 ? -14.844 9.406 -13.07 1 91.94 70 TYR B O 1
ATOM 2571 N N . VAL B 1 71 ? -13.266 10.602 -12.031 1 92.38 71 VAL B N 1
ATOM 2572 C CA . VAL B 1 71 ? -12.297 9.508 -12.07 1 92.38 71 VAL B CA 1
ATOM 2573 C C . VAL B 1 71 ? -12.82 8.328 -11.258 1 92.38 71 VAL B C 1
ATOM 2575 O O . VAL B 1 71 ? -12.688 7.172 -11.664 1 92.38 71 VAL B O 1
ATOM 2578 N N . ILE B 1 72 ? -13.422 8.633 -10.164 1 92.19 72 ILE B N 1
ATOM 2579 C CA . ILE B 1 72 ? -13.984 7.605 -9.289 1 92.19 72 ILE B CA 1
ATOM 2580 C C . ILE B 1 72 ? -15.062 6.824 -10.039 1 92.19 72 ILE B C 1
ATOM 2582 O O . ILE B 1 72 ? -15.109 5.594 -9.969 1 92.19 72 ILE B O 1
ATOM 2586 N N . TYR B 1 73 ? -15.922 7.48 -10.789 1 91.94 73 TYR B N 1
ATOM 2587 C CA . TYR B 1 73 ? -16.953 6.805 -11.578 1 91.94 73 TYR B CA 1
ATOM 2588 C C . TYR B 1 73 ? -16.312 5.902 -12.633 1 91.94 73 TYR B C 1
ATOM 2590 O O . TYR B 1 73 ? -16.781 4.785 -12.859 1 91.94 73 TYR B O 1
ATOM 2598 N N . GLY B 1 74 ? -15.305 6.352 -13.25 1 93.62 74 GLY B N 1
ATOM 2599 C CA . GLY B 1 74 ? -14.594 5.559 -14.242 1 93.62 74 GLY B CA 1
ATOM 2600 C C . GLY B 1 74 ? -13.93 4.324 -13.656 1 93.62 74 GLY B C 1
ATOM 2601 O O . GLY B 1 74 ? -14.039 3.23 -14.211 1 93.62 74 GLY B O 1
ATOM 2602 N N . ILE B 1 75 ? -13.297 4.523 -12.57 1 94.94 75 ILE B N 1
ATOM 2603 C CA . ILE B 1 75 ? -12.602 3.43 -11.906 1 94.94 75 ILE B CA 1
ATOM 2604 C C . ILE B 1 75 ? -13.609 2.365 -11.469 1 94.94 75 ILE B C 1
ATOM 2606 O O . ILE B 1 75 ? -13.375 1.169 -11.648 1 94.94 75 ILE B O 1
ATOM 2610 N N . ALA B 1 76 ? -14.727 2.828 -10.891 1 94.56 76 ALA B N 1
ATOM 2611 C CA . ALA B 1 76 ? -15.75 1.891 -10.43 1 94.56 76 ALA B CA 1
ATOM 2612 C C . ALA B 1 76 ? -16.281 1.036 -11.578 1 94.56 76 ALA B C 1
ATOM 2614 O O . ALA B 1 76 ? -16.359 -0.188 -11.461 1 94.56 76 ALA B O 1
ATOM 2615 N N . SER B 1 77 ? -16.547 1.649 -12.672 1 94.69 77 SER B N 1
ATOM 2616 C CA . SER B 1 77 ? -17.062 0.929 -13.836 1 94.69 77 SER B CA 1
ATOM 2617 C C . SER B 1 77 ? -16.016 -0.005 -14.422 1 94.69 77 SER B C 1
ATOM 2619 O O . SER B 1 77 ? -16.312 -1.148 -14.766 1 94.69 77 SER B O 1
ATOM 2621 N N . PHE B 1 78 ? -14.805 0.403 -14.539 1 96.06 78 PHE B N 1
ATOM 2622 C CA . PHE B 1 78 ? -13.711 -0.389 -15.086 1 96.06 78 PHE B CA 1
ATOM 2623 C C . PHE B 1 78 ? -13.461 -1.63 -14.242 1 96.06 78 PHE B C 1
ATOM 2625 O O . PHE B 1 78 ? -13.344 -2.736 -14.766 1 96.06 78 PHE B O 1
ATOM 2632 N N . PHE B 1 79 ? -13.414 -1.487 -12.992 1 95.88 79 PHE B N 1
ATOM 2633 C CA . PHE B 1 79 ? -13.062 -2.605 -12.125 1 95.88 79 PHE B CA 1
ATOM 2634 C C . PHE B 1 79 ? -14.234 -3.574 -11.984 1 95.88 79 PHE B C 1
ATOM 2636 O O . PHE B 1 79 ? -14.031 -4.766 -11.742 1 95.88 79 PHE B O 1
ATOM 2643 N N . PHE B 1 80 ? -15.469 -3.053 -12.172 1 93.5 80 PHE B N 1
ATOM 2644 C CA . PHE B 1 80 ? -16.609 -3.963 -12.219 1 93.5 80 PHE B CA 1
ATOM 2645 C C . PHE B 1 80 ? -16.484 -4.93 -13.391 1 93.5 80 PHE B C 1
ATOM 2647 O O . PHE B 1 80 ? -16.609 -6.145 -13.211 1 93.5 80 PHE B O 1
ATOM 2654 N N . LEU B 1 81 ? -16.172 -4.402 -14.531 1 94.81 81 LEU B N 1
ATOM 2655 C CA . LEU B 1 81 ? -16 -5.227 -15.719 1 94.81 81 LEU B CA 1
ATOM 2656 C C . LEU B 1 81 ? -14.758 -6.094 -15.617 1 94.81 81 LEU B C 1
ATOM 2658 O O . LEU B 1 81 ? -14.797 -7.285 -15.945 1 94.81 81 LEU B O 1
ATOM 2662 N N . TYR B 1 82 ? -13.688 -5.555 -15.148 1 95.38 82 TYR B N 1
ATOM 2663 C CA . TYR B 1 82 ? -12.414 -6.262 -15.047 1 95.38 82 TYR B CA 1
ATOM 2664 C C . TYR B 1 82 ? -12.523 -7.445 -14.094 1 95.38 82 TYR B C 1
ATOM 2666 O O . TYR B 1 82 ? -12 -8.523 -14.367 1 95.38 82 TYR B O 1
ATOM 2674 N N . GLY B 1 83 ? -13.25 -7.199 -12.977 1 93.31 83 GLY B N 1
ATOM 2675 C CA . GLY B 1 83 ? -13.461 -8.297 -12.047 1 93.31 83 GLY B CA 1
ATOM 2676 C C . GLY B 1 83 ? -14.219 -9.461 -12.664 1 93.31 83 GLY B C 1
ATOM 2677 O O . GLY B 1 83 ? -13.891 -10.625 -12.414 1 93.31 83 GLY B O 1
ATOM 2678 N N . ILE B 1 84 ? -15.148 -9.203 -13.453 1 92.81 84 ILE B N 1
ATOM 2679 C CA . ILE B 1 84 ? -15.945 -10.234 -14.109 1 92.81 84 ILE B CA 1
ATOM 2680 C C . ILE B 1 84 ? -15.086 -10.984 -15.117 1 92.81 84 ILE B C 1
ATOM 2682 O O . ILE B 1 84 ? -15.156 -12.219 -15.211 1 92.81 84 ILE B O 1
ATOM 2686 N N . ILE B 1 85 ? -14.281 -10.266 -15.82 1 91.62 85 ILE B N 1
ATOM 2687 C CA . ILE B 1 85 ? -13.414 -10.875 -16.828 1 91.62 85 ILE B CA 1
ATOM 2688 C C . ILE B 1 85 ? -12.422 -11.812 -16.141 1 91.62 85 ILE B C 1
ATOM 2690 O O . ILE B 1 85 ? -12.18 -12.922 -16.609 1 91.62 85 ILE B O 1
ATOM 2694 N N . LEU B 1 86 ? -11.844 -11.422 -15.039 1 91.56 86 LEU B N 1
ATOM 2695 C CA . LEU B 1 86 ? -10.883 -12.25 -14.32 1 91.56 86 LEU B CA 1
ATOM 2696 C C . LEU B 1 86 ? -11.562 -13.492 -13.75 1 91.56 86 LEU B C 1
ATOM 2698 O O . LEU B 1 86 ? -10.961 -14.57 -13.719 1 91.56 86 LEU B O 1
ATOM 2702 N N . LEU B 1 87 ? -12.789 -13.297 -13.312 1 89.81 87 LEU B N 1
ATOM 2703 C CA . LEU B 1 87 ? -13.539 -14.453 -12.812 1 89.81 87 LEU B CA 1
ATOM 2704 C C . LEU B 1 87 ? -13.828 -15.438 -13.938 1 89.81 87 LEU B C 1
ATOM 2706 O O . LEU B 1 87 ? -13.711 -16.656 -13.758 1 89.81 87 LEU B O 1
ATOM 2710 N N . ALA B 1 88 ? -14.164 -14.938 -15.117 1 86.88 88 ALA B N 1
ATOM 2711 C CA . ALA B 1 88 ? -14.422 -15.773 -16.281 1 86.88 88 ALA B CA 1
ATOM 2712 C C . ALA B 1 88 ? -13.172 -16.547 -16.688 1 86.88 88 ALA B C 1
ATOM 2714 O O . ALA B 1 88 ? -13.25 -17.719 -17.078 1 86.88 88 ALA B O 1
ATOM 2715 N N . GLU B 1 89 ? -12.07 -15.891 -16.641 1 83.12 89 GLU B N 1
ATOM 2716 C CA . GLU B 1 89 ? -10.805 -16.562 -16.953 1 83.12 89 GLU B CA 1
ATOM 2717 C C . GLU B 1 89 ? -10.523 -17.688 -15.961 1 83.12 89 GLU B C 1
ATOM 2719 O O . GLU B 1 89 ? -10 -18.734 -16.344 1 83.12 89 GLU B O 1
ATOM 2724 N N . GLY B 1 90 ? -10.82 -17.438 -14.703 1 81.88 90 GLY B N 1
ATOM 2725 C CA . GLY B 1 90 ? -10.68 -18.484 -13.719 1 81.88 90 GLY B CA 1
ATOM 2726 C C . GLY B 1 90 ? -11.539 -19.703 -14.008 1 81.88 90 GLY B C 1
ATOM 2727 O O . GLY B 1 90 ? -11.078 -20.844 -13.875 1 81.88 90 GLY B O 1
ATOM 2728 N N . PHE B 1 91 ? -12.75 -19.547 -14.453 1 80.62 91 PHE B N 1
ATOM 2729 C CA . PHE B 1 91 ? -13.633 -20.641 -14.812 1 80.62 91 PHE B CA 1
ATOM 2730 C C . PHE B 1 91 ? -13.109 -21.375 -16.031 1 80.62 91 PHE B C 1
ATOM 2732 O O . PHE B 1 91 ? -13.172 -22.609 -16.094 1 80.62 91 PHE B O 1
ATOM 2739 N N . TYR B 1 92 ? -12.578 -20.625 -16.953 1 75.94 92 TYR B N 1
ATOM 2740 C CA . TYR B 1 92 ? -12.07 -21.219 -18.172 1 75.94 92 TYR B CA 1
ATOM 2741 C C . TYR B 1 92 ? -10.875 -22.109 -17.891 1 75.94 92 TYR B C 1
ATOM 2743 O O . TYR B 1 92 ? -10.805 -23.234 -18.391 1 75.94 92 TYR B O 1
ATOM 2751 N N . THR B 1 93 ? -9.922 -21.656 -17.125 1 75.5 93 THR B N 1
ATOM 2752 C CA . THR B 1 93 ? -8.711 -22.422 -16.875 1 75.5 93 THR B CA 1
ATOM 2753 C C . THR B 1 93 ? -9.016 -23.641 -16 1 75.5 93 THR B C 1
ATOM 2755 O O . THR B 1 93 ? -8.438 -24.719 -16.203 1 75.5 93 THR B O 1
ATOM 2758 N N . THR B 1 94 ? -9.867 -23.5 -15 1 73.5 94 THR B N 1
ATOM 2759 C CA . THR B 1 94 ? -10.203 -24.641 -14.148 1 73.5 94 THR B CA 1
ATOM 2760 C C . THR B 1 94 ? -10.898 -25.734 -14.961 1 73.5 94 THR B C 1
ATOM 2762 O O . THR B 1 94 ? -10.656 -26.922 -14.742 1 73.5 94 THR B O 1
ATOM 2765 N N . SER B 1 95 ? -11.719 -25.344 -15.93 1 68.94 95 SER B N 1
ATOM 2766 C CA . SER B 1 95 ? -12.391 -26.312 -16.797 1 68.94 95 SER B CA 1
ATOM 2767 C C . SER B 1 95 ? -11.422 -26.938 -17.781 1 68.94 95 SER B C 1
ATOM 2769 O O . SER B 1 95 ? -11.516 -28.141 -18.078 1 68.94 95 SER B O 1
ATOM 2771 N N . ALA B 1 96 ? -10.523 -26.188 -18.297 1 64.81 96 ALA B N 1
ATOM 2772 C CA . ALA B 1 96 ? -9.562 -26.672 -19.281 1 64.81 96 ALA B CA 1
ATOM 2773 C C . ALA B 1 96 ? -8.594 -27.672 -18.656 1 64.81 96 ALA B C 1
ATOM 2775 O O . ALA B 1 96 ? -8.18 -28.641 -19.312 1 64.81 96 ALA B O 1
ATOM 2776 N N . VAL B 1 97 ? -8.172 -27.328 -17.422 1 62.22 97 VAL B N 1
ATOM 2777 C CA . VAL B 1 97 ? -7.262 -28.234 -16.734 1 62.22 97 VAL B CA 1
ATOM 2778 C C . VAL B 1 97 ? -7.957 -29.578 -16.5 1 62.22 97 VAL B C 1
ATOM 2780 O O . VAL B 1 97 ? -7.32 -30.625 -16.516 1 62.22 97 VAL B O 1
ATOM 2783 N N . LYS B 1 98 ? -9.219 -29.531 -16.359 1 59.47 98 LYS B N 1
ATOM 2784 C CA . LYS B 1 98 ? -9.945 -30.766 -16.109 1 59.47 98 LYS B CA 1
ATOM 2785 C C . LYS B 1 98 ? -10.188 -31.531 -17.406 1 59.47 98 LYS B C 1
ATOM 2787 O O . LYS B 1 98 ? -10.219 -32.781 -17.406 1 59.47 98 LYS B O 1
ATOM 2792 N N . GLU B 1 99 ? -10.375 -30.609 -18.406 1 55.91 99 GLU B N 1
ATOM 2793 C CA . GLU B 1 99 ? -10.641 -31.312 -19.656 1 55.91 99 GLU B CA 1
ATOM 2794 C C . GLU B 1 99 ? -9.344 -31.594 -20.406 1 55.91 99 GLU B C 1
ATOM 2796 O O . GLU B 1 99 ? -8.797 -30.703 -21.062 1 55.91 99 GLU B O 1
ATOM 2801 N N . LEU B 1 100 ? -8.289 -32.25 -19.766 1 50.16 100 LEU B N 1
ATOM 2802 C CA . LEU B 1 100 ? -6.977 -32.719 -20.203 1 50.16 100 LEU B CA 1
ATOM 2803 C C . LEU B 1 100 ? -6.898 -32.75 -21.734 1 50.16 100 LEU B C 1
ATOM 2805 O O . LEU B 1 100 ? -5.805 -32.781 -22.297 1 50.16 100 LEU B O 1
ATOM 2809 N N . HIS B 1 101 ? -7.988 -33.062 -22.359 1 43.41 101 HIS B N 1
ATOM 2810 C CA . HIS B 1 101 ? -7.883 -33.375 -23.781 1 43.41 101 HIS B CA 1
ATOM 2811 C C . HIS B 1 101 ? -7.832 -32.125 -24.625 1 43.41 101 HIS B C 1
ATOM 2813 O O . HIS B 1 101 ? -8.125 -32.156 -25.828 1 43.41 101 HIS B O 1
ATOM 2819 N N . SER B 1 102 ? -7.477 -31.016 -23.984 1 54.12 102 SER B N 1
ATOM 2820 C CA . SER B 1 102 ? -7.551 -29.844 -24.859 1 54.12 102 SER B CA 1
ATOM 2821 C C . SER B 1 102 ? -6.305 -29.734 -25.734 1 54.12 102 SER B C 1
ATOM 2823 O O . SER B 1 102 ? -5.219 -30.156 -25.328 1 54.12 102 SER B O 1
ATOM 2825 N N . GLU B 1 103 ? -6.574 -29.438 -27.078 1 59.06 103 GLU B N 1
ATOM 2826 C CA . GLU B 1 103 ? -5.625 -29.266 -28.188 1 59.06 103 GLU B CA 1
ATOM 2827 C C . GLU B 1 103 ? -4.531 -28.266 -27.812 1 59.06 103 GLU B C 1
ATOM 2829 O O . GLU B 1 103 ? -4.758 -27.344 -27.031 1 59.06 103 GLU B O 1
ATOM 2834 N N . PHE B 1 104 ? -3.334 -28.672 -28.109 1 60.06 104 PHE B N 1
ATOM 2835 C CA . PHE B 1 104 ? -2.113 -27.891 -27.938 1 60.06 104 PHE B CA 1
ATOM 2836 C C . PHE B 1 104 ? -2.373 -26.422 -28.219 1 60.06 104 PHE B C 1
ATOM 2838 O O . PHE B 1 104 ? -1.907 -25.547 -27.484 1 60.06 104 PHE B O 1
ATOM 2845 N N . LYS B 1 105 ? -3.18 -26.156 -29.234 1 61.5 105 LYS B N 1
ATOM 2846 C CA . LYS B 1 105 ? -3.41 -24.781 -29.656 1 61.5 105 LYS B CA 1
ATOM 2847 C C . LYS B 1 105 ? -4.215 -24.016 -28.594 1 61.5 105 LYS B C 1
ATOM 2849 O O . LYS B 1 105 ? -3.945 -22.844 -28.328 1 61.5 105 LYS B O 1
ATOM 2854 N N . THR B 1 106 ? -5.043 -24.656 -27.922 1 64.12 106 THR B N 1
ATOM 2855 C CA . THR B 1 106 ? -5.875 -24.016 -26.922 1 64.12 106 THR B CA 1
ATOM 2856 C C . THR B 1 106 ? -5.078 -23.75 -25.641 1 64.12 106 THR B C 1
ATOM 2858 O O . THR B 1 106 ? -5.266 -22.719 -24.984 1 64.12 106 THR B O 1
ATOM 2861 N N . THR B 1 107 ? -4.094 -24.547 -25.578 1 70.19 107 THR B N 1
ATOM 2862 C CA . THR B 1 107 ? -3.295 -24.391 -24.375 1 70.19 107 THR B CA 1
ATOM 2863 C C . THR B 1 107 ? -2.312 -23.234 -24.531 1 70.19 107 THR B C 1
ATOM 2865 O O . THR B 1 107 ? -2.094 -22.469 -23.578 1 70.19 107 THR B O 1
ATOM 2868 N N . ILE B 1 108 ? -1.828 -23.078 -25.828 1 73.44 108 ILE B N 1
ATOM 2869 C CA . ILE B 1 108 ? -0.875 -22 -26.047 1 73.44 108 ILE B CA 1
ATOM 2870 C C . ILE B 1 108 ? -1.599 -20.656 -26 1 73.44 108 ILE B C 1
ATOM 2872 O O . ILE B 1 108 ? -1.072 -19.688 -25.469 1 73.44 108 ILE B O 1
ATOM 2876 N N . CYS B 1 109 ? -2.795 -20.703 -26.641 1 74.44 109 CYS B N 1
ATOM 2877 C CA . CYS B 1 109 ? -3.586 -19.469 -26.594 1 74.44 109 CYS B CA 1
ATOM 2878 C C . CYS B 1 109 ? -3.996 -19.141 -25.156 1 74.44 109 CYS B C 1
ATOM 2880 O O . CYS B 1 109 ? -3.979 -17.984 -24.766 1 74.44 109 CYS B O 1
ATOM 2882 N N . GLY B 1 110 ? -4.332 -20.094 -24.406 1 74.56 110 GLY B N 1
ATOM 2883 C CA . GLY B 1 110 ? -4.676 -19.891 -23 1 74.56 110 GLY B CA 1
ATOM 2884 C C . GLY B 1 110 ? -3.523 -19.344 -22.172 1 74.56 110 GLY B C 1
ATOM 2885 O O . GLY B 1 110 ? -3.717 -18.484 -21.328 1 74.56 110 GLY B O 1
ATOM 2886 N N . ARG B 1 111 ? -2.359 -19.75 -22.531 1 80.44 111 ARG B N 1
ATOM 2887 C CA . ARG B 1 111 ? -1.167 -19.281 -21.828 1 80.44 111 ARG B CA 1
ATOM 2888 C C . ARG B 1 111 ? -0.91 -17.812 -22.109 1 80.44 111 ARG B C 1
ATOM 2890 O O . ARG B 1 111 ? -0.553 -17.047 -21.219 1 80.44 111 ARG B O 1
ATOM 2897 N N . CYS B 1 112 ? -1.072 -17.516 -23.328 1 81.38 112 CYS B N 1
ATOM 2898 C CA . CYS B 1 112 ? -0.852 -16.125 -23.719 1 81.38 112 CYS B CA 1
ATOM 2899 C C . CYS B 1 112 ? -1.881 -15.211 -23.062 1 81.38 112 CYS B C 1
ATOM 2901 O O . CYS B 1 112 ? -1.545 -14.117 -22.625 1 81.38 112 CYS B O 1
ATOM 2903 N N . ILE B 1 113 ? -3.1 -15.617 -22.969 1 80.88 113 ILE B N 1
ATOM 2904 C CA . ILE B 1 113 ? -4.164 -14.836 -22.344 1 80.88 113 ILE B CA 1
ATOM 2905 C C . ILE B 1 113 ? -3.898 -14.703 -20.844 1 80.88 113 ILE B C 1
ATOM 2907 O O . ILE B 1 113 ? -4.035 -13.617 -20.281 1 80.88 113 ILE B O 1
ATOM 2911 N N . SER B 1 114 ? -3.51 -15.727 -20.234 1 82.88 114 SER B N 1
ATOM 2912 C CA . SER B 1 114 ? -3.209 -15.672 -18.812 1 82.88 114 SER B CA 1
ATOM 2913 C C . SER B 1 114 ? -2.014 -14.773 -18.531 1 82.88 114 SER B C 1
ATOM 2915 O O . SER B 1 114 ? -2.012 -14.023 -17.547 1 82.88 114 SER B O 1
ATOM 2917 N N . GLY B 1 115 ? -1.05 -14.828 -19.453 1 86.5 115 GLY B N 1
ATOM 2918 C CA . GLY B 1 115 ? 0.099 -13.945 -19.312 1 86.5 115 GLY B CA 1
ATOM 2919 C C . GLY B 1 115 ? -0.261 -12.477 -19.422 1 86.5 115 GLY B C 1
ATOM 2920 O O . GLY B 1 115 ? 0.261 -11.648 -18.672 1 86.5 115 GLY B O 1
ATOM 2921 N N . MET B 1 116 ? -1.115 -12.188 -20.312 1 90.5 116 MET B N 1
ATOM 2922 C CA . MET B 1 116 ? -1.559 -10.812 -20.484 1 90.5 116 MET B CA 1
ATOM 2923 C C . MET B 1 116 ? -2.328 -10.328 -19.266 1 90.5 116 MET B C 1
ATOM 2925 O O . MET B 1 116 ? -2.162 -9.188 -18.828 1 90.5 116 MET B O 1
ATOM 2929 N N . PHE B 1 117 ? -3.08 -11.195 -18.688 1 91.56 117 PHE B N 1
ATOM 2930 C CA . PHE B 1 117 ? -3.854 -10.812 -17.516 1 91.56 117 PHE B CA 1
ATOM 2931 C C . PHE B 1 117 ? -2.945 -10.641 -16.297 1 91.56 117 PHE B C 1
ATOM 2933 O O . PHE B 1 117 ? -3.199 -9.789 -15.445 1 91.56 117 PHE B O 1
ATOM 2940 N N . VAL B 1 118 ? -1.912 -11.484 -16.234 1 91.81 118 VAL B N 1
ATOM 2941 C CA . VAL B 1 118 ? -0.945 -11.305 -15.164 1 91.81 118 VAL B CA 1
ATOM 2942 C C . VAL B 1 118 ? -0.292 -9.93 -15.281 1 91.81 118 VAL B C 1
ATOM 2944 O O . VAL B 1 118 ? -0.18 -9.203 -14.289 1 91.81 118 VAL B O 1
ATOM 2947 N N . PHE B 1 119 ? 0.036 -9.594 -16.516 1 92.94 119 PHE B N 1
ATOM 2948 C CA . PHE B 1 119 ? 0.693 -8.312 -16.766 1 92.94 119 PHE B CA 1
ATOM 2949 C C . PHE B 1 119 ? -0.24 -7.152 -16.453 1 92.94 119 PHE B C 1
ATOM 2951 O O . PHE B 1 119 ? 0.143 -6.219 -15.742 1 92.94 119 PHE B O 1
ATOM 2958 N N . LEU B 1 120 ? -1.43 -7.184 -16.891 1 94.44 120 LEU B N 1
ATOM 2959 C CA . LEU B 1 120 ? -2.4 -6.117 -16.672 1 94.44 120 LEU B CA 1
ATOM 2960 C C . LEU B 1 120 ? -2.74 -5.992 -15.188 1 94.44 120 LEU B C 1
ATOM 2962 O O . LEU B 1 120 ? -2.793 -4.883 -14.648 1 94.44 120 LEU B O 1
ATOM 2966 N N . THR B 1 121 ? -2.938 -7.074 -14.539 1 96 121 THR B N 1
ATOM 2967 C CA . THR B 1 121 ? -3.27 -7.059 -13.117 1 96 121 THR B CA 1
ATOM 2968 C C . THR B 1 121 ? -2.1 -6.527 -12.289 1 96 121 THR B C 1
ATOM 2970 O O . THR B 1 121 ? -2.301 -5.844 -11.289 1 96 121 THR B O 1
ATOM 2973 N N . TYR B 1 122 ? -0.901 -6.836 -12.75 1 95.69 122 TYR B N 1
ATOM 2974 C CA . TYR B 1 122 ? 0.292 -6.34 -12.078 1 95.69 122 TYR B CA 1
ATOM 2975 C C . TYR B 1 122 ? 0.363 -4.816 -12.141 1 95.69 122 TYR B C 1
ATOM 2977 O O . TYR B 1 122 ? 0.591 -4.156 -11.125 1 95.69 122 TYR B O 1
ATOM 2985 N N . ILE B 1 123 ? 0.139 -4.301 -13.305 1 96.12 123 ILE B N 1
ATOM 2986 C CA . ILE B 1 123 ? 0.173 -2.857 -13.5 1 96.12 123 ILE B CA 1
ATOM 2987 C C . ILE B 1 123 ? -0.923 -2.197 -12.664 1 96.12 123 ILE B C 1
ATOM 2989 O O . ILE B 1 123 ? -0.685 -1.183 -12.008 1 96.12 123 ILE B O 1
ATOM 2993 N N . LEU B 1 124 ? -2.072 -2.727 -12.688 1 96.56 124 LEU B N 1
ATOM 2994 C CA . LEU B 1 124 ? -3.176 -2.201 -11.891 1 96.56 124 LEU B CA 1
ATOM 2995 C C . LEU B 1 124 ? -2.865 -2.303 -10.398 1 96.56 124 LEU B C 1
ATOM 2997 O O . LEU B 1 124 ? -3.227 -1.414 -9.625 1 96.56 124 LEU B O 1
ATOM 3001 N N . GLY B 1 125 ? -2.176 -3.426 -10.047 1 95.94 125 GLY B N 1
ATOM 3002 C CA . GLY B 1 125 ? -1.776 -3.582 -8.656 1 95.94 125 GLY B CA 1
ATOM 3003 C C . GLY B 1 125 ? -0.828 -2.498 -8.18 1 95.94 125 GLY B C 1
ATOM 3004 O O . GLY B 1 125 ? -1.002 -1.946 -7.094 1 95.94 125 GLY B O 1
ATOM 3005 N N . VAL B 1 126 ? 0.108 -2.129 -9 1 95.81 126 VAL B N 1
ATOM 3006 C CA . VAL B 1 126 ? 1.071 -1.086 -8.664 1 95.81 126 VAL B CA 1
ATOM 3007 C C . VAL B 1 126 ? 0.367 0.268 -8.602 1 95.81 126 VAL B C 1
ATOM 3009 O O . VAL B 1 126 ? 0.627 1.068 -7.699 1 95.81 126 VAL B O 1
ATOM 3012 N N . ALA B 1 127 ? -0.522 0.518 -9.5 1 95.94 127 ALA B N 1
ATOM 3013 C CA . ALA B 1 127 ? -1.294 1.757 -9.5 1 95.94 127 ALA B CA 1
ATOM 3014 C C . ALA B 1 127 ? -2.133 1.881 -8.234 1 95.94 127 ALA B C 1
ATOM 3016 O O . ALA B 1 127 ? -2.189 2.949 -7.621 1 95.94 127 ALA B O 1
ATOM 3017 N N . TRP B 1 128 ? -2.73 0.801 -7.82 1 97.19 128 TRP B N 1
ATOM 3018 C CA . TRP B 1 128 ? -3.572 0.824 -6.629 1 97.19 128 TRP B CA 1
ATOM 3019 C C . TRP B 1 128 ? -2.725 0.95 -5.367 1 97.19 128 TRP B C 1
ATOM 3021 O O . TRP B 1 128 ? -3.193 1.462 -4.348 1 97.19 128 TRP B O 1
ATOM 3031 N N . LEU B 1 129 ? -1.46 0.479 -5.453 1 96.75 129 LEU B N 1
ATOM 3032 C CA . LEU B 1 129 ? -0.543 0.728 -4.344 1 96.75 129 LEU B CA 1
ATOM 3033 C C . LEU B 1 129 ? -0.324 2.223 -4.145 1 96.75 129 LEU B C 1
ATOM 3035 O O . LEU B 1 129 ? -0.319 2.709 -3.012 1 96.75 129 LEU B O 1
ATOM 3039 N N . GLY B 1 130 ? -0.201 2.924 -5.254 1 95.62 130 GLY B N 1
ATOM 3040 C CA . GLY B 1 130 ? -0.11 4.375 -5.188 1 95.62 130 GLY B CA 1
ATOM 3041 C C . GLY B 1 130 ? -1.358 5.023 -4.621 1 95.62 130 GLY B C 1
ATOM 3042 O O . GLY B 1 130 ? -1.271 5.906 -3.762 1 95.62 130 GLY B O 1
ATOM 3043 N N . VAL B 1 131 ? -2.484 4.582 -5.066 1 95.69 131 VAL B N 1
ATOM 3044 C CA . VAL B 1 131 ? -3.76 5.109 -4.586 1 95.69 131 VAL B CA 1
ATOM 3045 C C . VAL B 1 131 ? -3.883 4.879 -3.082 1 95.69 131 VAL B C 1
ATOM 3047 O O . VAL B 1 131 ? -4.336 5.758 -2.348 1 95.69 131 VAL B O 1
ATOM 3050 N N . PHE B 1 132 ? -3.486 3.721 -2.625 1 97.12 132 PHE B N 1
ATOM 3051 C CA . PHE B 1 132 ? -3.523 3.393 -1.205 1 97.12 132 PHE B CA 1
ATOM 3052 C C . PHE B 1 132 ? -2.627 4.332 -0.408 1 97.12 132 PHE B C 1
ATOM 3054 O O . PHE B 1 132 ? -3.037 4.863 0.625 1 97.12 132 PHE B O 1
ATOM 3061 N N . GLY B 1 133 ? -1.455 4.562 -0.906 1 95.06 133 GLY B N 1
ATOM 3062 C CA . GLY B 1 133 ? -0.553 5.496 -0.248 1 95.06 133 GLY B CA 1
ATOM 3063 C C . GLY B 1 133 ? -1.107 6.906 -0.164 1 95.06 133 GLY B C 1
ATOM 3064 O O . GLY B 1 133 ? -1.032 7.547 0.886 1 95.06 133 GLY B O 1
ATOM 3065 N N . PHE B 1 134 ? -1.714 7.359 -1.192 1 93.88 134 PHE B N 1
ATOM 3066 C CA . PHE B 1 134 ? -2.252 8.711 -1.246 1 93.88 134 PHE B CA 1
ATOM 3067 C C . PHE B 1 134 ? -3.498 8.836 -0.379 1 93.88 134 PHE B C 1
ATOM 3069 O O . PHE B 1 134 ? -3.787 9.906 0.155 1 93.88 134 PHE B O 1
ATOM 3076 N N . SER B 1 135 ? -4.211 7.707 -0.211 1 95.5 135 SER B N 1
ATOM 3077 C CA . SER B 1 135 ? -5.441 7.738 0.573 1 95.5 135 SER B CA 1
ATOM 3078 C C . SER B 1 135 ? -5.145 7.875 2.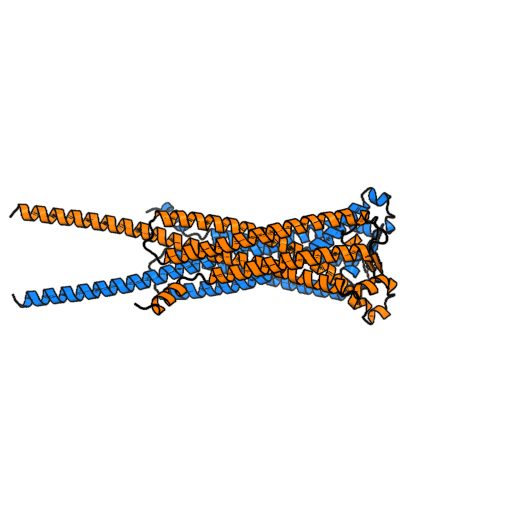062 1 95.5 135 SER B C 1
ATOM 3080 O O . SER B 1 135 ? -6.031 8.211 2.85 1 95.5 135 SER B O 1
ATOM 3082 N N . ALA B 1 136 ? -3.906 7.676 2.461 1 95.88 136 ALA B N 1
ATOM 3083 C CA . ALA B 1 136 ? -3.525 7.797 3.867 1 95.88 136 ALA B CA 1
ATOM 3084 C C . ALA B 1 136 ? -3.418 9.266 4.277 1 95.88 136 ALA B C 1
ATOM 3086 O O . ALA B 1 136 ? -3.537 9.594 5.461 1 95.88 136 ALA B O 1
ATOM 3087 N N . VAL B 1 137 ? -3.293 10.141 3.311 1 93.81 137 VAL B N 1
ATOM 3088 C CA . VAL B 1 137 ? -3.039 11.555 3.58 1 93.81 137 VAL B CA 1
ATOM 3089 C C . VAL B 1 137 ? -4.297 12.203 4.152 1 93.81 137 VAL B C 1
ATOM 3091 O O . VAL B 1 137 ? -4.258 12.805 5.23 1 93.81 137 VAL B O 1
ATOM 3094 N N . PRO B 1 138 ? -5.453 12.031 3.502 1 94.38 138 PRO B N 1
ATOM 3095 C CA . PRO B 1 138 ? -6.645 12.641 4.098 1 94.38 138 PRO B CA 1
ATOM 3096 C C . PRO B 1 138 ? -7.023 12.016 5.434 1 94.38 138 PRO B C 1
ATOM 3098 O O . PRO B 1 138 ? -7.562 12.695 6.309 1 94.38 138 PRO B O 1
ATOM 3101 N N . VAL B 1 139 ? -6.758 10.727 5.641 1 96.12 139 VAL B N 1
ATOM 3102 C CA . VAL B 1 139 ? -7.023 10.078 6.922 1 96.12 139 VAL B CA 1
ATOM 3103 C C . VAL B 1 139 ? -6.18 10.727 8.016 1 96.12 139 VAL B C 1
ATOM 3105 O O . VAL B 1 139 ? -6.68 11.016 9.102 1 96.12 139 VAL B O 1
ATOM 3108 N N . PHE B 1 140 ? -4.98 11.016 7.676 1 95.19 140 PHE B N 1
ATOM 3109 C CA . PHE B 1 140 ? -4.082 11.633 8.648 1 95.19 140 PHE B CA 1
ATOM 3110 C C . PHE B 1 140 ? -4.527 13.055 8.969 1 95.19 140 PHE B C 1
ATOM 3112 O O . PHE B 1 140 ? -4.477 13.469 10.133 1 95.19 140 PHE B O 1
ATOM 3119 N N . LEU B 1 141 ? -4.949 13.82 7.988 1 93.5 141 LEU B N 1
ATOM 3120 C CA . LEU B 1 141 ? -5.398 15.195 8.188 1 93.5 141 LEU B CA 1
ATOM 3121 C C . LEU B 1 141 ? -6.602 15.242 9.125 1 93.5 141 LEU B C 1
ATOM 3123 O O . LEU B 1 141 ? -6.633 16.047 10.062 1 93.5 141 LEU B O 1
ATOM 3127 N N . PHE B 1 142 ? -7.504 14.312 8.891 1 94.62 142 PHE B N 1
ATOM 3128 C CA . PHE B 1 142 ? -8.711 14.312 9.711 1 94.62 142 PHE B CA 1
ATOM 3129 C C . PHE B 1 142 ? -8.438 13.719 11.086 1 94.62 142 PHE B C 1
ATOM 3131 O O . PHE B 1 142 ? -9.07 14.102 12.07 1 94.62 142 PHE B O 1
ATOM 3138 N N . TYR B 1 143 ? -7.504 12.828 11.125 1 93.88 143 TYR B N 1
ATOM 3139 C CA . TYR B 1 143 ? -7.094 12.312 12.43 1 93.88 143 TYR B CA 1
ATOM 3140 C C . TYR B 1 143 ? -6.527 13.43 13.305 1 93.88 143 TYR B C 1
ATOM 3142 O O . TYR B 1 143 ? -6.816 13.5 14.5 1 93.88 143 TYR B O 1
ATOM 3150 N N . ASN B 1 144 ? -5.695 14.297 12.695 1 92.19 144 ASN B N 1
ATOM 3151 C CA . ASN B 1 144 ? -5.113 15.422 13.43 1 92.19 144 ASN B CA 1
ATOM 3152 C C . ASN B 1 144 ? -6.188 16.391 13.922 1 92.19 144 ASN B C 1
ATOM 3154 O O . ASN B 1 144 ? -6.098 16.906 15.039 1 92.19 144 ASN B O 1
ATOM 3158 N N . MET B 1 145 ? -7.113 16.641 13.055 1 91.31 145 MET B N 1
ATOM 3159 C CA . MET B 1 145 ? -8.211 17.5 13.461 1 91.31 145 MET B CA 1
ATOM 3160 C C . MET B 1 145 ? -9.008 16.875 14.609 1 91.31 145 MET B C 1
ATOM 3162 O O . MET B 1 145 ? -9.375 17.562 15.562 1 91.31 145 MET B O 1
ATOM 3166 N N . TRP B 1 146 ? -9.242 15.586 14.422 1 91.69 146 TRP B N 1
ATOM 3167 C CA . TRP B 1 146 ? -9.938 14.867 15.484 1 91.69 146 TRP B CA 1
ATOM 3168 C C . TRP B 1 146 ? -9.141 14.914 16.781 1 91.69 146 TRP B C 1
ATOM 3170 O O . TRP B 1 146 ? -9.711 15.078 17.859 1 91.69 146 TRP B O 1
ATOM 3180 N N . SER B 1 147 ? -7.848 14.773 16.734 1 90 147 SER B N 1
ATOM 3181 C CA . SER B 1 147 ? -6.977 14.82 17.906 1 90 147 SER B CA 1
ATOM 3182 C C . SER B 1 147 ? -6.977 16.203 18.547 1 90 147 SER B C 1
ATOM 3184 O O . SER B 1 147 ? -6.93 16.328 19.766 1 90 147 SER B O 1
ATOM 3186 N N . THR B 1 148 ? -6.98 17.234 17.719 1 90.19 148 THR B N 1
ATOM 3187 C CA . THR B 1 148 ? -7.055 18.609 18.203 1 90.19 148 THR B CA 1
ATOM 3188 C C . THR B 1 148 ? -8.383 18.859 18.922 1 90.19 148 THR B C 1
ATOM 3190 O O . THR B 1 148 ? -8.422 19.516 19.969 1 90.19 148 THR B O 1
ATOM 3193 N N . CYS B 1 149 ? -9.406 18.328 18.328 1 89.06 149 CYS B N 1
ATOM 3194 C CA . CYS B 1 149 ? -10.719 18.453 18.953 1 89.06 149 CYS B CA 1
ATOM 3195 C C . CYS B 1 149 ? -10.734 17.766 20.312 1 89.06 149 CYS B C 1
ATOM 3197 O O . CYS B 1 149 ? -11.328 18.266 21.266 1 89.06 149 CYS B O 1
ATOM 3199 N N . ALA B 1 150 ? -10.109 16.641 20.391 1 87.56 150 ALA B N 1
ATOM 3200 C CA . ALA B 1 150 ? -10.016 15.906 21.641 1 87.56 150 ALA B CA 1
ATOM 3201 C C . ALA B 1 150 ? -9.18 16.672 22.672 1 87.56 150 ALA B C 1
ATOM 3203 O O . ALA B 1 150 ? -9.477 16.641 23.859 1 87.56 150 ALA B O 1
ATOM 3204 N N . ALA B 1 151 ? -8.148 17.344 22.203 1 84.25 151 ALA B N 1
ATOM 3205 C CA . ALA B 1 151 ? -7.297 18.141 23.078 1 84.25 151 ALA B CA 1
ATOM 3206 C C . ALA B 1 151 ? -8.047 19.344 23.625 1 84.25 151 ALA B C 1
ATOM 3208 O O . ALA B 1 151 ? -7.824 19.766 24.766 1 84.25 151 ALA B O 1
ATOM 3209 N N . MET B 1 152 ? -8.922 19.906 22.859 1 86 152 MET B N 1
ATOM 3210 C CA . MET B 1 152 ? -9.719 21.062 23.297 1 86 152 MET B CA 1
ATOM 3211 C C . MET B 1 152 ? -10.703 20.656 24.391 1 86 152 MET B C 1
ATOM 3213 O O . MET B 1 152 ? -11.055 21.469 25.234 1 86 152 MET B O 1
ATOM 3217 N N . LYS B 1 153 ? -11.133 19.438 24.312 1 83.5 153 LYS B N 1
ATOM 3218 C CA . LYS B 1 153 ? -12.102 18.938 25.281 1 83.5 153 LYS B CA 1
ATOM 3219 C C . LYS B 1 153 ? -11.414 18.391 26.531 1 83.5 153 LYS B C 1
ATOM 3221 O O . LYS B 1 153 ? -12.047 18.219 27.562 1 83.5 153 LYS B O 1
ATOM 3226 N N . SER B 1 154 ? -10.133 18.125 26.406 1 78.88 154 SER B N 1
ATOM 3227 C CA . SER B 1 154 ? -9.391 17.562 27.531 1 78.88 154 SER B CA 1
ATOM 3228 C C . SER B 1 154 ? -8.992 18.656 28.531 1 78.88 154 SER B C 1
ATOM 3230 O O . SER B 1 154 ? -8.961 19.844 28.188 1 78.88 154 SER B O 1
ATOM 3232 N N . PRO B 1 155 ? -8.812 18.25 29.734 1 69.69 155 PRO B N 1
ATOM 3233 C CA . PRO B 1 155 ? -8.414 19.203 30.766 1 69.69 155 PRO B CA 1
ATOM 3234 C C . PRO B 1 155 ? -7.117 19.938 30.438 1 69.69 155 PRO B C 1
ATOM 3236 O O . PRO B 1 155 ? -6.82 20.984 31.016 1 69.69 155 PRO B O 1
ATOM 3239 N N . MET B 1 156 ? -6.383 19.484 29.562 1 61.03 156 MET B N 1
ATOM 3240 C CA . MET B 1 156 ? -5.172 20.172 29.125 1 61.03 156 MET B CA 1
ATOM 3241 C C . MET B 1 156 ? -5.504 21.516 28.516 1 61.03 156 MET B C 1
ATOM 3243 O O . MET B 1 156 ? -4.699 22.453 28.578 1 61.03 156 MET B O 1
ATOM 3247 N N . ALA B 1 157 ? -6.707 21.578 27.906 1 59.47 157 ALA B N 1
ATOM 3248 C CA . ALA B 1 157 ? -7.227 22.828 27.344 1 59.47 157 ALA B CA 1
ATOM 3249 C C . ALA B 1 157 ? -7.328 23.906 28.422 1 59.47 157 ALA B C 1
ATOM 3251 O O . ALA B 1 157 ? -7.219 25.094 28.125 1 59.47 157 ALA B O 1
ATOM 3252 N N . ASN B 1 158 ? -7.414 23.297 29.578 1 59.19 158 ASN B N 1
ATOM 3253 C CA . ASN B 1 158 ? -7.504 24.25 30.672 1 59.19 158 ASN B CA 1
ATOM 3254 C C . ASN B 1 158 ? -6.168 24.938 30.922 1 59.19 158 ASN B C 1
ATOM 3256 O O . ASN B 1 158 ? -6.133 26.078 31.406 1 59.19 158 ASN B O 1
ATOM 3260 N N . LEU B 1 159 ? -5.164 24.234 30.516 1 64.75 159 LEU B N 1
ATOM 3261 C CA . LEU B 1 159 ? -3.846 24.812 30.766 1 64.75 159 LEU B CA 1
ATOM 3262 C C . LEU B 1 159 ? -3.412 25.719 29.625 1 64.75 159 LEU B C 1
ATOM 3264 O O . LEU B 1 159 ? -2.572 26.594 29.812 1 64.75 159 LEU B O 1
ATOM 3268 N N . THR B 1 160 ? -4.051 25.453 28.531 1 67.88 160 THR B N 1
ATOM 3269 C CA . THR B 1 160 ? -3.709 26.219 27.328 1 67.88 160 THR B CA 1
ATOM 3270 C C . THR B 1 160 ? -4.879 27.094 26.906 1 67.88 160 THR B C 1
ATOM 3272 O O . THR B 1 160 ? -6.043 26.75 27.125 1 67.88 160 THR B O 1
ATOM 3275 N N . ASN B 1 161 ? -4.57 28.359 26.609 1 77.44 161 ASN B N 1
ATOM 3276 C CA . ASN B 1 161 ? -5.613 29.234 26.078 1 77.44 161 ASN B CA 1
ATOM 3277 C C . ASN B 1 161 ? -6.293 28.609 24.859 1 77.44 161 ASN B C 1
ATOM 3279 O O . ASN B 1 161 ? -5.637 28.312 23.859 1 77.44 161 ASN B O 1
ATOM 3283 N N . ILE B 1 162 ? -7.504 28.25 24.969 1 78.81 162 ILE B N 1
ATOM 3284 C CA . ILE B 1 162 ? -8.32 27.594 23.953 1 78.81 162 ILE B CA 1
ATOM 3285 C C . ILE B 1 162 ? -8.18 28.328 22.625 1 78.81 162 ILE B C 1
ATOM 3287 O O . ILE B 1 162 ? -8.211 27.703 21.562 1 78.81 162 ILE B O 1
ATOM 3291 N N . ASP B 1 163 ? -7.906 29.625 22.719 1 82 163 ASP B N 1
ATOM 3292 C CA . ASP B 1 163 ? -7.797 30.422 21.5 1 82 163 ASP B CA 1
ATOM 3293 C C . ASP B 1 163 ? -6.457 30.188 20.797 1 82 163 ASP B C 1
ATOM 3295 O O . ASP B 1 163 ? -6.281 30.547 19.625 1 82 163 ASP B O 1
ATOM 3299 N N . SER B 1 164 ? -5.59 29.484 21.516 1 82.44 164 SER B N 1
ATOM 3300 C CA . SER B 1 164 ? -4.281 29.203 20.938 1 82.44 164 SER B CA 1
ATOM 3301 C C . SER B 1 164 ? -4.289 27.922 20.125 1 82.44 164 SER B C 1
ATOM 3303 O O . SER B 1 164 ? -3.367 27.656 19.344 1 82.44 164 SER B O 1
ATOM 3305 N N . ILE B 1 165 ? -5.336 27.203 20.359 1 86 165 ILE B N 1
ATOM 3306 C CA . ILE B 1 165 ? -5.48 25.969 19.594 1 86 165 ILE B CA 1
ATOM 3307 C C . ILE B 1 165 ? -6.176 26.266 18.266 1 86 165 ILE B C 1
ATOM 3309 O O . ILE B 1 165 ? -7.348 26.641 18.25 1 86 165 ILE B O 1
ATOM 3313 N N . CYS B 1 166 ? -5.441 26.219 17.156 1 87.81 166 CYS B N 1
ATOM 3314 C CA . CYS B 1 166 ? -5.965 26.562 15.844 1 87.81 166 CYS B CA 1
ATOM 3315 C C . CYS B 1 166 ? -5.621 25.5 14.82 1 87.81 166 CYS B C 1
ATOM 3317 O O . CYS B 1 166 ? -4.578 24.844 14.922 1 87.81 166 CYS B O 1
ATOM 3319 N N . VAL B 1 167 ? -6.5 25.281 13.984 1 89.19 167 VAL B N 1
ATOM 3320 C CA . VAL B 1 167 ? -6.238 24.453 12.812 1 89.19 167 VAL B CA 1
ATOM 3321 C C . VAL B 1 167 ? -6.168 25.312 11.562 1 89.19 167 VAL B C 1
ATOM 3323 O O . VAL B 1 167 ? -7.164 25.938 11.164 1 89.19 167 VAL B O 1
ATOM 3326 N N . ASP B 1 168 ? -4.965 25.422 11.055 1 89.81 168 ASP B N 1
ATOM 3327 C CA . ASP B 1 168 ? -4.75 26.172 9.82 1 89.81 168 ASP B CA 1
ATOM 3328 C C . ASP B 1 168 ? -4.727 25.25 8.609 1 89.81 168 ASP B C 1
ATOM 3330 O O . ASP B 1 168 ? -3.76 24.5 8.406 1 89.81 168 ASP B O 1
ATOM 3334 N N . VAL B 1 169 ? -5.734 25.281 7.785 1 88.69 169 VAL B N 1
ATOM 3335 C CA . VAL B 1 169 ? -5.844 24.391 6.645 1 88.69 169 VAL B CA 1
ATOM 3336 C C . VAL B 1 169 ? -4.887 24.828 5.539 1 88.69 169 VAL B C 1
ATOM 3338 O O . VAL B 1 169 ? -4.586 24.062 4.621 1 88.69 169 VAL B O 1
ATOM 3341 N N . ARG B 1 170 ? -4.434 26.156 5.551 1 85.44 170 ARG B N 1
ATOM 3342 C CA . ARG B 1 170 ? -3.455 26.672 4.59 1 85.44 170 ARG B CA 1
ATOM 3343 C C . ARG B 1 170 ? -2.139 25.906 4.699 1 85.44 170 ARG B C 1
ATOM 3345 O O . ARG B 1 170 ? -1.444 25.703 3.699 1 85.44 170 ARG B O 1
ATOM 3352 N N . GLN B 1 171 ? -1.874 25.469 5.938 1 86.31 171 GLN B N 1
ATOM 3353 C CA . GLN B 1 171 ? -0.641 24.719 6.184 1 86.31 171 GLN B CA 1
ATOM 3354 C C . GLN B 1 171 ? -0.665 23.375 5.484 1 86.31 171 GLN B C 1
ATOM 3356 O O . GLN B 1 171 ? 0.386 22.828 5.145 1 86.31 171 GLN B O 1
ATOM 3361 N N . TYR B 1 172 ? -1.867 22.812 5.238 1 85.19 172 TYR B N 1
ATOM 3362 C CA . TYR B 1 172 ? -2 21.531 4.574 1 85.19 172 TYR B CA 1
ATOM 3363 C C . TYR B 1 172 ? -1.985 21.688 3.061 1 85.19 172 TYR B C 1
ATOM 3365 O O . TYR B 1 172 ? -2.037 20.703 2.324 1 85.19 172 TYR B O 1
ATOM 3373 N N . GLY B 1 173 ? -1.965 22.875 2.59 1 80.19 173 GLY B N 1
ATOM 3374 C CA . GLY B 1 173 ? -1.947 23.141 1.16 1 80.19 173 GLY B CA 1
ATOM 3375 C C . GLY B 1 173 ? -3.312 23.016 0.513 1 80.19 173 GLY B C 1
ATOM 3376 O O . GLY B 1 173 ? -3.416 22.891 -0.708 1 80.19 173 GLY B O 1
ATOM 3377 N N . ILE B 1 174 ? -4.332 23.016 1.278 1 79.81 174 ILE B N 1
ATOM 3378 C CA . ILE B 1 174 ? -5.695 22.859 0.789 1 79.81 174 ILE B CA 1
ATOM 3379 C C . ILE B 1 174 ? -6.184 24.188 0.19 1 79.81 174 ILE B C 1
ATOM 3381 O O . ILE B 1 174 ? -6.82 24.188 -0.867 1 79.81 174 ILE B O 1
ATOM 3385 N N . ILE B 1 175 ? -5.855 25.281 0.863 1 80.38 175 ILE B N 1
ATOM 3386 C CA . ILE B 1 175 ? -6.152 26.625 0.381 1 80.38 175 ILE B CA 1
ATOM 3387 C C . ILE B 1 175 ? -4.879 27.469 0.376 1 80.38 175 ILE B C 1
ATOM 3389 O O . ILE B 1 175 ? -3.949 27.203 1.141 1 80.38 175 ILE B O 1
ATOM 3393 N N . PRO B 1 176 ? -4.859 28.359 -0.538 1 81.94 176 PRO B N 1
ATOM 3394 C CA . PRO B 1 176 ? -3.652 29.188 -0.608 1 81.94 176 PRO B CA 1
ATOM 3395 C C . PRO B 1 176 ? -3.441 30.031 0.645 1 81.94 176 PRO B C 1
ATOM 3397 O O . PRO B 1 176 ? -4.387 30.266 1.404 1 81.94 176 PRO B O 1
ATOM 3400 N N . TRP B 1 177 ? -2.281 30.484 0.887 1 85.06 177 TRP B N 1
ATOM 3401 C CA . TRP B 1 177 ? -1.902 31.234 2.086 1 85.06 177 TRP B CA 1
ATOM 3402 C C . TRP B 1 177 ? -2.525 32.625 2.088 1 85.06 177 TRP B C 1
ATOM 3404 O O . TRP B 1 177 ? -2.574 33.281 3.125 1 85.06 177 TRP B O 1
ATOM 3414 N N . ASN B 1 178 ? -3.037 33.062 0.955 1 79.88 178 ASN B N 1
ATOM 3415 C CA . ASN B 1 178 ? -3.672 34.375 0.88 1 79.88 178 ASN B CA 1
ATOM 3416 C C . ASN B 1 178 ? -5.133 34.312 1.314 1 79.88 178 ASN B C 1
ATOM 3418 O O . ASN B 1 178 ? -5.793 35.375 1.428 1 79.88 178 ASN B O 1
ATOM 3422 N N . ALA B 1 179 ? -5.621 33.156 1.648 1 81.12 179 ALA B N 1
ATOM 3423 C CA . ALA B 1 179 ? -7.012 32.969 2.062 1 81.12 179 ALA B CA 1
ATOM 3424 C C . ALA B 1 179 ? -7.227 33.469 3.488 1 81.12 179 ALA B C 1
ATOM 3426 O O . ALA B 1 179 ? -6.418 33.188 4.379 1 81.12 179 ALA B O 1
ATOM 3427 N N . THR B 1 180 ? -8.195 34.312 3.758 1 79.75 180 THR B N 1
ATOM 3428 C CA . THR B 1 180 ? -8.562 34.844 5.07 1 79.75 180 THR B CA 1
ATOM 3429 C C . THR B 1 180 ? -9.977 34.406 5.453 1 79.75 180 THR B C 1
ATOM 3431 O O . THR B 1 180 ? -10.914 34.562 4.664 1 79.75 180 THR B O 1
ATOM 3434 N N . PRO B 1 181 ? -10.125 33.75 6.637 1 79.5 181 PRO B N 1
ATOM 3435 C CA . PRO B 1 181 ? -9.109 33.531 7.676 1 79.5 181 PRO B CA 1
ATOM 3436 C C . PRO B 1 181 ? -8.258 32.281 7.43 1 79.5 181 PRO B C 1
ATOM 3438 O O . PRO B 1 181 ? -7.074 32.281 7.785 1 79.5 181 PRO B O 1
ATOM 3441 N N . GLY B 1 182 ? -8.805 31.312 6.727 1 85.06 182 GLY B N 1
ATOM 3442 C CA . GLY B 1 182 ? -8.094 30.094 6.352 1 85.06 182 GLY B CA 1
ATOM 3443 C C . GLY B 1 182 ? -7.781 29.203 7.531 1 85.06 182 GLY B C 1
ATOM 3444 O O . GLY B 1 182 ? -7.191 28.125 7.367 1 85.06 182 GLY B O 1
ATOM 3445 N N . LYS B 1 183 ? -7.949 29.734 8.773 1 88.88 183 LYS B N 1
ATOM 3446 C CA . LYS B 1 183 ? -7.711 28.953 9.984 1 88.88 183 LYS B CA 1
ATOM 3447 C C . LYS B 1 183 ? -8.898 29.047 10.938 1 88.88 183 LYS B C 1
ATOM 3449 O O . LYS B 1 183 ? -9.68 30 10.883 1 88.88 183 LYS B O 1
ATOM 3454 N N . ALA B 1 184 ? -9.156 28.031 11.609 1 88.94 184 ALA B N 1
ATOM 3455 C CA . ALA B 1 184 ? -10.195 27.984 12.641 1 88.94 184 ALA B CA 1
ATOM 3456 C C . ALA B 1 184 ? -9.594 27.781 14.023 1 88.94 184 ALA B C 1
ATOM 3458 O O . ALA B 1 184 ? -8.844 26.828 14.25 1 88.94 184 ALA B O 1
ATOM 3459 N N . CYS B 1 185 ? -9.93 28.781 14.945 1 88.44 185 CYS B N 1
ATOM 3460 C CA . CYS B 1 185 ? -9.352 28.734 16.281 1 88.44 185 CYS B CA 1
ATOM 3461 C C . CYS B 1 185 ? -10.43 28.781 17.344 1 88.44 185 CYS B C 1
ATOM 3463 O O . CYS B 1 185 ? -11.523 29.312 17.109 1 88.44 185 CYS B O 1
ATOM 3465 N N . GLY B 1 186 ? -10.148 28.234 18.484 1 87.38 186 GLY B N 1
ATOM 3466 C CA . GLY B 1 186 ? -10.953 28.391 19.688 1 87.38 186 GLY B CA 1
ATOM 3467 C C . GLY B 1 186 ? -12.398 27.953 19.5 1 87.38 186 GLY B C 1
ATOM 3468 O O . GLY B 1 186 ? -12.656 26.781 19.203 1 87.38 186 GLY B O 1
ATOM 3469 N N . SER B 1 187 ? -13.312 28.969 19.5 1 85.12 187 SER B N 1
ATOM 3470 C CA . SER B 1 187 ? -14.734 28.672 19.453 1 85.12 187 SER B CA 1
ATOM 3471 C C . SER B 1 187 ? -15.156 28.188 18.062 1 85.12 187 SER B C 1
ATOM 3473 O O . SER B 1 187 ? -16 27.297 17.938 1 85.12 187 SER B O 1
ATOM 3475 N N . THR B 1 188 ? -14.547 28.766 17.047 1 87.19 188 THR B N 1
ATOM 3476 C CA . THR B 1 188 ? -14.859 28.359 15.688 1 87.19 188 THR B CA 1
ATOM 3477 C C . THR B 1 188 ? -14.469 26.906 15.445 1 87.19 188 THR B C 1
ATOM 3479 O O . THR B 1 188 ? -15.219 26.156 14.828 1 87.19 188 THR B O 1
ATOM 3482 N N . LEU B 1 189 ? -13.273 26.562 15.969 1 90.25 189 LEU B N 1
ATOM 3483 C CA . LEU B 1 189 ? -12.82 25.188 15.859 1 90.25 189 LEU B CA 1
ATOM 3484 C C . LEU B 1 189 ? -13.719 24.25 16.672 1 90.25 189 LEU B C 1
ATOM 3486 O O . LEU B 1 189 ? -14.016 23.141 16.234 1 90.25 189 LEU B O 1
ATOM 3490 N N . GLY B 1 190 ? -14.125 24.734 17.812 1 88.25 190 GLY B N 1
ATOM 3491 C CA . GLY B 1 190 ? -15.055 23.953 18.609 1 88.25 190 GLY B CA 1
ATOM 3492 C C . GLY B 1 190 ? -16.359 23.672 17.906 1 88.25 190 GLY B C 1
ATOM 3493 O O . GLY B 1 190 ? -16.922 22.578 18.047 1 88.25 190 GLY B O 1
ATOM 3494 N N . ASP B 1 191 ? -16.875 24.594 17.094 1 90.44 191 ASP B N 1
ATOM 3495 C CA . ASP B 1 191 ? -18.094 24.406 16.312 1 90.44 191 ASP B CA 1
ATOM 3496 C C . ASP B 1 191 ? -17.906 23.328 15.258 1 90.44 191 ASP B C 1
ATOM 3498 O O . ASP B 1 191 ? -18.797 22.5 15.039 1 90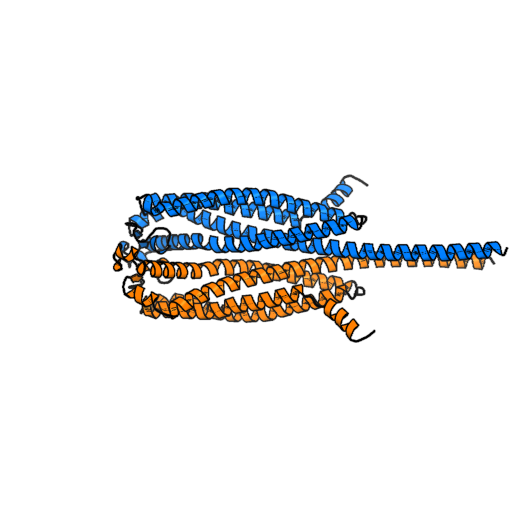.44 191 ASP B O 1
ATOM 3502 N N . ILE B 1 192 ? -16.781 23.359 14.625 1 90.62 192 ILE B N 1
ATOM 3503 C CA . ILE B 1 192 ? -16.469 22.359 13.602 1 90.62 192 ILE B CA 1
ATOM 3504 C C . ILE B 1 192 ? -16.406 20.969 14.234 1 90.62 192 ILE B C 1
ATOM 3506 O O . ILE B 1 192 ? -16.906 20 13.672 1 90.62 192 ILE B O 1
ATOM 3510 N N . CYS B 1 193 ? -15.781 20.906 15.445 1 90.31 193 CYS B N 1
ATOM 3511 C CA . CYS B 1 193 ? -15.586 19.641 16.156 1 90.31 193 CYS B CA 1
ATOM 3512 C C . CYS B 1 193 ? -16.922 19.047 16.594 1 90.31 193 CYS B C 1
ATOM 3514 O O . CYS B 1 193 ? -17.031 17.844 16.812 1 90.31 193 CYS B O 1
ATOM 3516 N N . ASN B 1 194 ? -17.953 19.844 16.641 1 90.81 194 ASN B N 1
ATOM 3517 C CA . ASN B 1 194 ? -19.25 19.375 17.125 1 90.81 194 ASN B CA 1
ATOM 3518 C C . ASN B 1 194 ? -20.188 19.047 15.969 1 90.81 194 ASN B C 1
ATOM 3520 O O . ASN B 1 194 ? -21.312 18.578 16.188 1 90.81 194 ASN B O 1
ATOM 3524 N N . THR B 1 195 ? -19.75 19.234 14.766 1 90.69 195 THR B N 1
ATOM 3525 C CA . THR B 1 195 ? -20.594 18.938 13.617 1 90.69 195 THR B CA 1
ATOM 3526 C C . THR B 1 195 ? -20.547 17.453 13.289 1 90.69 195 THR B C 1
ATOM 3528 O O . THR B 1 195 ? -19.5 16.812 13.422 1 90.69 195 THR B O 1
ATOM 3531 N N . SER B 1 196 ? -21.672 16.906 12.891 1 91 196 SER B N 1
ATOM 3532 C CA . SER B 1 196 ? -21.75 15.516 12.469 1 91 196 SER B CA 1
ATOM 3533 C C . SER B 1 196 ? -21.047 15.305 11.125 1 91 196 SER B C 1
ATOM 3535 O O . SER B 1 196 ? -20.547 14.219 10.852 1 91 196 SER B O 1
ATOM 3537 N N . GLU B 1 197 ? -21.047 16.328 10.344 1 91.12 197 GLU B N 1
ATOM 3538 C CA . GLU B 1 197 ? -20.422 16.25 9.031 1 91.12 197 GLU B CA 1
ATOM 3539 C C . GLU B 1 197 ? -18.922 15.953 9.156 1 91.12 197 GLU B C 1
ATOM 3541 O O . GLU B 1 197 ? -18.375 15.203 8.352 1 91.12 197 GLU B O 1
ATOM 3546 N N . PHE B 1 198 ? -18.297 16.531 10.164 1 92.88 198 PHE B N 1
ATOM 3547 C CA . PHE B 1 198 ? -16.875 16.312 10.375 1 92.88 198 PHE B CA 1
ATOM 3548 C C . PHE B 1 198 ? -16.594 14.859 10.734 1 92.88 198 PHE B C 1
ATOM 3550 O O . PHE B 1 198 ? -15.75 14.211 10.109 1 92.88 198 PHE B O 1
ATOM 3557 N N . TYR B 1 199 ? -17.312 14.328 11.656 1 93.62 199 TYR B N 1
ATOM 3558 C CA . TYR B 1 199 ? -17.078 12.961 12.109 1 93.62 199 TYR B CA 1
ATOM 3559 C C . TYR B 1 199 ? -17.406 11.961 11.008 1 93.62 199 TYR B C 1
ATOM 3561 O O . TYR B 1 199 ? -16.703 10.961 10.828 1 93.62 199 TYR B O 1
ATOM 3569 N N . LEU B 1 200 ? -18.484 12.289 10.312 1 95.06 200 LEU B N 1
ATOM 3570 C CA . LEU B 1 200 ? -18.859 11.414 9.211 1 95.06 200 LEU B CA 1
ATOM 3571 C C . LEU B 1 200 ? -17.766 11.391 8.141 1 95.06 200 LEU B C 1
ATOM 3573 O O . LEU B 1 200 ? -17.391 10.328 7.656 1 95.06 200 LEU B O 1
ATOM 3577 N N . SER B 1 201 ? -17.266 12.516 7.75 1 95.5 201 SER B N 1
ATOM 3578 C CA . SER B 1 201 ? -16.219 12.586 6.734 1 95.5 201 SER B CA 1
ATOM 3579 C C . SER B 1 201 ? -14.961 11.867 7.195 1 95.5 201 SER B C 1
ATOM 3581 O O . SER B 1 201 ? -14.305 11.18 6.41 1 95.5 201 SER B O 1
ATOM 3583 N N . TYR B 1 202 ? -14.617 12 8.492 1 95.94 202 TYR B N 1
ATOM 3584 C CA . TYR B 1 202 ? -13.445 11.328 9.047 1 95.94 202 TYR B CA 1
ATOM 3585 C C . TYR B 1 202 ? -13.57 9.82 8.914 1 95.94 202 TYR B C 1
ATOM 3587 O O . TYR B 1 202 ? -12.656 9.156 8.414 1 95.94 202 TYR B O 1
ATOM 3595 N N . HIS B 1 203 ? -14.711 9.258 9.305 1 97.25 203 HIS B N 1
ATOM 3596 C CA . HIS B 1 203 ? -14.922 7.816 9.227 1 97.25 203 HIS B CA 1
ATOM 3597 C C . HIS B 1 203 ? -14.977 7.348 7.773 1 97.25 203 HIS B C 1
ATOM 3599 O O . HIS B 1 203 ? -14.523 6.246 7.453 1 97.25 203 HIS B O 1
ATOM 3605 N N . LEU B 1 204 ? -15.562 8.18 6.918 1 97.81 204 LEU B N 1
ATOM 3606 C CA . LEU B 1 204 ? -15.648 7.82 5.508 1 97.81 204 LEU B CA 1
ATOM 3607 C C . LEU B 1 204 ? -14.266 7.742 4.883 1 97.81 204 LEU B C 1
ATOM 3609 O O . LEU B 1 204 ? -14 6.867 4.055 1 97.81 204 LEU B O 1
ATOM 3613 N N . TYR B 1 205 ? -13.344 8.617 5.285 1 97.75 205 TYR B N 1
ATOM 3614 C CA . TYR B 1 205 ? -11.977 8.555 4.766 1 97.75 205 TYR B CA 1
ATOM 3615 C C . TYR B 1 205 ? -11.266 7.297 5.254 1 97.75 205 TYR B C 1
ATOM 3617 O O . TYR B 1 205 ? -10.477 6.699 4.52 1 97.75 205 TYR B O 1
ATOM 3625 N N . ILE B 1 206 ? -11.516 6.891 6.48 1 97.75 206 ILE B N 1
ATOM 3626 C CA . ILE B 1 206 ? -10.914 5.672 7.016 1 97.75 206 ILE B CA 1
ATOM 3627 C C . ILE B 1 206 ? -11.398 4.465 6.215 1 97.75 206 ILE B C 1
ATOM 3629 O O . ILE B 1 206 ? -10.594 3.615 5.816 1 97.75 206 ILE B O 1
ATOM 3633 N N . VAL B 1 207 ? -12.695 4.426 5.973 1 97.88 207 VAL B N 1
ATOM 3634 C CA . VAL B 1 207 ? -13.273 3.309 5.238 1 97.88 207 VAL B CA 1
ATOM 3635 C C . VAL B 1 207 ? -12.781 3.324 3.795 1 97.88 207 VAL B C 1
ATOM 3637 O O . VAL B 1 207 ? -12.516 2.27 3.211 1 97.88 207 VAL B O 1
ATOM 3640 N N . ALA B 1 208 ? -12.672 4.5 3.232 1 97.75 208 ALA B N 1
ATOM 3641 C CA . ALA B 1 208 ? -12.148 4.605 1.871 1 97.75 208 ALA B CA 1
ATOM 3642 C C . ALA B 1 208 ? -10.711 4.102 1.794 1 97.75 208 ALA B C 1
ATOM 3644 O O . ALA B 1 208 ? -10.344 3.402 0.848 1 97.75 208 ALA B O 1
ATOM 3645 N N . CYS B 1 209 ? -9.852 4.445 2.756 1 97.62 209 CYS B N 1
ATOM 3646 C CA . CYS B 1 209 ? -8.469 3.977 2.803 1 97.62 209 CYS B CA 1
ATOM 3647 C C . CYS B 1 209 ? -8.414 2.463 2.967 1 97.62 209 CYS B C 1
ATOM 3649 O O . CYS B 1 209 ? -7.633 1.791 2.291 1 97.62 209 CYS B O 1
ATOM 3651 N N . ALA B 1 210 ? -9.273 1.953 3.869 1 97.56 210 ALA B N 1
ATOM 3652 C CA . ALA B 1 210 ? -9.359 0.506 4.051 1 97.56 210 ALA B CA 1
ATOM 3653 C C . ALA B 1 210 ? -9.805 -0.182 2.764 1 97.56 210 ALA B C 1
ATOM 3655 O O . ALA B 1 210 ? -9.336 -1.275 2.441 1 97.56 210 ALA B O 1
ATOM 3656 N N . GLY B 1 211 ? -10.742 0.458 2.088 1 97.94 211 GLY B N 1
ATOM 3657 C CA . GLY B 1 211 ? -11.188 -0.082 0.812 1 97.94 211 GLY B CA 1
ATOM 3658 C C . GLY B 1 211 ? -10.078 -0.148 -0.222 1 97.94 211 GLY B C 1
ATOM 3659 O O . GLY B 1 211 ? -9.977 -1.124 -0.969 1 97.94 211 GLY B O 1
ATOM 3660 N N . ALA B 1 212 ? -9.297 0.892 -0.326 1 97.62 212 ALA B N 1
ATOM 3661 C CA . ALA B 1 212 ? -8.148 0.877 -1.235 1 97.62 212 ALA B CA 1
ATOM 3662 C C . ALA B 1 212 ? -7.191 -0.258 -0.891 1 97.62 212 ALA B C 1
ATOM 3664 O O . ALA B 1 212 ? -6.699 -0.956 -1.782 1 97.62 212 ALA B O 1
ATOM 3665 N N . GLY B 1 213 ? -6.922 -0.456 0.414 1 97.25 213 GLY B N 1
ATOM 3666 C CA . GLY B 1 213 ? -6.082 -1.564 0.843 1 97.25 213 GLY B CA 1
ATOM 3667 C C . GLY B 1 213 ? -6.66 -2.922 0.491 1 97.25 213 GLY B C 1
ATOM 3668 O O . GLY B 1 213 ? -5.938 -3.814 0.047 1 97.25 213 GLY B O 1
ATOM 3669 N N . ALA B 1 214 ? -7.934 -3.061 0.682 1 97.38 214 ALA B N 1
ATOM 3670 C CA . ALA B 1 214 ? -8.609 -4.312 0.344 1 97.38 214 ALA B CA 1
ATOM 3671 C C . ALA B 1 214 ? -8.516 -4.598 -1.151 1 97.38 214 ALA B C 1
ATOM 3673 O O . ALA B 1 214 ? -8.391 -5.754 -1.562 1 97.38 214 ALA B O 1
ATOM 3674 N N . THR B 1 215 ? -8.617 -3.576 -1.961 1 97.69 215 THR B N 1
ATOM 3675 C CA . THR B 1 215 ? -8.492 -3.744 -3.404 1 97.69 215 THR B CA 1
ATOM 3676 C C . THR B 1 215 ? -7.098 -4.242 -3.773 1 97.69 215 THR B C 1
ATOM 3678 O O . THR B 1 215 ? -6.949 -5.137 -4.609 1 97.69 215 THR B O 1
ATOM 3681 N N . VAL B 1 216 ? -6.043 -3.695 -3.135 1 97.12 216 VAL B N 1
ATOM 3682 C CA . VAL B 1 216 ? -4.68 -4.148 -3.385 1 97.12 216 VAL B CA 1
ATOM 3683 C C . VAL B 1 216 ? -4.555 -5.629 -3.021 1 97.12 216 VAL B C 1
ATOM 3685 O O . VAL B 1 216 ? -3.998 -6.418 -3.791 1 97.12 216 VAL B O 1
ATOM 3688 N N . ILE B 1 217 ? -5.129 -6 -1.961 1 97.12 217 ILE B N 1
ATOM 3689 C CA . ILE B 1 217 ? -5.078 -7.383 -1.508 1 97.12 217 ILE B CA 1
ATOM 3690 C C . ILE B 1 217 ? -5.793 -8.281 -2.514 1 97.12 217 ILE B C 1
ATOM 3692 O O . ILE B 1 217 ? -5.32 -9.375 -2.826 1 97.12 217 ILE B O 1
ATOM 3696 N N . ALA B 1 218 ? -6.934 -7.805 -2.98 1 97.12 218 ALA B N 1
ATOM 3697 C CA . ALA B 1 218 ? -7.668 -8.57 -3.984 1 97.12 218 ALA B CA 1
ATOM 3698 C C . ALA B 1 218 ? -6.824 -8.781 -5.238 1 97.12 218 ALA B C 1
ATOM 3700 O O . ALA B 1 218 ? -6.812 -9.875 -5.809 1 97.12 218 ALA B O 1
ATOM 3701 N N . LEU B 1 219 ? -6.129 -7.777 -5.656 1 96.56 219 LEU B N 1
ATOM 3702 C CA . LEU B 1 219 ? -5.301 -7.875 -6.855 1 96.56 219 LEU B CA 1
ATOM 3703 C C . LEU B 1 219 ? -4.121 -8.812 -6.629 1 96.56 219 LEU B C 1
ATOM 3705 O O . LEU B 1 219 ? -3.701 -9.523 -7.547 1 96.56 219 LEU B O 1
ATOM 3709 N N . ILE B 1 220 ? -3.611 -8.852 -5.418 1 95.56 220 ILE B N 1
ATOM 3710 C CA . ILE B 1 220 ? -2.561 -9.797 -5.066 1 95.56 220 ILE B CA 1
ATOM 3711 C C . ILE B 1 220 ? -3.09 -11.227 -5.188 1 95.56 220 ILE B C 1
ATOM 3713 O O . ILE B 1 220 ? -2.416 -12.102 -5.734 1 95.56 220 ILE B O 1
ATOM 3717 N N . HIS B 1 221 ? -4.32 -11.391 -4.727 1 94.56 221 HIS B N 1
ATOM 3718 C CA . HIS B 1 221 ? -4.945 -12.703 -4.848 1 94.56 221 HIS B CA 1
ATOM 3719 C C . HIS B 1 221 ? -5.082 -13.117 -6.312 1 94.56 221 HIS B C 1
ATOM 3721 O O . HIS B 1 221 ? -4.762 -14.25 -6.676 1 94.56 221 HIS B O 1
ATOM 3727 N N . PHE B 1 222 ? -5.48 -12.227 -7.07 1 94.38 222 PHE B N 1
ATOM 3728 C CA . PHE B 1 222 ? -5.625 -12.531 -8.492 1 94.38 222 PHE B CA 1
ATOM 3729 C C . PHE B 1 222 ? -4.273 -12.867 -9.109 1 94.38 222 PHE B C 1
ATOM 3731 O O . PHE B 1 222 ? -4.18 -13.781 -9.938 1 94.38 222 PHE B O 1
ATOM 3738 N N . LEU B 1 223 ? -3.297 -12.133 -8.758 1 93.62 223 LEU B N 1
ATOM 3739 C CA . LEU B 1 223 ? -1.972 -12.383 -9.312 1 93.62 223 LEU B CA 1
ATOM 3740 C C . LEU B 1 223 ? -1.478 -13.773 -8.922 1 93.62 223 LEU B C 1
ATOM 3742 O O . LEU B 1 223 ? -0.872 -14.477 -9.734 1 93.62 223 LEU B O 1
ATOM 3746 N N . MET B 1 224 ? -1.723 -14.117 -7.68 1 92.44 224 MET B N 1
ATOM 3747 C CA . MET B 1 224 ? -1.339 -15.453 -7.223 1 92.44 224 MET B CA 1
ATOM 3748 C C . MET B 1 224 ? -2.059 -16.531 -8.023 1 92.44 224 MET B C 1
ATOM 3750 O O . MET B 1 224 ? -1.438 -17.5 -8.461 1 92.44 224 MET B O 1
ATOM 3754 N N . ILE B 1 225 ? -3.332 -16.344 -8.258 1 88.94 225 ILE B N 1
ATOM 3755 C CA . ILE B 1 225 ? -4.16 -17.328 -8.953 1 88.94 225 ILE B CA 1
ATOM 3756 C C . ILE B 1 225 ? -3.744 -17.406 -10.414 1 88.94 225 ILE B C 1
ATOM 3758 O O . ILE B 1 225 ? -3.604 -18.5 -10.969 1 88.94 225 ILE B O 1
ATOM 3762 N N . LEU B 1 226 ? -3.59 -16.234 -11.031 1 88.5 226 LEU B N 1
ATOM 3763 C CA . LEU B 1 226 ? -3.213 -16.188 -12.438 1 88.5 226 LEU B CA 1
ATOM 3764 C C . LEU B 1 226 ? -1.844 -16.828 -12.656 1 88.5 226 LEU B C 1
ATOM 3766 O O . LEU B 1 226 ? -1.614 -17.484 -13.68 1 88.5 226 LEU B O 1
ATOM 3770 N N . SER B 1 227 ? -0.955 -16.641 -11.727 1 87.94 227 SER B N 1
ATOM 3771 C CA . SER B 1 227 ? 0.364 -17.266 -11.82 1 87.94 227 SER B CA 1
ATOM 3772 C C . SER B 1 227 ? 0.273 -18.781 -11.695 1 87.94 227 SER B C 1
ATOM 3774 O O . SER B 1 227 ? 0.965 -19.5 -12.406 1 87.94 227 SER B O 1
ATOM 3776 N N . ALA B 1 228 ? -0.505 -19.219 -10.773 1 85.69 228 ALA B N 1
ATOM 3777 C CA . ALA B 1 228 ? -0.724 -20.656 -10.633 1 85.69 228 ALA B CA 1
ATOM 3778 C C . ALA B 1 228 ? -1.355 -21.234 -11.898 1 85.69 228 ALA B C 1
ATOM 3780 O O . ALA B 1 228 ? -0.974 -22.328 -12.352 1 85.69 228 ALA B O 1
ATOM 3781 N N . ASN B 1 229 ? -2.348 -20.547 -12.445 1 83 229 ASN B N 1
ATOM 3782 C CA . ASN B 1 229 ? -2.998 -20.984 -13.672 1 83 229 ASN B CA 1
ATOM 3783 C C . ASN B 1 229 ? -2.016 -21.047 -14.836 1 83 229 ASN B C 1
ATOM 3785 O O . ASN B 1 229 ? -2.066 -21.969 -15.656 1 83 229 ASN B O 1
ATOM 3789 N N . TRP B 1 230 ? -1.222 -20.062 -14.898 1 83.12 230 TRP B N 1
ATOM 3790 C CA . TRP B 1 230 ? -0.208 -20.047 -15.945 1 83.12 230 TRP B CA 1
ATOM 3791 C C . TRP B 1 230 ? 0.733 -21.234 -15.82 1 83.12 230 TRP B C 1
ATOM 3793 O O . TRP B 1 230 ? 1.134 -21.828 -16.828 1 83.12 230 TRP B O 1
ATOM 3803 N N . ALA B 1 231 ? 1.121 -21.641 -14.648 1 79.25 231 ALA B N 1
ATOM 3804 C CA . ALA B 1 231 ? 2.012 -22.766 -14.406 1 79.25 231 ALA B CA 1
ATOM 3805 C C . ALA B 1 231 ? 1.333 -24.078 -14.766 1 79.25 231 ALA B C 1
ATOM 3807 O O . ALA B 1 231 ? 1.959 -24.984 -15.344 1 79.25 231 ALA B O 1
ATOM 3808 N N . TYR B 1 232 ? 0.102 -24.188 -14.438 1 77.38 232 TYR B N 1
ATOM 3809 C CA . TYR B 1 232 ? -0.645 -25.391 -14.781 1 77.38 232 TYR B CA 1
ATOM 3810 C C . TYR B 1 232 ? -0.718 -25.578 -16.297 1 77.38 232 TYR B C 1
ATOM 3812 O O . TYR B 1 232 ? -0.55 -26.688 -16.797 1 77.38 232 TYR B O 1
ATOM 3820 N N . LEU B 1 233 ? -1 -24.5 -16.969 1 75.19 233 LEU B N 1
ATOM 3821 C CA . LEU B 1 233 ? -1.139 -24.578 -18.422 1 75.19 233 LEU B CA 1
ATOM 3822 C C . LEU B 1 233 ? 0.202 -24.875 -19.078 1 75.19 233 LEU B C 1
ATOM 3824 O O . LEU B 1 233 ? 0.253 -25.547 -20.109 1 75.19 233 LEU B O 1
ATOM 3828 N N . LYS B 1 234 ? 1.245 -24.375 -18.516 1 75.44 234 LYS B N 1
ATOM 3829 C CA . LYS B 1 234 ? 2.578 -24.656 -19.031 1 75.44 234 LYS B CA 1
ATOM 3830 C C . LYS B 1 234 ? 2.916 -26.141 -18.875 1 75.44 234 LYS B C 1
ATOM 3832 O O . LYS B 1 234 ? 3.441 -26.766 -19.797 1 75.44 234 LYS B O 1
ATOM 3837 N N . ASP B 1 235 ? 2.611 -26.719 -17.797 1 73.19 235 ASP B N 1
ATOM 3838 C CA . ASP B 1 235 ? 2.875 -28.141 -17.547 1 73.19 235 ASP B CA 1
ATOM 3839 C C . ASP B 1 235 ? 2.008 -29.031 -18.438 1 73.19 235 ASP B C 1
ATOM 3841 O O . ASP B 1 235 ? 2.475 -30.047 -18.938 1 73.19 235 ASP B O 1
ATOM 3845 N N . ALA B 1 236 ? 0.83 -28.609 -18.578 1 69.5 236 ALA B N 1
ATOM 3846 C CA . ALA B 1 236 ? -0.073 -29.359 -19.438 1 69.5 236 ALA B CA 1
ATOM 3847 C C . ALA B 1 236 ? 0.409 -29.359 -20.875 1 69.5 236 ALA B C 1
ATOM 3849 O O . ALA B 1 236 ? 0.326 -30.375 -21.578 1 69.5 236 ALA B O 1
ATOM 3850 N N . SER B 1 237 ? 0.88 -28.203 -21.281 1 69.81 237 SER B N 1
ATOM 3851 C CA . SER B 1 237 ? 1.399 -28.094 -22.641 1 69.81 237 SER B CA 1
ATOM 3852 C C . SER B 1 237 ? 2.635 -28.969 -22.828 1 69.81 237 SER B C 1
ATOM 3854 O O . SER B 1 237 ? 2.811 -29.594 -23.891 1 69.81 237 SER B O 1
ATOM 3856 N N . GLN B 1 238 ? 3.469 -29.094 -21.812 1 69.25 238 GLN B N 1
ATOM 3857 C CA . GLN B 1 238 ? 4.668 -29.922 -21.891 1 69.25 238 GLN B CA 1
ATOM 3858 C C . GLN B 1 238 ? 4.309 -31.406 -21.891 1 69.25 238 GLN B C 1
ATOM 3860 O O . GLN B 1 238 ? 4.93 -32.219 -22.594 1 69.25 238 GLN B O 1
ATOM 3865 N N . MET B 1 239 ? 3.324 -31.719 -21.109 1 68.62 239 MET B N 1
ATOM 3866 C CA . MET B 1 239 ? 2.879 -33.125 -21.047 1 68.62 239 MET B CA 1
ATOM 3867 C C . MET B 1 239 ? 2.283 -33.562 -22.375 1 68.62 239 MET B C 1
ATOM 3869 O O . MET B 1 239 ? 2.506 -34.688 -22.828 1 68.62 239 MET B O 1
ATOM 3873 N N . HIS B 1 240 ? 1.574 -32.656 -22.984 1 65.75 240 HIS B N 1
ATOM 3874 C CA . HIS B 1 240 ? 1.008 -32.969 -24.297 1 65.75 240 HIS B CA 1
ATOM 3875 C C . HIS B 1 240 ? 2.102 -33.156 -25.344 1 65.75 240 HIS B C 1
ATOM 3877 O O . HIS B 1 240 ? 2.012 -34.062 -26.188 1 65.75 240 HIS B O 1
ATOM 3883 N N . ALA B 1 241 ? 3.053 -32.281 -25.25 1 66.31 241 ALA B N 1
ATOM 3884 C CA . ALA B 1 241 ? 4.172 -32.406 -26.172 1 66.31 241 ALA B CA 1
ATOM 3885 C C . ALA B 1 241 ? 4.895 -33.75 -26 1 66.31 241 ALA B C 1
ATOM 3887 O O . ALA B 1 241 ? 5.293 -34.375 -26.969 1 66.31 241 ALA B O 1
ATOM 3888 N N . TYR B 1 242 ? 4.988 -34.188 -24.75 1 64.81 242 TYR B N 1
ATOM 3889 C CA . TYR B 1 242 ? 5.637 -35.469 -24.453 1 64.81 242 TYR B CA 1
ATOM 3890 C C . TYR B 1 242 ? 4.777 -36.625 -24.922 1 64.81 242 TYR B C 1
ATOM 3892 O O . TYR B 1 242 ? 5.293 -37.625 -25.484 1 64.81 242 TYR B O 1
ATOM 3900 N N . GLN B 1 243 ? 3.479 -36.562 -24.703 1 66 243 GLN B N 1
ATOM 3901 C CA . GLN B 1 243 ? 2.562 -37.625 -25.141 1 66 243 GLN B CA 1
ATOM 3902 C C . GLN B 1 243 ? 2.541 -37.75 -26.656 1 66 243 GLN B C 1
ATOM 3904 O O . GLN B 1 243 ? 2.465 -38.844 -27.188 1 66 243 GLN B O 1
ATOM 3909 N N . ASP B 1 244 ? 2.68 -36.594 -27.312 1 68.62 244 ASP B N 1
ATOM 3910 C CA . ASP B 1 244 ? 2.727 -36.625 -28.781 1 68.62 244 ASP B CA 1
ATOM 3911 C C . ASP B 1 244 ? 3.994 -37.312 -29.281 1 68.62 244 ASP B C 1
ATOM 3913 O O . ASP B 1 244 ? 3.949 -38.062 -30.25 1 68.62 244 ASP B O 1
ATOM 3917 N N . ILE B 1 245 ? 5.066 -37.062 -28.609 1 66.69 245 ILE B N 1
ATOM 3918 C CA . ILE B 1 245 ? 6.332 -37.688 -28.984 1 66.69 245 ILE B CA 1
ATOM 3919 C C . ILE B 1 245 ? 6.277 -39.188 -28.719 1 66.69 245 ILE B C 1
ATOM 3921 O O . ILE B 1 245 ? 6.727 -40 -29.531 1 66.69 245 ILE B O 1
ATOM 3925 N N . LYS B 1 246 ? 5.633 -39.594 -27.625 1 67.12 246 LYS B N 1
ATOM 3926 C CA . LYS B 1 246 ? 5.504 -41 -27.266 1 67.12 246 LYS B CA 1
ATOM 3927 C C . LYS B 1 246 ? 4.586 -41.75 -28.25 1 67.12 246 LYS B C 1
ATOM 3929 O O . LYS B 1 246 ? 4.875 -42.875 -28.656 1 67.12 246 LYS B O 1
ATOM 3934 N N . MET B 1 247 ? 3.494 -41.062 -28.531 1 71.44 247 MET B N 1
ATOM 3935 C CA . MET B 1 247 ? 2.562 -41.688 -29.484 1 71.44 247 MET B CA 1
ATOM 3936 C C . MET B 1 247 ? 3.215 -41.844 -30.844 1 71.44 247 MET B C 1
ATOM 3938 O O . MET B 1 247 ? 2.979 -42.844 -31.531 1 71.44 247 MET B O 1
ATOM 3942 N N . LYS B 1 248 ? 4.047 -40.906 -31.25 1 71.75 248 LYS B N 1
ATOM 3943 C CA . LYS B 1 248 ? 4.781 -41 -32.5 1 71.75 248 LYS B CA 1
ATOM 3944 C C . LYS B 1 248 ? 5.773 -42.156 -32.469 1 71.75 248 LYS B C 1
ATOM 3946 O O . LYS B 1 248 ? 5.91 -42.875 -33.469 1 71.75 248 LYS B O 1
ATOM 3951 N N . GLU B 1 249 ? 6.375 -42.281 -31.312 1 69 249 GLU B N 1
ATOM 3952 C CA . GLU B 1 249 ? 7.336 -43.375 -31.156 1 69 249 GLU B CA 1
ATOM 3953 C C . GLU B 1 249 ? 6.641 -44.719 -31.172 1 69 249 GLU B C 1
ATOM 3955 O O . GLU B 1 249 ? 7.145 -45.688 -31.766 1 69 249 GLU B O 1
ATOM 3960 N N . GLU B 1 250 ? 5.504 -44.844 -30.531 1 74 250 GLU B N 1
ATOM 3961 C CA . GLU B 1 250 ? 4.723 -46.062 -30.516 1 74 250 GLU B CA 1
ATOM 3962 C C . GLU B 1 250 ? 4.211 -46.406 -31.922 1 74 250 GLU B C 1
ATOM 3964 O O . GLU B 1 250 ? 4.184 -47.562 -32.312 1 74 250 GLU B O 1
ATOM 3969 N N . ARG B 1 251 ? 3.83 -45.5 -32.688 1 77.69 251 ARG B N 1
ATOM 3970 C CA . ARG B 1 251 ? 3.381 -45.688 -34.062 1 77.69 251 ARG B CA 1
ATOM 3971 C C . ARG B 1 251 ? 4.527 -46.188 -34.938 1 77.69 251 ARG B C 1
ATOM 3973 O O . ARG B 1 251 ? 4.336 -47.062 -35.781 1 77.69 251 ARG B O 1
ATOM 3980 N N . GLU B 1 252 ? 5.633 -45.562 -34.656 1 76.31 252 GLU B N 1
ATOM 3981 C CA . GLU B 1 252 ? 6.812 -46 -35.406 1 76.31 252 GLU B CA 1
ATOM 3982 C C . GLU B 1 252 ? 7.195 -47.438 -35.094 1 76.31 252 GLU B C 1
ATOM 3984 O O . GLU B 1 252 ? 7.574 -48.219 -35.969 1 76.31 252 GLU B O 1
ATOM 3989 N N . LEU B 1 253 ? 7.027 -47.781 -33.875 1 76.06 253 LEU B N 1
ATOM 3990 C CA . LEU B 1 253 ? 7.324 -49.125 -33.438 1 76.06 253 LEU B CA 1
ATOM 3991 C C . LEU B 1 253 ? 6.305 -50.125 -34 1 76.06 253 LEU B C 1
ATOM 3993 O O . LEU B 1 253 ? 6.672 -51.219 -34.438 1 76.06 253 LEU B O 1
ATOM 3997 N N . GLN B 1 254 ? 5.082 -49.75 -33.938 1 79.12 254 GLN B N 1
ATOM 3998 C CA . GLN B 1 254 ? 4.035 -50.594 -34.531 1 79.12 254 GLN B CA 1
ATOM 3999 C C . GLN B 1 254 ? 4.242 -50.781 -36.031 1 79.12 254 GLN B C 1
ATOM 4001 O O . GLN B 1 254 ? 4 -51.875 -36.562 1 79.12 254 GLN B O 1
ATOM 4006 N N . ASP B 1 255 ? 4.719 -49.781 -36.688 1 81 255 ASP B N 1
ATOM 4007 C CA . ASP B 1 255 ? 5.012 -49.844 -38.125 1 81 255 ASP B CA 1
ATOM 4008 C C . ASP B 1 255 ? 6.176 -50.812 -38.406 1 81 255 ASP B C 1
ATOM 4010 O O . ASP B 1 255 ? 6.137 -51.594 -39.344 1 81 255 ASP B O 1
ATOM 4014 N N . ILE B 1 256 ? 7.148 -50.844 -37.562 1 73.75 256 ILE B N 1
ATOM 4015 C CA . ILE B 1 256 ? 8.305 -51.75 -37.719 1 73.75 256 ILE B CA 1
ATOM 4016 C C . ILE B 1 256 ? 7.883 -53.188 -37.469 1 73.75 256 ILE B C 1
ATOM 4018 O O . ILE B 1 256 ? 8.281 -54.094 -38.188 1 73.75 256 ILE B O 1
ATOM 4022 N N . THR B 1 257 ? 7.012 -53.312 -36.406 1 74.56 257 THR B N 1
ATOM 4023 C CA . THR B 1 257 ? 6.543 -54.656 -36.062 1 74.56 257 THR B CA 1
ATOM 4024 C C . THR B 1 257 ? 5.633 -55.188 -37.156 1 74.56 257 THR B C 1
ATOM 4026 O O . THR B 1 257 ? 5.707 -56.375 -37.5 1 74.56 257 THR B O 1
ATOM 4029 N N . SER B 1 258 ? 4.801 -54.344 -37.688 1 79.75 258 SER B N 1
ATOM 4030 C CA . SER B 1 258 ? 3.916 -54.781 -38.75 1 79.75 258 SER B CA 1
ATOM 4031 C C . SER B 1 258 ? 4.703 -55.125 -40.031 1 79.75 258 SER B C 1
ATOM 4033 O O . SER B 1 258 ? 4.383 -56.094 -40.719 1 79.75 258 SER B O 1
ATOM 4035 N N . ARG B 1 259 ? 5.742 -54.531 -40.281 1 80.75 259 ARG B N 1
ATOM 4036 C CA . ARG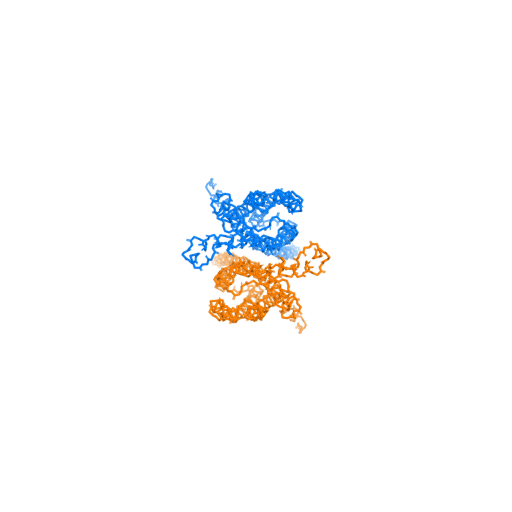 B 1 259 ? 6.594 -54.844 -41.438 1 80.75 259 ARG B CA 1
ATOM 4037 C C . ARG B 1 259 ? 7.352 -56.125 -41.25 1 80.75 259 ARG B C 1
ATOM 4039 O O . ARG B 1 259 ? 7.555 -56.906 -42.188 1 80.75 259 ARG B O 1
ATOM 4046 N N . SER B 1 260 ? 7.684 -56.344 -40.094 1 70.94 260 SER B N 1
ATOM 4047 C CA . SER B 1 260 ? 8.398 -57.562 -39.781 1 70.94 260 SER B CA 1
ATOM 4048 C C . SER B 1 260 ? 7.477 -58.781 -39.906 1 70.94 260 SER B C 1
ATOM 4050 O O . SER B 1 260 ? 7.883 -59.844 -40.406 1 70.94 260 SER B O 1
ATOM 4052 N N . LYS B 1 261 ? 6.242 -58.719 -39.531 1 80.94 261 LYS B N 1
ATOM 4053 C CA . LYS B 1 261 ? 5.266 -59.812 -39.656 1 80.94 261 LYS B CA 1
ATOM 4054 C C . LYS B 1 261 ? 4.93 -60.062 -41.125 1 80.94 261 LYS B C 1
ATOM 4056 O O . LYS B 1 261 ? 4.781 -61.219 -41.531 1 80.94 261 LYS B O 1
ATOM 4061 N N . GLU B 1 262 ? 4.875 -59.031 -41.844 1 78.38 262 GLU B N 1
ATOM 4062 C CA . GLU B 1 262 ? 4.594 -59.188 -43.25 1 78.38 262 GLU B CA 1
ATOM 4063 C C . GLU B 1 262 ? 5.75 -59.875 -43.969 1 78.38 262 GLU B C 1
ATOM 4065 O O . GLU B 1 262 ? 5.535 -60.719 -44.875 1 78.38 262 GLU B O 1
ATOM 4070 N N . CYS B 1 263 ? 6.918 -59.656 -43.625 1 73.69 263 CYS B N 1
ATOM 4071 C CA . CYS B 1 263 ? 8.094 -60.312 -44.219 1 73.69 263 CYS B CA 1
ATOM 4072 C C . CYS B 1 263 ? 8.148 -61.781 -43.812 1 73.69 263 CYS B C 1
ATOM 4074 O O . CYS B 1 263 ? 8.531 -62.625 -44.625 1 73.69 263 CYS B O 1
ATOM 4076 N N . LEU B 1 264 ? 7.668 -62.125 -42.719 1 70.69 264 LEU B N 1
ATOM 4077 C CA . LEU B 1 264 ? 7.641 -63.531 -42.25 1 70.69 264 LEU B CA 1
ATOM 4078 C C . LEU B 1 264 ? 6.547 -64.312 -42.969 1 70.69 264 LEU B C 1
ATOM 4080 O O . LEU B 1 264 ? 6.754 -65.438 -43.344 1 70.69 264 LEU B O 1
ATOM 4084 N N . ASN B 1 265 ? 5.473 -63.719 -43.25 1 75.12 265 ASN B N 1
ATOM 4085 C CA . ASN B 1 265 ? 4.383 -64.375 -43.969 1 75.12 265 ASN B CA 1
ATOM 4086 C C . ASN B 1 265 ? 4.703 -64.562 -45.438 1 75.12 265 ASN B C 1
ATOM 4088 O O . ASN B 1 265 ? 4.113 -65.438 -46.094 1 75.12 265 ASN B O 1
ATOM 4092 N N . SER B 1 266 ? 5.578 -63.812 -45.875 1 72.12 266 SER B N 1
ATOM 4093 C CA . SER B 1 266 ? 5.953 -63.938 -47.281 1 72.12 266 SER B CA 1
ATOM 4094 C C . SER B 1 266 ? 6.914 -65.125 -47.469 1 72.12 266 SER B C 1
ATOM 4096 O O . SER B 1 266 ? 7.102 -65.562 -48.594 1 72.12 266 SER B O 1
ATOM 4098 N N . TYR B 1 267 ? 7.484 -65.562 -46.594 1 69.25 267 TYR B N 1
ATOM 4099 C CA . TYR B 1 267 ? 8.398 -66.75 -46.688 1 69.25 267 TYR B CA 1
ATOM 4100 C C . TYR B 1 267 ? 7.676 -68.062 -46.375 1 69.25 267 TYR B C 1
ATOM 4102 O O . TYR B 1 267 ? 8.258 -69.125 -46.531 1 69.25 267 TYR B O 1
ATOM 4110 N N . THR B 1 268 ? 6.457 -67.938 -45.969 1 56.88 268 THR B N 1
ATOM 4111 C CA . THR B 1 268 ? 5.668 -69.188 -45.906 1 56.88 268 THR B CA 1
ATOM 4112 C C . THR B 1 268 ? 4.711 -69.25 -47.094 1 56.88 268 THR B C 1
ATOM 4114 O O . THR B 1 268 ? 4.074 -68.25 -47.469 1 56.88 268 THR B O 1
#

Organism: NCBI:txid210632